Protein AF-0000000075652532 (afdb_homodimer)

pLDDT: mean 94.0, std 7.75, range [41.16, 98.88]

Structure (mmCIF, N/CA/C/O backbone):
data_AF-0000000075652532-model_v1
#
loop_
_entity.id
_entity.type
_entity.pdbx_description
1 polymer 'Glycerophosphodiester phosphodiesterase 1-like'
#
loop_
_atom_site.group_PDB
_atom_site.id
_atom_site.type_symbol
_atom_site.label_atom_id
_atom_site.label_alt_id
_atom_site.label_comp_id
_atom_site.label_asym_id
_atom_site.label_entity_id
_atom_site.label_seq_id
_atom_site.pdbx_PDB_ins_code
_atom_site.Cartn_x
_atom_site.Cartn_y
_atom_site.Cartn_z
_atom_site.occupancy
_atom_site.B_iso_or_equiv
_atom_site.auth_seq_id
_atom_site.auth_comp_id
_atom_site.auth_asym_id
_atom_site.auth_atom_id
_atom_site.pdbx_PDB_model_num
ATOM 1 N N . MET A 1 1 ? -4.824 -18.672 16.797 1 41.16 1 MET A N 1
ATOM 2 C CA . MET A 1 1 ? -5.309 -18.609 15.422 1 41.16 1 MET A CA 1
ATOM 3 C C . MET A 1 1 ? -6.691 -17.969 15.359 1 41.16 1 MET A C 1
ATOM 5 O O . MET A 1 1 ? -6.957 -17.156 14.484 1 41.16 1 MET A O 1
ATOM 9 N N . PRO A 1 2 ? -7.566 -18.312 16.359 1 48.41 2 PRO A N 1
ATOM 10 C CA . PRO A 1 2 ? -8.953 -17.844 16.297 1 48.41 2 PRO A CA 1
ATOM 11 C C . PRO A 1 2 ? -9.078 -16.359 16.594 1 48.41 2 PRO A C 1
ATOM 13 O O . PRO A 1 2 ? -9.852 -15.648 15.945 1 48.41 2 PRO A O 1
ATOM 16 N N . VAL A 1 3 ? -8.32 -15.922 17.5 1 44.53 3 VAL A N 1
ATOM 17 C CA . VAL A 1 3 ? -8.5 -14.539 17.938 1 44.53 3 VAL A CA 1
ATOM 18 C C . VAL A 1 3 ? -8.016 -13.586 16.844 1 44.53 3 VAL A C 1
ATOM 20 O O . VAL A 1 3 ? -8.672 -12.57 16.562 1 44.53 3 VAL A O 1
ATOM 23 N N . ARG A 1 4 ? -7.031 -14.008 16.172 1 59.81 4 ARG A N 1
ATOM 24 C CA . ARG A 1 4 ? -6.492 -13.164 15.109 1 59.81 4 ARG A CA 1
ATOM 25 C C . ARG A 1 4 ? -7.465 -13.07 13.938 1 59.81 4 ARG A C 1
ATOM 27 O O . ARG A 1 4 ? -7.641 -12 13.352 1 59.81 4 ARG A O 1
ATOM 34 N N . LEU A 1 5 ? -8.195 -14.109 13.805 1 67 5 LEU A N 1
ATOM 35 C CA . LEU A 1 5 ? -9.148 -14.125 12.695 1 67 5 LEU A CA 1
ATOM 36 C C . LEU A 1 5 ? -10.359 -13.242 13.016 1 67 5 LEU A C 1
ATOM 38 O O . LEU A 1 5 ? -10.883 -12.57 12.125 1 67 5 LEU A O 1
ATOM 42 N N . LEU A 1 6 ? -10.75 -13.32 14.25 1 66.12 6 LEU A N 1
ATOM 43 C CA . LEU A 1 6 ? -11.875 -12.492 14.664 1 66.12 6 LEU A CA 1
ATOM 44 C C . LEU A 1 6 ? -11.547 -11.008 14.516 1 66.12 6 LEU A C 1
ATOM 46 O O . LEU A 1 6 ? -12.391 -10.219 14.094 1 66.12 6 LEU A O 1
ATOM 50 N N . VAL A 1 7 ? -10.352 -10.766 14.852 1 63.5 7 VAL A N 1
ATOM 51 C CA . VAL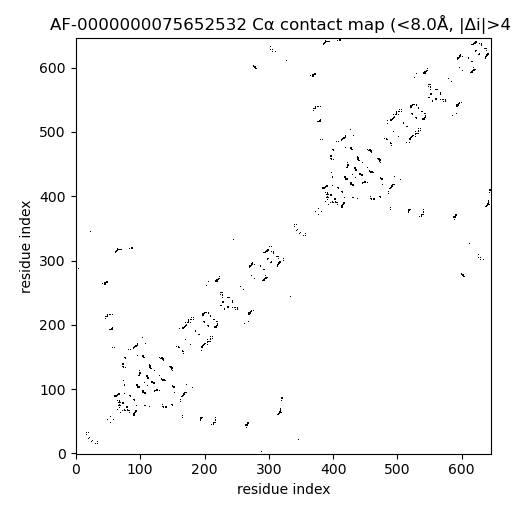 A 1 7 ? -9.938 -9.367 14.781 1 63.5 7 VAL A CA 1
ATOM 52 C C . VAL A 1 7 ? -9.82 -8.93 13.32 1 63.5 7 VAL A C 1
ATOM 54 O O . VAL A 1 7 ? -10.203 -7.812 12.969 1 63.5 7 VAL A O 1
ATOM 57 N N . VAL A 1 8 ? -9.523 -9.828 12.539 1 70.56 8 VAL A N 1
ATOM 58 C CA . VAL A 1 8 ? -9.258 -9.492 11.141 1 70.56 8 VAL A CA 1
ATOM 59 C C . VAL A 1 8 ? -10.562 -9.484 10.352 1 70.56 8 VAL A C 1
ATOM 61 O O . VAL A 1 8 ? -10.781 -8.609 9.516 1 70.56 8 VAL A O 1
ATOM 64 N N . LEU A 1 9 ? -11.492 -10.344 10.742 1 77 9 LEU A N 1
ATOM 65 C CA . LEU A 1 9 ? -12.68 -10.5 9.906 1 77 9 LEU A CA 1
ATOM 66 C C . LEU A 1 9 ? -13.898 -9.883 10.578 1 77 9 LEU A C 1
ATOM 68 O O . LEU A 1 9 ? -14.922 -9.656 9.922 1 77 9 LEU A O 1
ATOM 72 N N . GLY A 1 10 ? -13.75 -9.516 11.797 1 76.12 10 GLY A N 1
ATOM 73 C CA . GLY A 1 10 ? -14.875 -9.008 12.57 1 76.12 10 GLY A CA 1
ATOM 74 C C . GLY A 1 10 ? -15.57 -7.832 11.906 1 76.12 10 GLY A C 1
ATOM 75 O O . GLY A 1 10 ? -16.766 -7.898 11.609 1 76.12 10 GLY A O 1
ATOM 76 N N . PRO A 1 11 ? -14.812 -6.816 11.703 1 76.31 11 PRO A N 1
ATOM 77 C CA . PRO A 1 11 ? -15.422 -5.641 11.07 1 76.31 11 PRO A CA 1
ATOM 78 C C . PRO A 1 11 ? -16.062 -5.965 9.719 1 76.31 11 PRO A C 1
ATOM 80 O O . PRO A 1 11 ? -17.094 -5.379 9.367 1 76.31 11 PRO A O 1
ATOM 83 N N . GLN A 1 12 ? -15.516 -6.816 9 1 79.81 12 GLN A N 1
ATOM 84 C CA . GLN A 1 12 ? -16.062 -7.188 7.699 1 79.81 12 GLN A CA 1
ATOM 85 C C . GLN A 1 12 ? -17.375 -7.938 7.848 1 79.81 12 GLN A C 1
ATOM 87 O O . GLN A 1 12 ? -18.328 -7.699 7.094 1 79.81 12 GLN A O 1
ATOM 92 N N . VAL A 1 13 ? -17.438 -8.805 8.828 1 83.25 13 VAL A N 1
ATOM 93 C CA . VAL A 1 13 ? -18.672 -9.539 9.102 1 83.25 13 VAL A CA 1
ATOM 94 C C . VAL A 1 13 ? -19.766 -8.57 9.516 1 83.25 13 VAL A C 1
ATOM 96 O O . VAL A 1 13 ? -20.922 -8.711 9.094 1 83.25 13 VAL A O 1
ATOM 99 N N . PHE A 1 14 ? -19.422 -7.621 10.297 1 83.88 14 PHE A N 1
ATOM 100 C CA . PHE A 1 14 ? -20.375 -6.602 10.711 1 83.88 14 PHE A CA 1
ATOM 101 C C . PHE A 1 14 ? -20.875 -5.809 9.508 1 83.88 14 PHE A C 1
ATOM 103 O O . PHE A 1 14 ? -22.062 -5.496 9.414 1 83.88 14 PHE A O 1
ATOM 110 N N . GLY A 1 15 ? -19.906 -5.461 8.641 1 81.56 15 GLY A N 1
ATOM 111 C CA . GLY A 1 15 ? -20.297 -4.785 7.418 1 81.56 15 GLY A CA 1
ATOM 112 C C . GLY A 1 15 ? -21.281 -5.594 6.582 1 81.56 15 GLY A C 1
ATOM 113 O O . GLY A 1 15 ? -22.266 -5.062 6.086 1 81.56 15 GLY A O 1
ATOM 114 N N . VAL A 1 16 ? -21.047 -6.836 6.453 1 85.38 16 VAL A N 1
ATOM 115 C CA . VAL A 1 16 ? -21.922 -7.73 5.711 1 85.38 16 VAL A CA 1
ATOM 116 C C . VAL A 1 16 ? -23.281 -7.809 6.398 1 85.38 16 VAL A C 1
ATOM 118 O O . VAL A 1 16 ? -24.328 -7.773 5.738 1 85.38 16 VAL A O 1
ATOM 121 N N . PHE A 1 17 ? -23.297 -7.91 7.711 1 90.5 17 PHE A N 1
ATOM 122 C CA . PHE A 1 17 ? -24.531 -7.91 8.5 1 90.5 17 PHE A CA 1
ATOM 123 C C . PHE A 1 17 ? -25.359 -6.672 8.195 1 90.5 17 PHE A C 1
ATOM 125 O O . PHE A 1 17 ? -26.562 -6.777 7.934 1 90.5 17 PHE A O 1
ATOM 132 N N . LEU A 1 18 ? -24.703 -5.473 8.211 1 85.31 18 LEU A N 1
ATOM 133 C CA . LEU A 1 18 ? -25.406 -4.223 7.965 1 85.31 18 LEU A CA 1
ATOM 134 C C . LEU A 1 18 ? -26 -4.195 6.555 1 85.31 18 LEU A C 1
ATOM 136 O O . LEU A 1 18 ? -27.109 -3.709 6.352 1 85.31 18 LEU A O 1
ATOM 140 N N . ILE A 1 19 ? -25.266 -4.695 5.676 1 84.06 19 ILE A N 1
ATOM 141 C CA . ILE A 1 19 ? -25.734 -4.715 4.289 1 84.06 19 ILE A CA 1
ATOM 142 C C . ILE A 1 19 ? -26.938 -5.637 4.16 1 84.06 19 ILE A C 1
ATOM 144 O O . ILE A 1 19 ? -27.953 -5.27 3.557 1 84.06 19 ILE A O 1
ATOM 148 N N . ILE A 1 20 ? -26.844 -6.832 4.73 1 89.12 20 ILE A N 1
ATOM 149 C CA . ILE A 1 20 ? -27.953 -7.781 4.676 1 89.12 20 ILE A CA 1
ATOM 150 C C . ILE A 1 20 ? -29.172 -7.195 5.379 1 89.12 20 ILE A C 1
ATOM 152 O O . ILE A 1 20 ? -30.297 -7.316 4.895 1 89.12 20 ILE A O 1
ATOM 156 N N . LEU A 1 21 ? -28.922 -6.566 6.484 1 90.38 21 LEU A N 1
ATOM 157 C CA . LEU A 1 21 ? -30.016 -5.945 7.223 1 90.38 21 LEU A CA 1
ATOM 158 C C . LEU A 1 21 ? -30.688 -4.863 6.387 1 90.38 21 LEU A C 1
ATOM 160 O O . LEU A 1 21 ? -31.922 -4.742 6.395 1 90.38 21 LEU A O 1
ATOM 164 N N . ALA A 1 22 ? -29.906 -4.105 5.727 1 83.69 22 ALA A N 1
ATOM 165 C CA . ALA A 1 22 ? -30.453 -3.053 4.871 1 83.69 22 ALA A CA 1
ATOM 166 C C . ALA A 1 22 ? -31.312 -3.643 3.75 1 83.69 22 ALA A C 1
ATOM 168 O O . ALA A 1 22 ? -32.312 -3.049 3.338 1 83.69 22 ALA A O 1
ATOM 169 N N . ILE A 1 23 ? -30.906 -4.797 3.305 1 84.44 23 ILE A N 1
ATOM 170 C CA . ILE A 1 23 ? -31.578 -5.434 2.184 1 84.44 23 ILE A CA 1
ATOM 171 C C . ILE A 1 23 ? -32.844 -6.141 2.68 1 84.44 23 ILE A C 1
ATOM 173 O O . ILE A 1 23 ? -33.906 -5.984 2.096 1 84.44 23 ILE A O 1
ATOM 177 N N . THR A 1 24 ? -32.719 -6.836 3.75 1 88.25 24 THR A N 1
ATOM 178 C CA . THR A 1 24 ? -33.812 -7.66 4.223 1 88.25 24 THR A CA 1
ATOM 179 C C . THR A 1 24 ? -34.781 -6.84 5.078 1 88.25 24 THR A C 1
ATOM 181 O O . THR A 1 24 ? -35.969 -7.172 5.188 1 88.25 24 THR A O 1
ATOM 184 N N . ARG A 1 25 ? -34.312 -5.824 5.785 1 89.88 25 ARG A N 1
ATOM 185 C CA . ARG A 1 25 ? -35.062 -4.98 6.723 1 89.88 25 ARG A CA 1
ATOM 186 C C . ARG A 1 25 ? -35.688 -5.824 7.82 1 89.88 25 ARG A C 1
ATOM 188 O O . ARG A 1 25 ? -36.781 -5.488 8.305 1 89.88 25 ARG A O 1
ATOM 195 N N . ASN A 1 26 ? -35.156 -6.922 8.016 1 94 26 ASN A N 1
ATOM 196 C CA . ASN A 1 26 ? -35.594 -7.859 9.031 1 94 26 ASN A CA 1
ATOM 197 C C . ASN A 1 26 ? -34.438 -8.516 9.758 1 94 26 ASN A C 1
ATOM 199 O O . ASN A 1 26 ? -33.656 -9.258 9.156 1 94 26 ASN A O 1
ATOM 203 N N . LEU A 1 27 ? -34.375 -8.258 11.031 1 94.5 27 LEU A N 1
ATOM 204 C CA . LEU A 1 27 ? -33.25 -8.695 11.844 1 94.5 27 LEU A CA 1
ATOM 205 C C . LEU A 1 27 ? -33.156 -10.219 11.852 1 94.5 27 LEU A C 1
ATOM 207 O O . LEU A 1 27 ? -32.062 -10.766 11.766 1 94.5 27 LEU A O 1
ATOM 211 N N . GLN A 1 28 ? -34.25 -10.914 12.023 1 95.75 28 GLN A N 1
ATO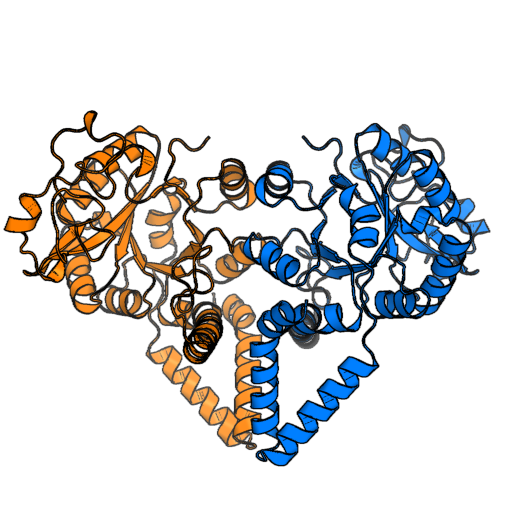M 212 C CA . GLN A 1 28 ? -34.25 -12.367 12.07 1 95.75 28 GLN A CA 1
ATOM 213 C C . GLN A 1 28 ? -33.719 -12.961 10.766 1 95.75 28 GLN A C 1
ATOM 215 O O . GLN A 1 28 ? -32.875 -13.859 10.773 1 95.75 28 GLN A O 1
ATOM 220 N N . THR A 1 29 ? -34.25 -12.438 9.68 1 96.25 29 TH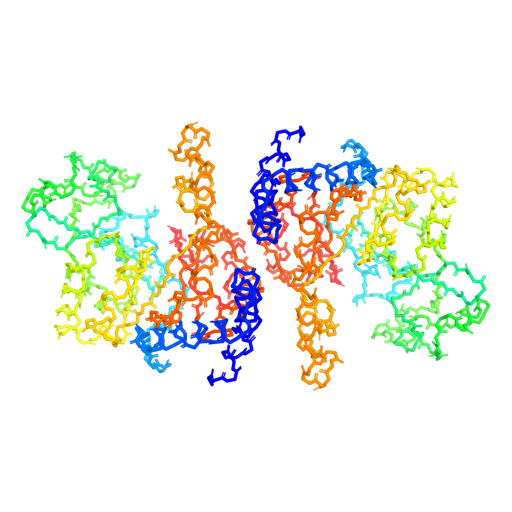R A N 1
ATOM 221 C CA . THR A 1 29 ? -33.812 -12.906 8.367 1 96.25 29 THR A CA 1
ATOM 222 C C . THR A 1 29 ? -32.312 -12.602 8.164 1 96.25 29 THR A C 1
ATOM 224 O O . THR A 1 29 ? -31.594 -13.391 7.566 1 96.25 29 THR A O 1
ATOM 227 N N . THR A 1 30 ? -31.938 -11.492 8.617 1 95.12 30 THR A N 1
ATOM 228 C CA . THR A 1 30 ? -30.547 -11.078 8.492 1 95.12 30 THR A CA 1
ATOM 229 C C . THR A 1 30 ? -29.625 -12.039 9.25 1 95.12 30 THR A C 1
ATOM 231 O O . THR A 1 30 ? -28.625 -12.508 8.711 1 95.12 30 THR A O 1
ATOM 234 N N . VAL A 1 31 ? -30.016 -12.398 10.43 1 95.75 31 VAL A N 1
ATOM 235 C CA . VAL A 1 31 ? -29.203 -13.273 11.266 1 95.75 31 VAL A CA 1
ATOM 236 C C . VAL A 1 31 ? -29.156 -14.68 10.664 1 95.75 31 VAL A C 1
ATOM 238 O O . VAL A 1 31 ? -28.109 -15.312 10.609 1 95.75 31 VAL A O 1
ATOM 241 N N . LEU A 1 32 ? -30.266 -15.148 10.211 1 96.62 32 LEU A N 1
ATOM 242 C CA . LEU A 1 32 ? -30.328 -16.469 9.609 1 96.62 32 LEU A CA 1
ATOM 243 C C . LEU A 1 32 ? -29.469 -16.531 8.352 1 96.62 32 LEU A C 1
ATOM 245 O O . LEU A 1 32 ? -28.781 -17.531 8.109 1 96.62 32 LEU A O 1
ATOM 249 N N . THR A 1 33 ? -29.578 -15.5 7.57 1 95.62 33 THR A N 1
ATOM 250 C CA . THR A 1 33 ? -28.781 -15.438 6.352 1 95.62 33 THR A CA 1
ATOM 251 C C . THR A 1 33 ? -27.297 -15.438 6.684 1 95.62 33 THR A C 1
ATOM 253 O O . THR A 1 33 ? -26.5 -16.125 6.027 1 95.62 33 THR A O 1
ATOM 256 N N . LEU A 1 34 ? -26.953 -14.703 7.629 1 93.88 34 LEU A N 1
ATOM 257 C CA . LEU A 1 34 ? -25.547 -14.617 8.023 1 93.88 34 LEU A CA 1
ATOM 258 C C . LEU A 1 34 ? -25.047 -15.961 8.547 1 93.88 34 LEU A C 1
ATOM 260 O O . LEU A 1 34 ? -23.922 -16.375 8.25 1 93.88 34 LEU A O 1
ATOM 264 N N . VAL A 1 35 ? -25.859 -16.625 9.328 1 94.38 35 VAL A N 1
ATOM 265 C CA . VAL A 1 35 ? -25.5 -17.922 9.867 1 94.38 35 VAL A CA 1
ATOM 266 C C . VAL A 1 35 ? -25.344 -18.938 8.734 1 94.38 35 VAL A C 1
ATOM 268 O O . VAL A 1 35 ? -24.406 -19.734 8.734 1 94.38 35 VAL A O 1
ATOM 271 N N . LEU A 1 36 ? -26.219 -18.859 7.812 1 95.44 36 LEU A N 1
ATOM 272 C CA . LEU A 1 36 ? -26.141 -19.75 6.66 1 95.44 36 LEU A CA 1
ATOM 273 C C . LEU A 1 36 ? -24.859 -19.5 5.855 1 95.44 36 LEU A C 1
ATOM 275 O O . LEU A 1 36 ? -24.203 -20.438 5.422 1 95.44 36 LEU A O 1
ATOM 279 N N . LEU A 1 37 ? -24.562 -18.281 5.645 1 92.31 37 LEU A N 1
ATOM 280 C CA . LEU A 1 37 ? -23.344 -17.922 4.926 1 92.31 37 LEU A CA 1
ATOM 281 C C . LEU A 1 37 ? -22.109 -18.406 5.676 1 92.31 37 LEU A C 1
ATOM 283 O O . LEU A 1 37 ? -21.172 -18.938 5.062 1 92.31 37 LEU A O 1
ATOM 287 N N . GLY A 1 38 ? -22.156 -18.203 6.949 1 91.06 38 GLY A N 1
ATOM 288 C CA . GLY A 1 38 ? -21.062 -18.688 7.77 1 91.06 38 GLY A CA 1
ATOM 289 C C . GLY A 1 38 ? -20.906 -20.203 7.715 1 91.06 38 GLY A C 1
ATOM 290 O O . GLY A 1 38 ? -19.781 -20.719 7.625 1 91.06 38 GLY A O 1
ATOM 291 N N . ALA A 1 39 ? -22.016 -20.875 7.746 1 93.5 39 ALA A N 1
ATOM 292 C CA . ALA A 1 39 ? -22 -22.328 7.656 1 93.5 39 ALA A CA 1
ATOM 293 C C . ALA A 1 39 ? -21.453 -22.797 6.309 1 93.5 39 ALA A C 1
ATOM 295 O O . ALA A 1 39 ? -20.688 -23.766 6.234 1 93.5 39 ALA A O 1
ATOM 296 N N . CYS A 1 40 ? -21.828 -22.141 5.316 1 92.31 40 CYS A N 1
ATOM 297 C CA . CYS A 1 40 ? -21.328 -22.453 3.98 1 92.31 40 CYS A CA 1
ATOM 298 C C . CYS A 1 40 ? -19.828 -22.219 3.887 1 92.31 40 CYS A C 1
ATOM 300 O O . CYS A 1 40 ? -19.109 -23.062 3.354 1 92.31 40 CYS A O 1
ATOM 302 N N . LEU A 1 41 ? -19.406 -21.156 4.391 1 89.81 41 LEU A N 1
ATOM 303 C CA . LEU A 1 41 ? -17.984 -20.844 4.383 1 89.81 41 LEU A CA 1
ATOM 304 C C . LEU A 1 41 ? -17.188 -21.922 5.129 1 89.81 41 LEU A C 1
ATOM 306 O O . LEU A 1 41 ? -16.156 -22.375 4.648 1 89.81 41 LEU A O 1
ATOM 310 N N . TYR A 1 42 ? -17.734 -22.297 6.203 1 88.38 42 TYR A N 1
ATOM 311 C CA . TYR A 1 42 ? -17.062 -23.297 7.008 1 88.38 42 TYR A CA 1
ATOM 312 C C . TYR A 1 42 ? -17.031 -24.641 6.289 1 88.38 42 TYR A C 1
ATOM 314 O O . TYR A 1 42 ? -16.031 -25.375 6.352 1 88.38 42 TYR A O 1
ATOM 322 N N . HIS A 1 43 ? -18.094 -24.906 5.625 1 91.56 43 HIS A N 1
ATOM 323 C CA . HIS A 1 43 ? -18.203 -26.188 4.945 1 91.56 43 HIS A CA 1
ATOM 324 C C . HIS A 1 43 ? -17.234 -26.281 3.77 1 91.56 43 HIS A C 1
ATOM 326 O O . HIS A 1 43 ? -16.625 -27.328 3.541 1 91.56 43 HIS A O 1
ATOM 332 N N . PHE A 1 44 ? -17 -25.203 3.092 1 93.75 44 PHE A N 1
ATOM 333 C CA . PHE A 1 44 ? -16.234 -25.25 1.851 1 93.75 44 PHE A CA 1
ATOM 334 C C . PHE A 1 44 ? -14.781 -24.859 2.1 1 93.75 44 PHE A C 1
ATOM 336 O O . PHE A 1 44 ? -13.938 -24.984 1.208 1 93.75 44 PHE A O 1
ATOM 343 N N . ARG A 1 45 ? -14.508 -24.484 3.266 1 94.94 45 ARG A N 1
ATOM 344 C CA . ARG A 1 45 ? -13.141 -24.062 3.566 1 94.94 45 ARG A CA 1
ATOM 345 C C . ARG A 1 45 ? -12.203 -25.266 3.633 1 94.94 45 ARG A C 1
ATOM 347 O O . ARG A 1 45 ? -12.602 -26.344 4.062 1 94.94 45 ARG A O 1
ATOM 354 N N . ILE A 1 46 ? -10.961 -25.047 3.125 1 96.5 46 ILE A N 1
ATOM 355 C CA . ILE A 1 46 ? -9.898 -26.047 3.262 1 96.5 46 ILE A CA 1
ATOM 356 C C . ILE A 1 46 ? -8.906 -25.578 4.324 1 96.5 46 ILE A C 1
ATOM 358 O O . ILE A 1 46 ? -8.438 -24.438 4.297 1 96.5 46 ILE A O 1
ATOM 362 N N . ALA A 1 47 ? -8.602 -26.438 5.27 1 93.94 47 ALA A N 1
ATOM 363 C CA . ALA A 1 47 ? -7.672 -26.094 6.34 1 93.94 47 ALA A CA 1
ATOM 364 C C . ALA A 1 47 ? -6.297 -25.75 5.781 1 93.94 47 ALA A C 1
ATOM 366 O O . ALA A 1 47 ? -5.82 -26.391 4.844 1 93.94 47 ALA A O 1
ATOM 367 N N . PRO A 1 48 ? -5.727 -24.781 6.363 1 93.62 48 PRO A N 1
ATOM 368 C CA . PRO A 1 48 ? -4.383 -24.438 5.895 1 93.62 48 PRO A CA 1
ATOM 369 C C . PRO A 1 48 ? -3.357 -25.531 6.188 1 93.62 48 PRO A C 1
ATOM 371 O O . PRO A 1 48 ? -3.561 -26.344 7.086 1 93.62 48 PRO A O 1
ATOM 374 N N . VAL A 1 49 ? -2.299 -25.484 5.379 1 96.56 49 VAL A N 1
ATOM 375 C CA . VAL A 1 49 ? -1.145 -26.344 5.633 1 96.56 49 VAL A CA 1
ATOM 376 C C . VAL A 1 49 ? -0.483 -25.938 6.949 1 96.56 49 VAL A C 1
ATOM 378 O O . VAL A 1 49 ? -0.536 -24.766 7.344 1 96.56 49 VAL A O 1
ATOM 381 N N . SER A 1 50 ? 0.074 -26.938 7.668 1 95 50 SER A N 1
ATOM 382 C CA . SER A 1 50 ? 0.715 -26.641 8.945 1 95 50 SER A CA 1
ATOM 383 C C . SER A 1 50 ? 1.828 -25.609 8.781 1 95 50 SER A C 1
ATOM 385 O O . SER A 1 50 ? 2.51 -25.578 7.754 1 95 50 SER A O 1
ATOM 387 N N . GLU A 1 51 ? 2.012 -24.828 9.812 1 94.25 51 GLU A N 1
ATOM 388 C CA . GLU A 1 51 ? 3.041 -23.797 9.789 1 94.25 51 GLU A CA 1
ATOM 389 C C . GLU A 1 51 ? 4.426 -24.391 9.57 1 94.25 51 GLU A C 1
ATOM 391 O O . GLU A 1 51 ? 5.258 -23.812 8.875 1 94.25 51 GLU A O 1
ATOM 396 N N . LYS A 1 52 ? 4.676 -25.453 10.188 1 94.94 52 LYS A N 1
ATOM 397 C CA . LYS A 1 52 ? 5.961 -26.141 10.039 1 94.94 52 LYS A CA 1
ATOM 398 C C . LYS A 1 52 ? 6.215 -26.531 8.586 1 94.94 52 LYS A C 1
ATOM 400 O O . LYS A 1 52 ? 7.324 -26.344 8.078 1 94.94 52 LYS A O 1
ATOM 405 N N . ALA A 1 53 ? 5.188 -27.047 7.953 1 95.44 53 ALA A N 1
ATOM 406 C CA . ALA A 1 53 ? 5.309 -27.438 6.551 1 95.44 53 ALA A CA 1
ATOM 407 C C . ALA A 1 53 ? 5.508 -26.219 5.656 1 95.44 53 ALA A C 1
ATOM 409 O O . ALA A 1 53 ? 6.285 -26.266 4.699 1 95.44 53 ALA A O 1
ATOM 410 N N . VAL A 1 54 ? 4.789 -25.188 5.957 1 97.25 54 VAL A N 1
ATOM 411 C CA . VAL A 1 54 ? 4.949 -23.953 5.203 1 97.25 54 VAL A CA 1
ATOM 412 C C . VAL A 1 54 ? 6.371 -23.422 5.363 1 97.25 54 VAL A C 1
ATOM 414 O O . VAL A 1 54 ? 7.004 -23.016 4.383 1 97.25 54 VAL A O 1
ATOM 417 N N . GLU A 1 55 ? 6.879 -23.422 6.562 1 96.94 55 GLU A N 1
ATOM 418 C CA . GLU A 1 55 ? 8.227 -22.953 6.848 1 96.94 55 GLU A CA 1
ATOM 419 C C . GLU A 1 55 ? 9.273 -23.797 6.133 1 96.94 55 GLU A C 1
ATOM 421 O O . GLU A 1 55 ? 10.312 -23.281 5.711 1 96.94 55 GLU A O 1
ATOM 426 N N . ALA A 1 56 ? 9.031 -24.984 6.008 1 96.62 56 ALA A N 1
ATOM 427 C CA . ALA A 1 56 ? 9.961 -25.891 5.324 1 96.62 56 ALA A CA 1
ATOM 428 C C . ALA A 1 56 ? 10.133 -25.484 3.861 1 96.62 56 ALA A C 1
ATOM 430 O O . ALA A 1 56 ? 11.203 -25.688 3.281 1 96.62 56 ALA A O 1
ATOM 431 N N . VAL A 1 57 ? 9.133 -24.938 3.252 1 97.69 57 VAL A N 1
ATOM 432 C CA . VAL A 1 57 ? 9.18 -24.531 1.853 1 97.69 57 VAL A CA 1
ATOM 433 C C . VAL A 1 57 ? 9.602 -23.062 1.757 1 97.69 57 VAL A C 1
ATOM 435 O O . VAL A 1 57 ? 10.672 -22.75 1.235 1 97.69 57 VAL A O 1
ATOM 438 N N . LEU A 1 58 ? 8.828 -22.203 2.41 1 97.56 58 LEU A N 1
ATOM 439 C CA . LEU A 1 58 ? 9 -20.766 2.242 1 97.56 58 LEU A CA 1
ATOM 440 C C . LEU A 1 58 ? 10.188 -20.266 3.057 1 97.56 58 LEU A C 1
ATOM 442 O O . LEU A 1 58 ? 10.773 -19.234 2.729 1 97.56 58 LEU A O 1
ATOM 446 N N . GLY A 1 59 ? 10.516 -20.891 4.102 1 95.94 59 GLY A N 1
ATOM 447 C CA . GLY A 1 59 ? 11.617 -20.469 4.961 1 95.94 59 GLY A CA 1
ATOM 448 C C . GLY A 1 59 ? 12.969 -20.516 4.273 1 95.94 59 GLY A C 1
ATOM 449 O O . GLY A 1 59 ? 13.906 -19.859 4.703 1 95.94 59 GLY A O 1
ATOM 450 N N . ARG A 1 60 ? 13.023 -21.219 3.211 1 94.94 60 ARG A N 1
ATOM 451 C CA . ARG A 1 60 ? 14.266 -21.391 2.463 1 94.94 60 ARG A CA 1
ATOM 452 C C . ARG A 1 60 ? 14.328 -20.422 1.286 1 94.94 60 ARG A C 1
ATOM 454 O O . ARG A 1 60 ? 15.297 -20.406 0.527 1 94.94 60 ARG A O 1
ATOM 461 N N . SER A 1 61 ? 13.375 -19.609 1.146 1 95.44 61 SER A N 1
ATOM 462 C CA . SER A 1 61 ? 13.266 -18.75 -0.02 1 95.44 61 SER A CA 1
ATOM 463 C C . SER A 1 61 ? 13.531 -17.297 0.349 1 95.44 61 SER A C 1
ATOM 465 O O . SER A 1 61 ? 13 -16.797 1.345 1 95.44 61 SER A O 1
ATOM 467 N N . ARG A 1 62 ? 14.391 -16.656 -0.346 1 94.44 62 ARG A N 1
ATOM 468 C CA . ARG A 1 62 ? 14.625 -15.227 -0.21 1 94.44 62 ARG A CA 1
ATOM 469 C C . ARG A 1 62 ? 14.57 -14.531 -1.565 1 94.44 62 ARG A C 1
ATOM 471 O O . ARG A 1 62 ? 13.844 -13.555 -1.733 1 94.44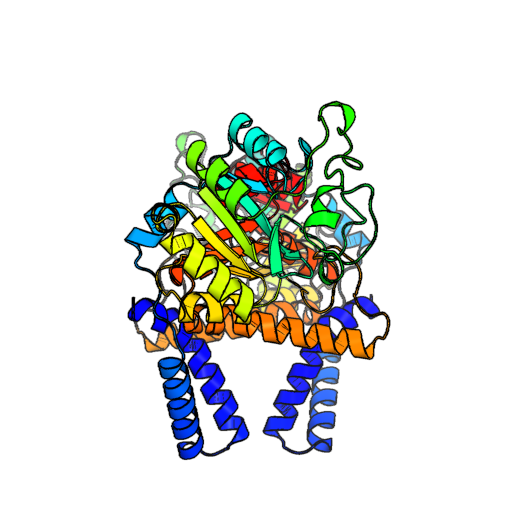 62 ARG A O 1
ATOM 478 N N . VAL A 1 63 ? 15.266 -15.102 -2.443 1 96.38 63 VAL A N 1
ATOM 479 C CA . VAL A 1 63 ? 15.336 -14.562 -3.799 1 96.38 63 VAL A CA 1
ATOM 480 C C . VAL A 1 63 ? 14.914 -15.641 -4.801 1 96.38 63 VAL A C 1
ATOM 482 O O . VAL A 1 63 ? 15.539 -16.703 -4.879 1 96.38 63 VAL A O 1
ATOM 485 N N . VAL A 1 64 ? 13.898 -15.305 -5.555 1 97.94 64 VAL A N 1
ATOM 486 C CA . VAL A 1 64 ? 13.336 -16.25 -6.504 1 97.94 64 VAL A CA 1
ATOM 487 C C . VAL A 1 64 ? 13.656 -15.812 -7.934 1 97.94 64 VAL A C 1
ATOM 489 O O . VAL A 1 64 ? 13.359 -14.68 -8.32 1 97.94 64 VAL A O 1
ATOM 492 N N . GLY A 1 65 ? 14.305 -16.703 -8.703 1 98.12 65 GLY A N 1
ATOM 493 C CA . GLY A 1 65 ? 14.469 -16.438 -10.117 1 98.12 65 GLY A CA 1
ATOM 494 C C . GLY A 1 65 ? 13.18 -16.547 -10.906 1 98.12 65 GLY A C 1
ATOM 495 O O . GLY A 1 65 ? 12.586 -17.625 -10.984 1 98.12 65 GLY A O 1
ATOM 496 N N . HIS A 1 66 ? 12.688 -15.453 -11.469 1 98.31 66 HIS A N 1
ATOM 497 C CA . HIS A 1 66 ? 11.43 -15.391 -12.211 1 98.31 66 HIS A CA 1
ATOM 498 C C . HIS A 1 66 ? 11.555 -16.094 -13.555 1 98.31 66 HIS A C 1
ATOM 500 O O . HIS A 1 66 ? 12.406 -15.719 -14.375 1 98.31 66 HIS A O 1
ATOM 506 N N . ARG A 1 67 ? 10.711 -17.078 -13.742 1 98.19 67 ARG A N 1
ATOM 507 C CA . ARG A 1 67 ? 10.781 -17.938 -14.93 1 98.19 67 ARG A CA 1
ATOM 508 C C . ARG A 1 67 ? 12.195 -18.469 -15.141 1 98.19 67 ARG A C 1
ATOM 510 O O . ARG A 1 67 ? 12.664 -18.547 -16.266 1 98.19 67 ARG A O 1
ATOM 517 N N . GLY A 1 68 ? 12.805 -18.75 -14.016 1 96.12 68 GLY A N 1
ATOM 518 C CA . GLY A 1 68 ? 14.227 -19.031 -13.969 1 96.12 68 GLY A CA 1
ATOM 519 C C . GLY A 1 68 ? 15.086 -17.797 -13.773 1 96.12 68 GLY A C 1
ATOM 520 O O . GLY A 1 68 ? 15.008 -17.141 -12.734 1 96.12 68 GLY A O 1
ATOM 521 N N . ALA A 1 69 ? 15.828 -17.406 -14.539 1 93.69 69 ALA A N 1
ATOM 522 C CA . ALA A 1 69 ? 16.609 -16.172 -14.719 1 93.69 69 ALA A CA 1
ATOM 523 C C . ALA A 1 69 ? 16.375 -15.578 -16.109 1 93.69 69 ALA A C 1
ATOM 525 O O . ALA A 1 69 ? 17.297 -15.523 -16.922 1 93.69 69 ALA A O 1
ATOM 526 N N . SER A 1 70 ? 15.242 -14.977 -16.203 1 94.06 70 SER A N 1
ATOM 527 C CA . SER A 1 70 ? 14.68 -14.758 -17.531 1 94.06 70 SER A CA 1
ATOM 528 C C . SER A 1 70 ? 15.445 -13.68 -18.281 1 94.06 70 SER A C 1
ATOM 530 O O . SER A 1 70 ? 15.422 -13.633 -19.516 1 94.06 70 SER A O 1
ATOM 532 N N . ARG A 1 71 ? 16.141 -12.805 -17.594 1 93.62 71 ARG A N 1
ATOM 533 C CA . ARG A 1 71 ? 16.922 -11.781 -18.281 1 93.62 71 ARG A CA 1
ATOM 534 C C . ARG A 1 71 ? 18.266 -12.352 -18.766 1 93.62 71 ARG A C 1
ATOM 536 O O . ARG A 1 71 ? 18.828 -11.852 -19.734 1 93.62 71 ARG A O 1
ATOM 543 N N . GLN A 1 72 ? 18.672 -13.422 -18.172 1 94.69 72 GLN A N 1
ATOM 544 C CA . GLN A 1 72 ? 20.016 -13.914 -18.438 1 94.69 72 GLN A CA 1
ATOM 545 C C . GLN A 1 72 ? 19.969 -15.227 -19.219 1 94.69 72 GLN A C 1
ATOM 547 O O . GLN A 1 72 ? 20.984 -15.648 -19.781 1 94.69 72 GLN A O 1
ATOM 552 N N . ALA A 1 73 ? 18.875 -15.914 -19.266 1 96.31 73 ALA A N 1
ATOM 553 C CA . ALA A 1 73 ? 18.672 -17.172 -19.969 1 96.31 73 ALA A CA 1
ATOM 554 C C . ALA A 1 73 ? 17.25 -17.297 -20.5 1 96.31 73 ALA A C 1
ATOM 556 O O . ALA A 1 73 ? 16.359 -16.594 -20.031 1 96.31 73 ALA A O 1
ATOM 557 N N . PRO A 1 74 ? 17.047 -18.109 -21.578 1 97.19 74 PRO A N 1
ATOM 558 C CA . PRO A 1 74 ? 15.688 -18.281 -22.078 1 97.19 74 PRO A CA 1
ATOM 559 C C . PRO A 1 74 ? 14.711 -18.75 -21 1 97.19 74 PRO A C 1
ATOM 561 O O . PRO A 1 74 ? 14.93 -19.797 -20.375 1 97.19 74 PRO A O 1
ATOM 564 N N . GLU A 1 75 ? 13.711 -17.938 -20.797 1 97.88 75 GLU A N 1
ATOM 565 C CA . GLU A 1 75 ? 12.773 -18.188 -19.703 1 97.88 75 GLU A CA 1
ATOM 566 C C . GLU A 1 75 ? 12.156 -19.578 -19.812 1 97.88 75 GLU A C 1
ATOM 568 O O . GLU A 1 75 ? 11.969 -20.109 -20.906 1 97.88 75 GLU A O 1
ATOM 573 N N . ASN A 1 76 ? 11.836 -20.188 -18.656 1 98.25 76 ASN A N 1
ATOM 574 C CA . ASN A 1 76 ? 11.094 -21.453 -18.578 1 98.25 76 ASN A CA 1
ATOM 575 C C . ASN A 1 76 ? 11.828 -22.578 -19.312 1 98.25 76 ASN A C 1
ATOM 577 O O . ASN A 1 76 ? 11.219 -23.328 -20.062 1 98.25 76 ASN A O 1
ATOM 581 N N . THR A 1 77 ? 13.125 -22.594 -19.156 1 98.06 77 THR A N 1
ATOM 582 C CA . THR A 1 77 ? 13.984 -23.672 -19.656 1 98.06 77 THR A CA 1
ATOM 583 C C . THR A 1 77 ? 14.867 -24.219 -18.547 1 98.06 77 THR A C 1
ATOM 585 O O . THR A 1 77 ? 14.977 -23.625 -17.469 1 98.06 77 THR A O 1
ATOM 588 N N . ILE A 1 78 ? 15.43 -25.438 -18.828 1 98.12 78 ILE A N 1
ATOM 589 C CA . ILE A 1 78 ? 16.391 -26.016 -17.891 1 98.12 78 ILE A CA 1
ATOM 590 C C . ILE A 1 78 ? 17.594 -25.094 -17.75 1 98.12 78 ILE A C 1
ATOM 592 O O . ILE A 1 78 ? 18.125 -24.906 -16.656 1 98.12 78 ILE A O 1
ATOM 596 N N . ALA A 1 79 ? 17.984 -24.469 -18.812 1 97.44 79 ALA A N 1
ATOM 597 C CA . ALA A 1 79 ? 19.094 -23.531 -18.781 1 97.44 79 ALA A CA 1
ATOM 598 C C . ALA A 1 79 ? 18.812 -22.359 -17.844 1 97.44 79 ALA A C 1
ATOM 600 O O . ALA A 1 79 ? 19.688 -21.906 -17.109 1 97.44 79 ALA A O 1
ATOM 601 N N . ALA A 1 80 ? 17.625 -21.891 -17.922 1 97.75 80 ALA A N 1
ATOM 602 C CA . ALA A 1 80 ? 17.25 -20.766 -17.078 1 97.75 80 ALA A CA 1
ATOM 603 C C . ALA A 1 80 ? 17.281 -21.172 -15.602 1 97.75 80 ALA A C 1
ATOM 605 O O . ALA A 1 80 ? 17.703 -20.375 -14.75 1 97.75 80 ALA A O 1
ATOM 606 N N . ILE A 1 81 ? 16.875 -22.359 -15.297 1 98.44 81 ILE A N 1
ATOM 607 C CA . ILE A 1 81 ? 16.875 -22.875 -13.93 1 98.44 81 ILE A CA 1
ATOM 608 C C . ILE A 1 81 ? 18.312 -22.984 -13.43 1 98.44 81 ILE A C 1
ATOM 610 O O . ILE A 1 81 ? 18.641 -22.531 -12.328 1 98.44 81 ILE A O 1
ATOM 614 N N . ARG A 1 82 ? 19.141 -23.5 -14.219 1 97.75 82 ARG A N 1
ATOM 615 C CA . ARG A 1 82 ? 20.547 -23.625 -13.859 1 97.75 82 ARG A CA 1
ATOM 616 C C . ARG A 1 82 ? 21.188 -22.25 -13.68 1 97.75 82 ARG A C 1
ATOM 618 O O . ARG A 1 82 ? 21.984 -22.047 -12.758 1 97.75 82 ARG A O 1
ATOM 625 N N . THR A 1 83 ? 20.828 -21.359 -14.562 1 96.81 83 THR A N 1
ATOM 626 C CA . THR A 1 83 ? 21.375 -20 -14.492 1 96.81 83 THR A CA 1
ATOM 627 C C . THR A 1 83 ? 20.922 -19.312 -13.211 1 96.81 83 THR A C 1
ATOM 629 O O . THR A 1 83 ? 21.703 -18.578 -12.586 1 96.81 83 THR A O 1
ATOM 632 N N . ALA A 1 84 ? 19.688 -19.5 -12.852 1 97.75 84 ALA A N 1
ATOM 633 C CA . ALA A 1 84 ? 19.188 -18.922 -11.609 1 97.75 84 ALA A CA 1
ATOM 634 C C . ALA A 1 84 ? 20.016 -19.375 -10.414 1 97.75 84 ALA A C 1
ATOM 636 O O . ALA A 1 84 ? 20.438 -18.562 -9.594 1 97.75 84 ALA A O 1
ATOM 637 N N . LYS A 1 85 ? 20.266 -20.688 -10.344 1 97.75 85 LYS A N 1
ATOM 638 C CA . LYS A 1 85 ? 21.078 -21.234 -9.266 1 97.75 85 LYS A CA 1
ATOM 639 C C . LYS A 1 85 ? 22.484 -20.656 -9.297 1 97.75 85 LYS A C 1
ATOM 641 O O . LYS A 1 85 ? 23.016 -20.234 -8.266 1 97.75 85 LYS A O 1
ATOM 646 N N . LYS A 1 86 ? 23 -20.641 -10.406 1 96.94 86 LYS A N 1
ATOM 647 C CA . LYS A 1 86 ? 24.359 -20.125 -10.586 1 96.94 86 LYS A CA 1
ATOM 648 C C . LYS A 1 86 ? 24.469 -18.672 -10.109 1 96.94 86 LYS A C 1
ATOM 650 O O . LYS A 1 86 ? 25.484 -18.281 -9.547 1 96.94 86 LYS A O 1
ATOM 655 N N . ASN A 1 87 ? 23.406 -17.969 -10.359 1 96.25 87 ASN A N 1
ATOM 656 C CA . ASN A 1 87 ? 23.422 -16.547 -10.055 1 96.25 87 ASN A CA 1
ATOM 657 C C . ASN A 1 87 ? 22.922 -16.266 -8.641 1 96.25 87 ASN A C 1
ATOM 659 O O . ASN A 1 87 ? 22.547 -15.141 -8.32 1 96.25 87 ASN A O 1
ATOM 663 N N . GLY A 1 88 ? 22.75 -17.266 -7.871 1 94.94 88 GLY A N 1
ATOM 664 C CA . GLY A 1 88 ? 22.594 -17.062 -6.438 1 94.94 88 GLY A CA 1
ATOM 665 C C . GLY A 1 88 ? 21.156 -17.156 -5.965 1 94.94 88 GLY A C 1
ATOM 666 O O . GLY A 1 88 ? 20.859 -16.859 -4.805 1 94.94 88 GLY A O 1
ATOM 667 N N . ALA A 1 89 ? 20.297 -17.547 -6.789 1 96.62 89 ALA A N 1
ATOM 668 C CA . ALA A 1 89 ? 18.922 -17.734 -6.348 1 96.62 89 ALA A CA 1
ATOM 669 C C . ALA A 1 89 ? 18.781 -18.984 -5.473 1 96.62 89 ALA A C 1
ATOM 671 O O . ALA A 1 89 ? 19.438 -19.984 -5.723 1 96.62 89 ALA A O 1
ATOM 672 N N . ASP A 1 90 ? 17.984 -18.844 -4.426 1 97.31 90 ASP A N 1
ATOM 673 C CA . ASP A 1 90 ? 17.672 -20 -3.596 1 97.31 90 ASP A CA 1
ATOM 674 C C . ASP A 1 90 ? 16.391 -20.672 -4.059 1 97.31 90 ASP A C 1
ATOM 676 O O . ASP A 1 90 ? 16.062 -21.781 -3.604 1 97.31 90 ASP A O 1
ATOM 680 N N . SER A 1 91 ? 15.68 -20 -4.977 1 98.31 91 SER A N 1
ATOM 681 C CA . SER A 1 91 ? 14.398 -20.484 -5.473 1 98.31 91 SER A CA 1
ATOM 682 C C . SER A 1 91 ? 14.188 -20.094 -6.934 1 98.31 91 SER A C 1
ATOM 684 O O . SER A 1 91 ? 14.844 -19.188 -7.438 1 98.31 91 SER A O 1
ATOM 686 N N . VAL A 1 92 ? 13.266 -20.828 -7.574 1 98.69 92 VAL A N 1
ATOM 687 C CA . VAL A 1 92 ? 12.914 -20.516 -8.953 1 98.69 92 VAL A CA 1
ATOM 688 C C . VAL A 1 92 ? 11.398 -20.578 -9.133 1 98.69 92 VAL A C 1
ATOM 690 O O . VAL A 1 92 ? 10.719 -21.328 -8.422 1 98.69 92 VAL A O 1
ATOM 693 N N . GLU A 1 93 ? 10.969 -19.734 -9.953 1 98.81 93 GLU A N 1
ATOM 694 C CA . GLU A 1 93 ? 9.578 -19.781 -10.406 1 98.81 93 GLU A CA 1
ATOM 695 C C . GLU A 1 93 ? 9.492 -20.141 -11.883 1 98.81 93 GLU A C 1
ATOM 697 O O . GLU A 1 93 ? 10.281 -19.672 -12.695 1 98.81 93 GLU A O 1
ATOM 702 N N . PHE A 1 94 ? 8.609 -20.984 -12.188 1 98.56 94 PHE A N 1
ATOM 703 C CA . PHE A 1 94 ? 8.359 -21.266 -13.594 1 98.56 94 PHE A CA 1
ATOM 704 C C . PHE A 1 94 ? 6.871 -21.5 -13.844 1 98.56 94 PHE A C 1
ATOM 706 O O . PHE A 1 94 ? 6.105 -21.719 -12.898 1 98.56 94 PHE A O 1
ATOM 713 N N . ASP A 1 95 ? 6.469 -21.422 -15.141 1 98.62 95 ASP A N 1
ATOM 714 C CA . ASP A 1 95 ? 5.07 -21.453 -15.555 1 98.62 95 ASP A CA 1
ATOM 715 C C . ASP A 1 95 ? 4.676 -22.844 -16.078 1 98.62 95 ASP A C 1
ATOM 717 O O . ASP A 1 95 ? 5.465 -23.5 -16.75 1 98.62 95 ASP A O 1
ATOM 721 N N . LEU A 1 96 ? 3.492 -23.188 -15.703 1 98.44 96 LEU A N 1
ATOM 722 C CA . LEU A 1 96 ? 2.99 -24.5 -16.109 1 98.44 96 LEU A CA 1
ATOM 723 C C . LEU A 1 96 ? 1.871 -24.359 -17.141 1 98.44 96 LEU A C 1
ATOM 725 O O . LEU A 1 96 ? 0.897 -23.641 -16.906 1 98.44 96 LEU A O 1
ATOM 729 N N . GLU A 1 97 ? 2.059 -25.016 -18.25 1 97.62 97 GLU A N 1
ATOM 730 C CA . GLU A 1 97 ? 1.066 -25.156 -19.297 1 97.62 97 GLU A CA 1
ATOM 731 C C . GLU A 1 97 ? 0.939 -26.609 -19.766 1 97.62 97 GLU A C 1
ATOM 733 O O . GLU A 1 97 ? 1.661 -27.469 -19.281 1 97.62 97 GLU A O 1
ATOM 738 N N . TYR A 1 98 ? -0.073 -26.828 -20.703 1 97.94 98 TYR A N 1
ATOM 739 C CA . TYR A 1 98 ? -0.323 -28.172 -21.188 1 97.94 98 TYR A CA 1
ATOM 740 C C . TYR A 1 98 ? -0.38 -28.203 -22.703 1 97.94 98 TYR A C 1
ATOM 742 O O . TYR A 1 98 ? -0.954 -27.297 -23.328 1 97.94 98 TYR A O 1
ATOM 750 N N . THR A 1 99 ? 0.25 -29.234 -23.203 1 98.12 99 THR A N 1
ATOM 751 C CA . THR A 1 99 ? 0.145 -29.484 -24.641 1 98.12 99 THR A CA 1
ATOM 752 C C . THR A 1 99 ? -1.219 -30.078 -24.984 1 98.12 99 THR A C 1
ATOM 754 O O . THR A 1 99 ? -2.014 -30.375 -24.094 1 98.12 99 THR A O 1
ATOM 757 N N . LYS A 1 100 ? -1.443 -30.172 -26.328 1 98 100 LYS A N 1
ATOM 758 C CA . LYS A 1 100 ? -2.689 -30.719 -26.844 1 98 100 LYS A CA 1
ATOM 759 C C . LYS A 1 100 ? -2.961 -32.094 -26.281 1 98 100 LYS A C 1
ATOM 761 O O . LYS A 1 100 ? -4.105 -32.438 -25.953 1 98 100 LYS A O 1
ATOM 766 N N . ASP A 1 101 ? -1.961 -32.875 -26.141 1 97.81 101 ASP A N 1
ATOM 767 C CA . ASP A 1 101 ? -2.094 -34.25 -25.672 1 97.81 101 ASP A CA 1
ATOM 768 C C . ASP A 1 101 ? -1.932 -34.344 -24.156 1 97.81 101 ASP A C 1
ATOM 770 O O . ASP A 1 101 ? -1.712 -35.406 -23.594 1 97.81 101 ASP A O 1
ATOM 774 N N . GLY A 1 102 ? -1.897 -33.219 -23.453 1 96.88 102 GLY A N 1
ATOM 775 C CA . GLY A 1 102 ? -2.027 -33.156 -22.016 1 96.88 102 GLY A CA 1
ATOM 776 C C . GLY A 1 102 ? -0.697 -33.25 -21.281 1 96.88 102 GLY A C 1
ATOM 777 O O . GLY A 1 102 ? -0.656 -33.469 -20.078 1 96.88 102 GLY A O 1
ATOM 778 N N . VAL A 1 103 ? 0.373 -33.125 -21.984 1 98.06 103 VAL A N 1
ATOM 779 C CA . VAL A 1 103 ? 1.68 -33.156 -21.328 1 98.06 103 VAL A CA 1
ATOM 780 C C . VAL A 1 103 ? 1.981 -31.828 -20.672 1 98.06 103 VAL A C 1
ATOM 782 O O . VAL A 1 103 ? 1.919 -30.781 -21.312 1 98.06 103 VAL A O 1
ATOM 785 N N . PRO A 1 104 ? 2.271 -31.859 -19.328 1 98.5 104 PRO A N 1
ATOM 786 C CA . PRO A 1 104 ? 2.646 -30.609 -18.656 1 98.5 104 PRO A CA 1
ATOM 787 C C . PRO A 1 104 ? 4.023 -30.109 -19.078 1 98.5 104 PRO A C 1
ATOM 789 O O . PRO A 1 104 ? 5.008 -30.844 -19 1 98.5 104 PRO A O 1
ATOM 792 N N . VAL A 1 105 ? 4.082 -28.859 -19.531 1 98.62 105 VAL A N 1
ATOM 793 C CA . VAL A 1 105 ? 5.328 -28.25 -19.984 1 98.62 105 VAL A CA 1
ATOM 794 C C . VAL A 1 105 ? 5.465 -26.844 -19.406 1 98.62 105 VAL A C 1
ATOM 796 O O . VAL A 1 105 ? 4.512 -26.312 -18.828 1 98.62 105 VAL A O 1
ATOM 799 N N . LEU A 1 106 ? 6.664 -26.328 -19.438 1 98.69 106 LEU A N 1
ATOM 800 C CA . LEU A 1 106 ? 6.902 -24.969 -18.969 1 98.69 106 LEU A CA 1
ATOM 801 C C . LEU A 1 106 ? 6.691 -23.953 -20.078 1 98.69 106 LEU A C 1
ATOM 803 O O . LEU A 1 106 ? 7.418 -23.969 -21.078 1 98.69 106 LEU A O 1
ATOM 807 N N . LEU A 1 107 ? 5.719 -23.094 -19.938 1 98.44 107 LEU A N 1
ATOM 808 C CA . LEU A 1 107 ? 5.43 -22.016 -20.875 1 98.44 107 LEU A CA 1
ATOM 809 C C . LEU A 1 107 ? 4.555 -20.938 -20.219 1 98.44 107 LEU A C 1
ATOM 811 O O . LEU A 1 107 ? 3.59 -21.266 -19.531 1 98.44 107 LEU A O 1
ATOM 815 N N . HIS A 1 108 ? 4.938 -19.719 -20.422 1 97 108 HIS A N 1
ATOM 816 C CA . HIS A 1 108 ? 4.207 -18.609 -19.812 1 97 108 HIS A CA 1
ATOM 817 C C . HIS A 1 108 ? 2.971 -18.25 -20.625 1 97 108 HIS A C 1
ATOM 819 O O . HIS A 1 108 ? 1.888 -18.062 -20.062 1 97 108 HIS A O 1
ATOM 825 N N . ASP A 1 109 ? 3.146 -18.188 -21.922 1 95.69 109 ASP A N 1
ATOM 826 C CA . ASP A 1 109 ? 2.105 -17.672 -22.812 1 95.69 109 ASP A CA 1
ATOM 827 C C . ASP A 1 109 ? 1.177 -18.797 -23.266 1 95.69 109 ASP A C 1
ATOM 829 O O . ASP A 1 109 ? 1.497 -19.984 -23.109 1 95.69 109 ASP A O 1
ATOM 833 N N . ASP A 1 110 ? 0.109 -18.312 -23.938 1 95.88 110 ASP A N 1
ATOM 834 C CA . ASP A 1 110 ? -0.805 -19.281 -24.531 1 95.88 110 ASP A CA 1
ATOM 835 C C . ASP A 1 110 ? -0.26 -19.812 -25.859 1 95.88 110 ASP A C 1
ATOM 837 O O . ASP A 1 110 ? -0.688 -20.859 -26.328 1 95.88 110 ASP A O 1
ATOM 841 N N . THR A 1 111 ? 0.617 -19.016 -26.359 1 97.88 111 THR A N 1
ATOM 842 C CA . THR A 1 111 ? 1.214 -19.375 -27.641 1 97.88 111 THR A CA 1
ATOM 843 C C . THR A 1 111 ? 2.727 -19.531 -27.516 1 97.88 111 THR A C 1
ATOM 845 O O . THR A 1 111 ? 3.324 -19.031 -26.547 1 97.88 111 THR A O 1
ATOM 848 N N . VAL A 1 112 ? 3.264 -20.25 -28.516 1 98.25 112 VAL A N 1
ATOM 849 C CA . VAL A 1 112 ? 4.703 -20.484 -28.5 1 98.25 112 VAL A CA 1
ATOM 850 C C . VAL A 1 112 ? 5.414 -19.375 -29.266 1 98.25 112 VAL A C 1
ATOM 852 O O . VAL A 1 112 ? 6.637 -19.406 -29.422 1 98.25 112 VAL A O 1
ATOM 855 N N . ASP A 1 113 ? 4.738 -18.328 -29.656 1 98.06 113 ASP A N 1
ATOM 856 C CA . ASP A 1 113 ? 5.199 -17.359 -30.641 1 98.06 113 ASP A CA 1
ATOM 857 C C . ASP A 1 113 ? 6.277 -16.453 -30.062 1 98.06 113 ASP A C 1
ATOM 859 O O . ASP A 1 113 ? 7.242 -16.094 -30.734 1 98.06 113 ASP A O 1
ATOM 863 N N . ARG A 1 114 ? 6.129 -16.094 -28.844 1 97.06 114 ARG A N 1
ATOM 864 C CA . ARG A 1 114 ? 6.98 -15.047 -28.281 1 97.06 114 ARG A CA 1
ATOM 865 C C . ARG A 1 114 ? 8.375 -15.586 -27.969 1 97.06 114 ARG A C 1
ATOM 867 O O . ARG A 1 114 ? 9.367 -14.883 -28.156 1 97.06 114 ARG A O 1
ATOM 874 N N . THR A 1 115 ? 8.469 -16.875 -27.547 1 97.25 115 THR A N 1
ATOM 875 C CA . THR A 1 115 ? 9.727 -17.328 -26.969 1 97.25 115 THR A CA 1
ATOM 876 C C . THR A 1 115 ? 10.383 -18.375 -27.859 1 97.25 115 THR A C 1
ATOM 878 O O . THR A 1 115 ? 11.539 -18.766 -27.641 1 97.25 115 THR A O 1
ATOM 881 N N . THR A 1 116 ? 9.719 -18.875 -28.875 1 97.94 116 THR A N 1
ATOM 882 C CA . THR A 1 116 ? 10.281 -19.922 -29.703 1 97.94 116 THR A CA 1
ATOM 883 C C . THR A 1 116 ? 10.281 -19.516 -31.172 1 97.94 116 THR A C 1
ATOM 885 O O . THR A 1 116 ? 9.875 -18.406 -31.516 1 97.94 116 THR A O 1
ATOM 888 N N . ASP A 1 117 ? 10.828 -20.453 -31.984 1 97.31 117 ASP A N 1
ATOM 889 C CA . ASP A 1 117 ? 10.836 -20.234 -33.438 1 97.31 117 ASP A CA 1
ATOM 890 C C . ASP A 1 117 ? 9.586 -20.828 -34.062 1 97.31 117 ASP A C 1
ATOM 892 O O . ASP A 1 117 ? 9.523 -20.969 -35.312 1 97.31 117 ASP A O 1
ATOM 896 N N . GLY A 1 118 ? 8.664 -21.219 -33.281 1 97.38 118 GLY A N 1
ATOM 897 C CA . GLY A 1 118 ? 7.406 -21.75 -33.812 1 97.38 118 GLY A CA 1
ATOM 898 C C . GLY A 1 118 ? 6.246 -20.781 -33.656 1 97.38 118 GLY A C 1
ATOM 899 O O . GLY A 1 118 ? 6.438 -19.625 -33.281 1 97.38 118 GLY A O 1
ATOM 900 N N . THR A 1 119 ? 5.07 -21.234 -34.125 1 97.88 119 THR A N 1
ATOM 901 C CA . THR A 1 119 ? 3.838 -20.469 -34.031 1 97.88 119 THR A CA 1
ATOM 902 C C . THR A 1 119 ? 2.666 -21.375 -33.625 1 97.88 119 THR A C 1
ATOM 904 O O . THR A 1 119 ? 2.625 -22.547 -34 1 97.88 119 THR A O 1
ATOM 907 N N . GLY A 1 120 ? 1.747 -20.766 -32.844 1 98.19 120 GLY A N 1
ATOM 908 C CA . GLY A 1 120 ? 0.531 -21.5 -32.531 1 98.19 120 GLY A CA 1
ATOM 909 C C . GLY A 1 120 ? 0.22 -21.547 -31.047 1 98.19 120 GLY A C 1
ATOM 910 O O . GLY A 1 120 ? 1.069 -21.203 -30.234 1 98.19 120 GLY A O 1
ATOM 911 N N . ASP A 1 121 ? -0.986 -21.906 -30.797 1 98.38 121 ASP A N 1
ATOM 912 C CA . ASP A 1 121 ? -1.422 -22.094 -29.406 1 98.38 121 ASP A CA 1
ATOM 913 C C . ASP A 1 121 ? -0.866 -23.406 -28.844 1 98.38 121 ASP A C 1
ATOM 915 O O . ASP A 1 121 ? -0.923 -24.453 -29.484 1 98.38 121 ASP A O 1
ATOM 919 N N . ILE A 1 122 ? -0.346 -23.297 -27.656 1 98.12 122 ILE A N 1
ATOM 920 C CA . ILE A 1 122 ? 0.219 -24.469 -27 1 98.12 122 ILE A CA 1
ATOM 921 C C . ILE A 1 122 ? -0.841 -25.562 -26.906 1 98.12 122 ILE A C 1
ATOM 923 O O . ILE A 1 122 ? -0.527 -26.75 -27.016 1 98.12 122 ILE A O 1
ATOM 927 N N . LYS A 1 123 ? -2.125 -25.219 -26.75 1 97.38 123 LYS A N 1
ATOM 928 C CA . LYS A 1 123 ? -3.223 -26.172 -26.578 1 97.38 123 LYS A CA 1
ATOM 929 C C . LYS A 1 123 ? -3.486 -26.938 -27.891 1 97.38 123 LYS A C 1
ATOM 931 O O . LYS A 1 123 ? -4.215 -27.922 -27.891 1 97.38 123 LYS A O 1
ATOM 936 N N . ASP A 1 124 ? -2.943 -26.453 -28.984 1 98.38 124 ASP A N 1
ATOM 937 C CA . ASP A 1 124 ? -3.172 -27.078 -30.281 1 98.38 124 ASP A CA 1
ATOM 938 C C . ASP A 1 124 ? -1.935 -27.828 -30.766 1 98.38 124 ASP A C 1
ATOM 940 O O . ASP A 1 124 ? -1.926 -28.391 -31.859 1 98.38 124 ASP A O 1
ATOM 944 N N . LEU A 1 125 ? -0.914 -27.812 -29.984 1 98.5 125 LEU A N 1
ATOM 945 C CA . LEU A 1 125 ? 0.333 -28.469 -30.344 1 98.5 125 LEU A CA 1
ATOM 946 C C . LEU A 1 125 ? 0.562 -29.703 -29.469 1 98.5 125 LEU A C 1
ATOM 948 O O . LEU A 1 125 ? 0.371 -29.656 -28.25 1 98.5 125 LEU A O 1
ATOM 952 N N . THR A 1 126 ? 0.928 -30.812 -30.141 1 98.44 126 THR A N 1
ATOM 953 C CA . THR A 1 126 ? 1.318 -31.984 -29.391 1 98.44 126 THR A CA 1
ATOM 954 C C . THR A 1 126 ? 2.699 -31.797 -28.766 1 98.44 126 THR A C 1
ATOM 956 O O . THR A 1 126 ? 3.455 -30.922 -29.172 1 98.44 126 THR A O 1
ATOM 959 N N . PHE A 1 127 ? 2.945 -32.719 -27.797 1 98.31 127 PHE A N 1
ATOM 960 C CA . PHE A 1 127 ? 4.25 -32.625 -27.156 1 98.31 127 PHE A CA 1
ATOM 961 C C . PHE A 1 127 ? 5.367 -32.875 -28.172 1 98.31 127 PHE A C 1
ATOM 963 O O . PHE A 1 127 ? 6.406 -32.219 -28.109 1 98.31 127 PHE A O 1
ATOM 970 N N . ALA A 1 128 ? 5.191 -33.781 -29.031 1 98.31 128 ALA A N 1
ATOM 971 C CA . ALA A 1 128 ? 6.184 -34.062 -30.062 1 98.31 128 ALA A CA 1
ATOM 972 C C . ALA A 1 128 ? 6.473 -32.844 -30.906 1 98.31 128 ALA A C 1
ATOM 974 O O . ALA A 1 128 ? 7.625 -32.562 -31.25 1 98.31 128 ALA A O 1
ATOM 975 N N . GLU A 1 129 ? 5.473 -32.094 -31.25 1 98.25 129 GLU A N 1
ATOM 976 C CA . GLU A 1 129 ? 5.633 -30.859 -32 1 98.25 129 GLU A CA 1
ATOM 977 C C . GLU A 1 129 ? 6.352 -29.797 -31.188 1 98.25 129 GLU A C 1
ATOM 979 O O . GLU A 1 129 ? 7.215 -29.078 -31.703 1 98.25 129 GLU A O 1
ATOM 984 N N . VAL A 1 130 ? 6.008 -29.719 -29.938 1 98.19 130 VAL A N 1
ATOM 985 C CA . VAL A 1 130 ? 6.59 -28.734 -29.031 1 98.19 130 VAL A CA 1
ATOM 986 C C . VAL A 1 130 ? 8.078 -29 -28.859 1 98.19 130 VAL A C 1
ATOM 988 O O . VAL A 1 130 ? 8.883 -28.062 -28.781 1 98.19 130 VAL A O 1
ATOM 991 N N . GLN A 1 131 ? 8.469 -30.25 -28.891 1 97.5 131 GLN A N 1
ATOM 992 C CA . GLN A 1 131 ? 9.859 -30.641 -28.672 1 97.5 131 GLN A CA 1
ATOM 993 C C . GLN A 1 131 ? 10.734 -30.266 -29.859 1 97.5 131 GLN A C 1
ATOM 995 O O . GLN A 1 131 ? 11.969 -30.266 -29.75 1 97.5 131 GLN A O 1
ATOM 1000 N N . GLN A 1 132 ? 10.148 -29.906 -30.922 1 97.25 132 GLN A N 1
ATOM 1001 C CA . GLN A 1 132 ? 10.906 -29.5 -32.094 1 97.25 132 GLN A CA 1
ATOM 1002 C C . GLN A 1 132 ? 11.242 -28 -32.062 1 97.25 132 GLN A C 1
ATOM 1004 O O . GLN A 1 132 ? 12.062 -27.516 -32.844 1 97.25 132 GLN A O 1
ATOM 1009 N N . LEU A 1 133 ? 10.641 -27.344 -31.156 1 97.88 133 LEU A N 1
ATOM 1010 C CA . LEU A 1 133 ? 10.812 -25.906 -31.062 1 97.88 133 LEU A CA 1
ATOM 1011 C C . LEU A 1 133 ? 12.07 -25.547 -30.281 1 97.88 133 LEU A C 1
ATOM 1013 O O . LEU A 1 133 ? 12.469 -26.281 -29.375 1 97.88 133 LEU A O 1
ATOM 1017 N N . ASP A 1 134 ? 12.664 -24.438 -30.656 1 97.81 134 ASP A N 1
ATOM 1018 C CA . ASP A 1 134 ? 13.789 -23.859 -29.922 1 97.81 134 ASP A CA 1
ATOM 1019 C C . ASP A 1 134 ? 13.328 -22.734 -29 1 97.81 134 ASP A C 1
ATOM 1021 O O . ASP A 1 134 ? 13.078 -21.609 -29.469 1 97.81 134 ASP A O 1
ATOM 1025 N N . ALA A 1 135 ? 13.414 -23.016 -27.719 1 97.12 135 ALA A N 1
ATOM 1026 C CA . ALA A 1 135 ? 12.914 -22.062 -26.719 1 97.12 135 ALA A CA 1
ATOM 1027 C C . ALA A 1 135 ? 13.906 -20.938 -26.484 1 97.12 135 ALA A C 1
ATOM 1029 O O . ALA A 1 135 ? 13.617 -20 -25.734 1 97.12 135 ALA A O 1
ATOM 1030 N N . ALA A 1 136 ? 15.039 -20.953 -27.078 1 96.69 136 ALA A N 1
ATOM 1031 C CA . ALA A 1 136 ? 16.047 -19.891 -26.938 1 96.69 136 ALA A CA 1
ATOM 1032 C C . ALA A 1 136 ? 16.031 -18.969 -28.156 1 96.69 136 ALA A C 1
ATOM 1034 O O . ALA A 1 136 ? 16.688 -17.922 -28.141 1 96.69 136 ALA A O 1
ATOM 1035 N N . ALA A 1 137 ? 15.258 -19.312 -29.109 1 95.94 137 ALA A N 1
ATOM 1036 C CA . ALA A 1 137 ? 15.359 -18.719 -30.438 1 95.94 137 ALA A CA 1
ATOM 1037 C C . ALA A 1 137 ? 15.211 -17.203 -30.391 1 95.94 137 ALA A C 1
ATOM 1039 O O . ALA A 1 137 ? 15.852 -16.484 -31.156 1 95.94 137 ALA A O 1
ATOM 1040 N N . LYS A 1 138 ? 14.414 -16.734 -29.547 1 95.81 138 LYS A N 1
ATOM 1041 C CA . LYS A 1 138 ? 14.078 -15.305 -29.594 1 95.81 138 LYS A CA 1
ATOM 1042 C C . LYS A 1 138 ? 14.609 -14.578 -28.359 1 95.81 138 LYS A C 1
ATOM 1044 O O . LYS A 1 138 ? 14.281 -13.414 -28.125 1 95.81 138 LYS A O 1
ATOM 1049 N N . HIS A 1 139 ? 15.344 -15.273 -27.562 1 95.75 139 HIS A N 1
ATOM 1050 C CA . HIS A 1 139 ? 15.961 -14.617 -26.422 1 95.75 139 HIS A CA 1
ATOM 1051 C C . HIS A 1 139 ? 17.094 -13.695 -26.859 1 95.75 139 HIS A C 1
ATOM 1053 O O . HIS A 1 139 ? 17.844 -14.016 -27.781 1 95.75 139 HIS A O 1
ATOM 1059 N N . PRO A 1 140 ? 17.266 -12.539 -26.219 1 93.69 140 PRO A N 1
ATOM 1060 C CA . PRO A 1 140 ? 18.328 -11.609 -26.594 1 93.69 140 PRO A CA 1
ATOM 1061 C C . PRO A 1 140 ? 19.719 -12.234 -26.516 1 93.69 140 PRO A C 1
ATOM 1063 O O . PRO A 1 140 ? 20.609 -11.844 -27.281 1 93.69 140 PRO A O 1
ATOM 1066 N N . GLU A 1 141 ? 19.922 -13.195 -25.625 1 91.25 141 GLU A N 1
ATOM 1067 C CA . GLU A 1 141 ? 21.203 -13.867 -25.484 1 91.25 141 GLU A CA 1
ATOM 1068 C C . GLU A 1 141 ? 21.172 -15.266 -26.109 1 91.25 141 GLU A C 1
ATOM 1070 O O . GLU A 1 141 ? 21.828 -16.188 -25.609 1 91.25 141 GLU A O 1
ATOM 1075 N N . ALA A 1 142 ? 20.422 -15.398 -27.094 1 90.75 142 ALA A N 1
ATOM 1076 C CA . ALA A 1 142 ? 20.203 -16.703 -27.703 1 90.75 142 ALA A CA 1
ATOM 1077 C C . ALA A 1 142 ? 21.531 -17.328 -28.141 1 90.75 142 ALA A C 1
ATOM 1079 O O . ALA A 1 142 ? 21.688 -18.547 -28.094 1 90.75 142 ALA A O 1
ATOM 1080 N N . SER A 1 143 ? 22.484 -16.531 -28.547 1 90.75 143 SER A N 1
ATOM 1081 C CA . SER A 1 143 ? 23.75 -17.031 -29.078 1 90.75 143 SER A CA 1
ATOM 1082 C C . SER A 1 143 ? 24.547 -17.781 -28.016 1 90.75 143 SER A C 1
ATOM 1084 O O . SER A 1 143 ? 25.406 -18.594 -28.328 1 90.75 143 SER A O 1
ATOM 1086 N N . LYS A 1 144 ? 24.25 -17.547 -26.781 1 91.75 144 LYS A N 1
ATOM 1087 C CA . LYS A 1 144 ? 24.969 -18.172 -25.672 1 91.75 144 LYS A CA 1
ATOM 1088 C C . LYS A 1 144 ? 24.391 -19.547 -25.344 1 91.75 144 LYS A C 1
ATOM 1090 O O . LYS A 1 144 ? 24.953 -20.281 -24.531 1 91.75 144 LYS A O 1
ATOM 1095 N N . PHE A 1 145 ? 23.328 -19.797 -25.953 1 91.38 145 PHE A N 1
ATOM 1096 C CA . PHE A 1 145 ? 22.641 -21.031 -25.594 1 91.38 145 PHE A CA 1
ATOM 1097 C C . PHE A 1 145 ? 22.438 -21.922 -26.812 1 91.38 145 PHE A C 1
ATOM 1099 O O . PHE A 1 145 ? 22.203 -21.438 -27.922 1 91.38 145 PHE A O 1
ATOM 1106 N N . LYS A 1 146 ? 22.766 -23.156 -26.578 1 84.88 146 LYS A N 1
ATOM 1107 C CA . LYS A 1 146 ? 22.391 -24.125 -27.609 1 84.88 146 LYS A CA 1
ATOM 1108 C C . LYS A 1 146 ? 20.875 -24.25 -27.703 1 84.88 146 LYS A C 1
ATOM 1110 O O . LYS A 1 146 ? 20.141 -23.578 -26.984 1 84.88 146 LYS A O 1
ATOM 1115 N N . VAL A 1 147 ? 20.469 -25.109 -28.562 1 88.31 147 VAL A N 1
ATOM 1116 C CA . VAL A 1 147 ? 19.047 -25.391 -28.703 1 88.31 147 VAL A CA 1
ATOM 1117 C C . VAL A 1 147 ? 18.469 -25.844 -27.359 1 88.31 147 VAL A C 1
ATOM 1119 O O . VAL A 1 147 ? 18.984 -26.766 -26.734 1 88.31 147 VAL A O 1
ATOM 1122 N N . GLU A 1 148 ? 17.578 -24.938 -26.922 1 93.62 148 GLU A N 1
ATOM 1123 C CA . GLU A 1 148 ? 16.844 -25.266 -25.703 1 93.62 148 GLU A CA 1
ATOM 1124 C C . GLU A 1 148 ? 15.43 -25.734 -26.016 1 93.62 148 GLU A C 1
ATOM 1126 O O . GLU A 1 148 ? 14.734 -25.125 -26.828 1 93.62 148 GLU A O 1
ATOM 1131 N N . ARG A 1 149 ? 15.047 -26.766 -25.453 1 95.69 149 ARG A N 1
ATOM 1132 C CA . ARG A 1 149 ? 13.68 -27.266 -25.609 1 95.69 149 ARG A CA 1
ATOM 1133 C C . ARG A 1 149 ? 12.773 -26.734 -24.5 1 95.69 149 ARG A C 1
ATOM 1135 O O . ARG A 1 149 ? 13.258 -26.312 -23.453 1 95.69 149 ARG A O 1
ATOM 1142 N N . ILE A 1 150 ? 11.492 -26.766 -24.859 1 98.12 150 ILE A N 1
ATOM 1143 C CA . ILE A 1 150 ? 10.516 -26.531 -23.797 1 98.12 150 ILE A CA 1
ATOM 1144 C C . ILE A 1 150 ? 10.445 -27.766 -22.891 1 98.12 150 ILE A C 1
ATOM 1146 O O . ILE A 1 150 ? 10.023 -28.844 -23.312 1 98.12 150 ILE A O 1
ATOM 1150 N N . PRO A 1 151 ? 10.922 -27.609 -21.719 1 98.5 151 PRO A N 1
ATOM 1151 C CA . PRO A 1 151 ? 10.984 -28.797 -20.875 1 98.5 151 PRO A CA 1
ATOM 1152 C C . PRO A 1 151 ? 9.617 -29.219 -20.344 1 98.5 151 PRO A C 1
ATOM 1154 O O . PRO A 1 151 ? 8.688 -28.406 -20.312 1 98.5 151 PRO A O 1
ATOM 1157 N N . THR A 1 152 ? 9.539 -30.484 -19.969 1 98.69 152 THR A N 1
ATOM 1158 C CA . THR A 1 152 ? 8.391 -30.953 -19.219 1 98.69 152 THR A CA 1
ATOM 1159 C C . THR A 1 152 ? 8.461 -30.469 -17.766 1 98.69 152 THR A C 1
ATOM 1161 O O . THR A 1 152 ? 9.539 -30.094 -17.281 1 98.69 152 THR A O 1
ATOM 1164 N N . LEU A 1 153 ? 7.312 -30.5 -17.141 1 98.75 153 LEU A N 1
ATOM 1165 C CA . LEU A 1 153 ? 7.281 -30.172 -15.727 1 98.75 153 LEU A CA 1
ATOM 1166 C C . LEU A 1 153 ? 8.195 -31.094 -14.93 1 98.75 153 LEU A C 1
ATOM 1168 O O . LEU A 1 153 ? 8.93 -30.656 -14.047 1 98.75 153 LEU A O 1
ATOM 1172 N N . GLU A 1 154 ? 8.172 -32.344 -15.242 1 98.69 154 GLU A N 1
ATOM 1173 C CA . GLU A 1 154 ? 8.961 -33.312 -14.5 1 98.69 154 GLU A CA 1
ATOM 1174 C C . GLU A 1 154 ? 10.453 -33.062 -14.656 1 98.69 154 GLU A C 1
ATOM 1176 O O . GLU A 1 154 ? 11.219 -33.188 -13.695 1 98.69 154 GLU A O 1
ATOM 1181 N N . GLU A 1 155 ? 10.891 -32.75 -15.844 1 98.62 155 GLU A N 1
ATOM 1182 C CA . GLU A 1 155 ? 12.297 -32.406 -16.062 1 98.62 155 GLU A CA 1
ATOM 1183 C C . GLU A 1 155 ? 12.719 -31.219 -15.211 1 98.62 155 GLU A C 1
ATOM 1185 O O . GLU A 1 155 ? 13.805 -31.219 -14.625 1 98.62 155 GLU A O 1
ATOM 1190 N N . ALA A 1 156 ? 11.891 -30.219 -15.195 1 98.75 156 ALA A N 1
ATOM 1191 C CA . ALA A 1 156 ? 12.172 -29.031 -14.398 1 98.75 156 ALA A CA 1
ATOM 1192 C C . ALA A 1 156 ? 12.258 -29.359 -12.914 1 98.75 156 ALA A C 1
ATOM 1194 O O . ALA A 1 156 ? 13.125 -28.859 -12.203 1 98.75 156 ALA A O 1
ATOM 1195 N N . VAL A 1 157 ? 11.375 -30.172 -12.453 1 98.75 157 VAL A N 1
ATOM 1196 C CA . VAL A 1 157 ? 11.32 -30.578 -11.055 1 98.75 157 VAL A CA 1
ATOM 1197 C C . VAL A 1 157 ? 12.586 -31.344 -10.688 1 98.75 157 VAL A C 1
ATOM 1199 O O . VAL A 1 157 ? 13.234 -31.047 -9.68 1 98.75 157 VAL A O 1
ATOM 1202 N N . LYS A 1 158 ? 12.922 -32.281 -11.516 1 98.69 158 LYS A N 1
ATOM 1203 C CA . LYS A 1 158 ? 14.125 -33.062 -11.258 1 98.69 158 LYS A CA 1
ATOM 1204 C C . LYS A 1 158 ? 15.359 -32.188 -11.188 1 98.69 158 LYS A C 1
ATOM 1206 O O . LYS A 1 158 ? 16.188 -32.344 -10.281 1 98.69 158 LYS A O 1
ATOM 1211 N N . GLU A 1 159 ? 15.453 -31.297 -12.133 1 98.69 159 GLU A N 1
ATOM 1212 C CA . GLU A 1 159 ? 16.594 -30.375 -12.156 1 98.69 159 GLU A CA 1
ATOM 1213 C C . GLU A 1 159 ? 16.625 -29.5 -10.906 1 98.69 159 GLU A C 1
ATOM 1215 O O . GLU A 1 159 ? 17.688 -29.328 -10.297 1 98.69 159 GLU A O 1
ATOM 1220 N N . SER A 1 160 ? 15.508 -28.969 -10.539 1 98.81 160 SER A N 1
ATOM 1221 C CA . SER A 1 160 ? 15.422 -28.078 -9.391 1 98.81 160 SER A CA 1
ATOM 1222 C C . SER A 1 160 ? 15.758 -28.797 -8.094 1 98.81 160 SER A C 1
ATOM 1224 O O . SER A 1 160 ? 16.453 -28.266 -7.23 1 98.81 160 SER A O 1
ATOM 1226 N N . LEU A 1 161 ? 15.258 -30.016 -7.949 1 98.44 161 LEU A N 1
ATOM 1227 C CA . LEU A 1 161 ? 15.562 -30.828 -6.773 1 98.44 161 LEU A CA 1
ATOM 1228 C C . LEU A 1 161 ? 17.062 -31.109 -6.688 1 98.44 161 LEU A C 1
ATOM 1230 O O . LEU A 1 161 ? 17.656 -31 -5.613 1 98.44 161 LEU A O 1
ATOM 1234 N N . GLN A 1 162 ? 17.578 -31.469 -7.809 1 98.38 162 GLN A N 1
ATOM 1235 C CA . GLN A 1 162 ? 19.016 -31.766 -7.852 1 98.38 162 GLN A CA 1
ATOM 1236 C C . GLN A 1 162 ? 19.828 -30.547 -7.438 1 98.38 162 GLN A C 1
ATOM 1238 O O . GLN A 1 162 ? 20.859 -30.688 -6.777 1 98.38 162 GLN A O 1
ATOM 1243 N N . LEU A 1 163 ? 19.406 -29.391 -7.77 1 98.44 163 LEU A N 1
ATOM 1244 C CA . LEU A 1 163 ? 20.141 -28.156 -7.504 1 98.44 163 LEU A CA 1
ATOM 1245 C C . LEU A 1 163 ? 19.797 -27.625 -6.113 1 98.44 163 LEU A C 1
ATOM 1247 O O . LEU A 1 163 ? 20.359 -26.609 -5.688 1 98.44 163 LEU A O 1
ATOM 1251 N N . GLY A 1 164 ? 18.875 -28.188 -5.43 1 98.06 164 GLY A N 1
ATOM 1252 C CA . GLY A 1 164 ? 18.5 -27.75 -4.094 1 98.06 164 GLY A CA 1
ATOM 1253 C C . GLY A 1 164 ? 17.672 -26.484 -4.098 1 98.06 164 GLY A C 1
ATOM 1254 O O . GLY A 1 164 ? 17.703 -25.719 -3.137 1 98.06 164 GLY A O 1
ATOM 1255 N N . LEU A 1 165 ? 16.953 -26.25 -5.152 1 98.62 165 LEU A N 1
ATOM 1256 C CA . LEU A 1 165 ? 16.141 -25.062 -5.281 1 98.62 165 LEU A CA 1
ATOM 1257 C C . LEU A 1 165 ? 14.727 -25.297 -4.758 1 98.62 165 LEU A C 1
ATOM 1259 O O . LEU A 1 165 ? 14.164 -26.375 -4.957 1 98.62 165 LEU A O 1
ATOM 1263 N N . VAL A 1 166 ? 14.188 -24.25 -4.121 1 98.75 166 VAL A N 1
ATOM 1264 C CA . VAL A 1 166 ? 12.75 -24.234 -3.891 1 98.75 166 VAL A CA 1
ATOM 1265 C C . VAL A 1 166 ? 12.031 -23.797 -5.164 1 98.75 166 VAL A C 1
ATOM 1267 O O . VAL A 1 166 ? 12.523 -22.938 -5.902 1 98.75 166 VAL A O 1
ATOM 1270 N N . MET A 1 167 ? 10.891 -24.438 -5.41 1 98.81 167 MET A N 1
ATOM 1271 C CA . MET A 1 167 ? 10.188 -24.172 -6.66 1 98.81 167 MET A CA 1
ATOM 1272 C C . MET A 1 167 ? 8.844 -23.5 -6.398 1 98.81 167 MET A C 1
ATOM 1274 O O . MET A 1 167 ? 8.133 -23.859 -5.461 1 98.81 167 MET A O 1
ATOM 1278 N N . TYR A 1 168 ? 8.57 -22.5 -7.18 1 98.81 168 TYR A N 1
ATOM 1279 C CA . TYR A 1 168 ? 7.238 -21.922 -7.289 1 98.81 168 TYR A CA 1
ATOM 1280 C C . TYR A 1 168 ? 6.617 -22.234 -8.648 1 98.81 168 TYR A C 1
ATOM 1282 O O . TYR A 1 168 ? 7.039 -21.688 -9.672 1 98.81 168 TYR A O 1
ATOM 1290 N N . ILE A 1 169 ? 5.652 -23.094 -8.617 1 98.88 169 ILE A N 1
ATOM 1291 C CA . ILE A 1 169 ? 5.016 -23.547 -9.852 1 98.88 169 ILE A CA 1
ATOM 1292 C C . ILE A 1 169 ? 3.781 -22.688 -10.133 1 98.88 169 ILE A C 1
ATOM 1294 O O . ILE A 1 169 ? 2.77 -22.797 -9.438 1 98.88 169 ILE A O 1
ATOM 1298 N N . ASP A 1 170 ? 3.887 -21.906 -11.148 1 98.69 170 ASP A N 1
ATOM 1299 C CA . ASP A 1 170 ? 2.803 -21 -11.5 1 98.69 170 ASP A CA 1
ATOM 1300 C C . ASP A 1 170 ? 1.831 -21.656 -12.477 1 98.69 170 ASP A C 1
ATOM 1302 O O . ASP A 1 170 ? 2.119 -21.766 -13.672 1 98.69 170 ASP A O 1
ATOM 1306 N N . VAL A 1 171 ? 0.67 -21.984 -11.992 1 98 171 VAL A N 1
ATOM 1307 C CA . VAL A 1 171 ? -0.344 -22.641 -12.812 1 98 171 VAL A CA 1
ATOM 1308 C C . VAL A 1 171 ? -1.239 -21.594 -13.469 1 98 171 VAL A C 1
ATOM 1310 O O . VAL A 1 171 ? -1.856 -20.766 -12.781 1 98 171 VAL A O 1
ATOM 1313 N N . LYS A 1 172 ? -1.349 -21.719 -14.68 1 90.5 172 LYS A N 1
ATOM 1314 C CA . LYS A 1 172 ? -2.018 -20.672 -15.453 1 90.5 172 LYS A CA 1
ATOM 1315 C C . LYS A 1 172 ? -3.471 -21.047 -15.734 1 90.5 172 LYS A C 1
ATOM 1317 O O . LYS A 1 172 ? -4.332 -20.172 -15.82 1 90.5 172 LYS A O 1
ATOM 1322 N N . ARG A 1 173 ? -3.732 -22.328 -16 1 90.75 173 ARG A N 1
ATOM 1323 C CA . ARG A 1 173 ? -5.07 -22.75 -16.391 1 90.75 173 ARG A CA 1
ATOM 1324 C C . ARG A 1 173 ? -5.293 -24.219 -16.062 1 90.75 173 ARG A C 1
ATOM 1326 O O . ARG A 1 173 ? -4.473 -24.844 -15.375 1 90.75 173 ARG A O 1
ATOM 1333 N N . LEU A 1 174 ? -6.527 -24.703 -16.406 1 93.75 174 LEU A N 1
ATOM 1334 C CA . LEU A 1 174 ? -6.957 -26.094 -16.312 1 93.75 174 LEU A CA 1
ATOM 1335 C C . LEU A 1 174 ? -6.852 -26.594 -14.867 1 93.75 174 LEU A C 1
ATOM 1337 O O . LEU A 1 174 ? -6.012 -27.453 -14.57 1 93.75 174 LEU A O 1
ATOM 1341 N N . PRO A 1 175 ? -7.723 -26.141 -14.094 1 96.5 175 PRO A N 1
ATOM 1342 C CA . PRO A 1 175 ? -7.676 -26.469 -12.672 1 96.5 175 PRO A CA 1
ATOM 1343 C C . PRO A 1 175 ? -7.703 -27.969 -12.414 1 96.5 175 PRO A C 1
ATOM 1345 O O . PRO A 1 175 ? -6.91 -28.484 -11.617 1 96.5 175 PRO A O 1
ATOM 1348 N N . GLU A 1 176 ? -8.562 -28.703 -13.117 1 96.25 176 GLU A N 1
ATOM 1349 C CA . GLU A 1 176 ? -8.695 -30.141 -12.883 1 96.25 176 GLU A CA 1
ATOM 1350 C C . GLU A 1 176 ? -7.438 -30.891 -13.32 1 96.25 176 GLU A C 1
ATOM 1352 O O . GLU A 1 176 ? -6.906 -31.719 -12.57 1 96.25 176 GLU A O 1
ATOM 1357 N N . ASN A 1 177 ? -6.969 -30.578 -14.477 1 95.94 177 ASN A N 1
ATOM 1358 C CA . ASN A 1 177 ? -5.754 -31.188 -14.984 1 95.94 177 ASN A CA 1
ATOM 1359 C C . ASN A 1 177 ? -4.559 -30.906 -14.078 1 95.94 177 ASN A C 1
ATOM 1361 O O . ASN A 1 177 ? -3.75 -31.797 -13.812 1 95.94 177 ASN A O 1
ATOM 1365 N N . SER A 1 178 ? -4.48 -29.703 -13.664 1 98 178 SER A N 1
ATOM 1366 C CA . SER A 1 178 ? -3.35 -29.281 -12.844 1 98 178 SER A CA 1
ATOM 1367 C C . SER A 1 178 ? -3.375 -29.969 -11.477 1 98 178 SER A C 1
ATOM 1369 O O . SER A 1 178 ? -2.33 -30.359 -10.953 1 98 178 SER A O 1
ATOM 1371 N N . ALA A 1 179 ? -4.574 -30.078 -10.906 1 98.12 179 ALA A N 1
ATOM 1372 C CA . ALA A 1 179 ? -4.703 -30.75 -9.617 1 98.12 179 ALA A CA 1
ATOM 1373 C C . ALA A 1 179 ? -4.234 -32.188 -9.711 1 98.12 179 ALA A C 1
ATOM 1375 O O . ALA A 1 179 ? -3.475 -32.656 -8.859 1 98.12 179 ALA A O 1
ATOM 1376 N N . GLU A 1 180 ? -4.664 -32.875 -10.734 1 97.88 180 GLU A N 1
ATOM 1377 C CA . GLU A 1 180 ? -4.266 -34.25 -10.922 1 97.88 180 GLU A CA 1
ATOM 1378 C C . GLU A 1 180 ? -2.77 -34.375 -11.195 1 97.88 180 GLU A C 1
ATOM 1380 O O . GLU A 1 180 ? -2.09 -35.219 -10.602 1 97.88 180 GLU A O 1
ATOM 1385 N N . THR A 1 181 ? -2.293 -33.531 -12.062 1 98.19 181 THR A N 1
ATOM 1386 C CA . THR A 1 181 ? -0.886 -33.531 -12.445 1 98.19 181 THR A CA 1
ATOM 1387 C C . THR A 1 181 ? 0.004 -33.312 -11.227 1 98.19 181 THR A C 1
ATOM 1389 O O . THR A 1 181 ? 0.958 -34.031 -10.992 1 98.19 181 THR A O 1
ATOM 1392 N N . LEU A 1 182 ? -0.274 -32.344 -10.445 1 98.69 182 LEU A N 1
ATOM 1393 C CA . LEU A 1 182 ? 0.565 -31.969 -9.312 1 98.69 182 LEU A CA 1
ATOM 1394 C C . LEU A 1 182 ? 0.434 -32.969 -8.188 1 98.69 182 LEU A C 1
ATOM 1396 O O . LEU A 1 182 ? 1.421 -33.312 -7.527 1 98.69 182 LEU A O 1
ATOM 1400 N N . HIS A 1 183 ? -0.786 -33.469 -7.965 1 98.38 183 HIS A N 1
ATOM 1401 C CA . HIS A 1 183 ? -0.95 -34.531 -6.977 1 98.38 183 HIS A CA 1
ATOM 1402 C C . HIS A 1 183 ? -0.062 -35.719 -7.297 1 98.38 183 HIS A C 1
ATOM 1404 O O . HIS A 1 183 ? 0.664 -36.219 -6.43 1 98.38 183 HIS A O 1
ATOM 1410 N N . THR A 1 184 ? -0.11 -36.156 -8.539 1 98.44 184 THR A N 1
ATOM 1411 C CA . THR A 1 184 ? 0.682 -37.312 -8.977 1 98.44 184 THR A CA 1
ATOM 1412 C C . THR A 1 184 ? 2.174 -37 -8.867 1 98.44 184 THR A C 1
ATOM 1414 O O . THR A 1 184 ? 2.949 -37.844 -8.414 1 98.44 184 THR A O 1
ATOM 1417 N N . LEU A 1 185 ? 2.525 -35.844 -9.266 1 98.62 185 LEU A N 1
ATOM 1418 C CA . LEU A 1 185 ? 3.926 -35.406 -9.219 1 98.62 185 LEU A CA 1
ATOM 1419 C C . LEU A 1 185 ? 4.441 -35.406 -7.785 1 98.62 185 LEU A C 1
ATOM 1421 O O . LEU A 1 185 ? 5.547 -35.875 -7.512 1 98.62 185 LEU A O 1
ATOM 1425 N N . PHE A 1 186 ? 3.703 -34.844 -6.844 1 98.62 186 PHE A N 1
ATOM 1426 C CA . PHE A 1 186 ? 4.102 -34.781 -5.441 1 98.62 186 PHE A CA 1
ATOM 1427 C C . PHE A 1 186 ? 4.188 -36.156 -4.824 1 98.62 186 PHE A C 1
ATOM 1429 O O . PHE A 1 186 ? 5.02 -36.406 -3.953 1 98.62 186 PHE A O 1
ATOM 1436 N N . GLN A 1 187 ? 3.307 -37.094 -5.297 1 98.31 187 GLN A N 1
ATOM 1437 C CA . GLN A 1 187 ? 3.389 -38.5 -4.836 1 98.31 187 GLN A CA 1
ATOM 1438 C C . GLN A 1 187 ? 4.66 -39.156 -5.344 1 98.31 187 GLN A C 1
ATOM 1440 O O . GLN A 1 187 ? 5.297 -39.938 -4.617 1 98.31 187 GLN A O 1
ATOM 1445 N N . LYS A 1 188 ? 4.949 -38.844 -6.496 1 98.38 188 LYS A N 1
ATOM 1446 C CA . LYS A 1 188 ? 6.129 -39.438 -7.121 1 98.38 188 LYS A CA 1
ATOM 1447 C C . LYS A 1 188 ? 7.414 -38.875 -6.516 1 98.38 188 LYS A C 1
ATOM 1449 O O . LYS A 1 188 ? 8.406 -39.594 -6.379 1 98.38 188 LYS A O 1
ATOM 1454 N N . TYR A 1 189 ? 7.438 -37.625 -6.164 1 98.5 189 TYR A N 1
ATOM 1455 C CA . TYR A 1 189 ? 8.57 -36.938 -5.559 1 98.5 189 TYR A CA 1
ATOM 1456 C C . TYR A 1 189 ? 8.18 -36.281 -4.234 1 98.5 189 TYR A C 1
ATOM 1458 O O . TYR A 1 189 ? 8.008 -35.062 -4.156 1 98.5 189 TYR A O 1
ATOM 1466 N N . PRO A 1 190 ? 8.227 -37 -3.186 1 98.12 190 PRO A N 1
ATOM 1467 C CA . PRO A 1 190 ? 7.719 -36.5 -1.905 1 98.12 190 PRO A CA 1
ATOM 1468 C C . PRO A 1 190 ? 8.516 -35.312 -1.366 1 98.12 190 PRO A C 1
ATOM 1470 O O . PRO A 1 190 ? 8.008 -34.562 -0.545 1 98.12 190 PRO A O 1
ATOM 1473 N N . ASP A 1 191 ? 9.719 -35.094 -1.829 1 98 191 ASP A N 1
ATOM 1474 C CA . ASP A 1 191 ? 10.531 -33.969 -1.404 1 98 191 ASP A CA 1
ATOM 1475 C C . ASP A 1 191 ? 9.891 -32.656 -1.812 1 98 191 ASP A C 1
ATOM 1477 O O . ASP A 1 191 ? 10.234 -31.594 -1.271 1 98 191 ASP A O 1
ATOM 1481 N N . LEU A 1 192 ? 8.984 -32.75 -2.693 1 98.69 192 LEU A N 1
ATOM 1482 C CA . LEU A 1 192 ? 8.32 -31.531 -3.178 1 98.69 192 LEU A CA 1
ATOM 1483 C C . LEU A 1 192 ? 7.5 -30.875 -2.068 1 98.69 192 LEU A C 1
ATOM 1485 O O . LEU A 1 192 ? 7.344 -29.656 -2.043 1 98.69 192 LEU A O 1
ATOM 1489 N N . TYR A 1 193 ? 7.031 -31.672 -1.131 1 98.19 193 TYR A N 1
ATOM 1490 C CA . TYR A 1 193 ? 6.254 -31.125 -0.023 1 98.19 193 TYR A CA 1
ATOM 1491 C C . TYR A 1 193 ? 7.109 -30.203 0.838 1 98.19 193 TYR A C 1
ATOM 1493 O O . TYR A 1 193 ? 6.586 -29.391 1.604 1 98.19 193 TYR A O 1
ATOM 1501 N N . LYS A 1 194 ? 8.414 -30.234 0.631 1 98 194 LYS A N 1
ATOM 1502 C CA . LYS A 1 194 ? 9.336 -29.391 1.394 1 98 194 LYS A CA 1
ATOM 1503 C C . LYS A 1 194 ? 10.109 -28.453 0.474 1 98 194 LYS A C 1
ATOM 1505 O O . LYS A 1 194 ? 10.992 -27.719 0.926 1 98 194 LYS A O 1
ATOM 1510 N N . SER A 1 195 ? 9.734 -28.484 -0.806 1 98.19 195 SER A N 1
ATOM 1511 C CA . SER A 1 195 ? 10.578 -27.703 -1.702 1 98.19 195 SER A CA 1
ATOM 1512 C C . SER A 1 195 ? 9.758 -27.047 -2.799 1 98.19 195 SER A C 1
ATOM 1514 O O . SER A 1 195 ? 10.312 -26.453 -3.73 1 98.19 195 SER A O 1
ATOM 1516 N N . ALA A 1 196 ? 8.43 -27.109 -2.688 1 98.75 196 ALA A N 1
ATOM 1517 C CA . ALA A 1 196 ? 7.668 -26.5 -3.775 1 98.75 196 ALA A CA 1
ATOM 1518 C C . ALA A 1 196 ? 6.375 -25.891 -3.258 1 98.75 196 ALA A C 1
ATOM 1520 O O . ALA A 1 196 ? 5.738 -26.422 -2.348 1 98.75 196 ALA A O 1
ATOM 1521 N N . ALA A 1 197 ? 6.062 -24.797 -3.801 1 98.69 197 ALA A N 1
ATOM 1522 C CA . ALA A 1 197 ? 4.762 -24.156 -3.639 1 98.69 197 ALA A CA 1
ATOM 1523 C C . ALA A 1 197 ? 4.082 -23.938 -4.988 1 98.69 197 ALA A C 1
ATOM 1525 O O . ALA A 1 197 ? 4.754 -23.734 -6.004 1 98.69 197 ALA A O 1
ATOM 1526 N N . VAL A 1 198 ? 2.781 -24.047 -4.977 1 98.75 198 VAL A N 1
ATOM 1527 C CA . VAL A 1 198 ? 2.01 -23.781 -6.184 1 98.75 198 VAL A CA 1
ATOM 1528 C C . VAL A 1 198 ? 1.389 -22.375 -6.09 1 98.75 198 VAL A C 1
ATOM 1530 O O . VAL A 1 198 ? 0.791 -22.031 -5.07 1 98.75 198 VAL A O 1
ATOM 1533 N N . VAL A 1 199 ? 1.578 -21.609 -7.145 1 98.56 199 VAL A N 1
ATOM 1534 C CA . VAL A 1 199 ? 1.041 -20.25 -7.176 1 98.56 199 VAL A CA 1
ATOM 1535 C C . VAL A 1 199 ? 0.124 -20.078 -8.383 1 98.56 199 VAL A C 1
ATOM 1537 O O . VAL A 1 199 ? 0.328 -20.719 -9.422 1 98.56 199 VAL A O 1
ATOM 1540 N N . SER A 1 200 ? -0.953 -19.281 -8.219 1 98.38 200 SER A N 1
ATOM 1541 C CA . SER A 1 200 ? -1.856 -19.047 -9.344 1 98.38 200 SER A CA 1
ATOM 1542 C C . SER A 1 200 ? -2.695 -17.797 -9.133 1 98.38 200 SER A C 1
ATOM 1544 O O . SER A 1 200 ? -3.012 -17.438 -8 1 98.38 200 SER A O 1
ATOM 1546 N N . PHE A 1 201 ? -3.107 -17.188 -10.25 1 96.94 201 PHE A N 1
ATOM 1547 C CA . PHE A 1 201 ? -4.039 -16.062 -10.25 1 96.94 201 PHE A CA 1
ATOM 1548 C C . PHE A 1 201 ? -5.473 -16.547 -10.07 1 96.94 201 PHE A C 1
ATOM 1550 O O . PHE A 1 201 ? -6.367 -15.758 -9.766 1 96.94 201 PHE A O 1
ATOM 1557 N N . LEU A 1 202 ? -5.641 -17.781 -10.281 1 96.12 202 LEU A N 1
ATOM 1558 C CA . LEU A 1 202 ? -6.996 -18.312 -10.336 1 96.12 202 LEU A CA 1
ATOM 1559 C C . LEU A 1 202 ? -7.348 -19.047 -9.047 1 96.12 202 LEU A C 1
ATOM 1561 O O . LEU A 1 202 ? -6.844 -20.141 -8.797 1 96.12 202 LEU A O 1
ATOM 1565 N N . PRO A 1 203 ? -8.266 -18.484 -8.32 1 96.62 203 PRO A N 1
ATOM 1566 C CA . PRO A 1 203 ? -8.656 -19.156 -7.082 1 96.62 203 PRO A CA 1
ATOM 1567 C C . PRO A 1 203 ? -9.18 -20.562 -7.312 1 96.62 203 PRO A C 1
ATOM 1569 O O . PRO A 1 203 ? -9.008 -21.438 -6.461 1 96.62 203 PRO A O 1
ATOM 1572 N N . THR A 1 204 ? -9.766 -20.781 -8.453 1 96.94 204 THR A N 1
ATOM 1573 C CA . THR A 1 204 ? -10.297 -22.094 -8.75 1 96.94 204 THR A CA 1
ATOM 1574 C C . THR A 1 204 ? -9.164 -23.125 -8.875 1 96.94 204 THR A C 1
ATOM 1576 O O . THR A 1 204 ? -9.328 -24.281 -8.484 1 96.94 204 THR A O 1
ATOM 1579 N N . VAL A 1 205 ? -8.078 -22.703 -9.391 1 97.5 205 VAL A N 1
ATOM 1580 C CA . VAL A 1 205 ? -6.91 -23.562 -9.5 1 97.5 205 VAL A CA 1
ATOM 1581 C C . VAL A 1 205 ? -6.398 -23.922 -8.102 1 97.5 205 VAL A C 1
ATOM 1583 O O . VAL A 1 205 ? -6.199 -25.094 -7.789 1 97.5 205 VAL A O 1
ATOM 1586 N N . ILE A 1 206 ? -6.25 -22.953 -7.293 1 98.12 206 ILE A N 1
ATOM 1587 C CA . ILE A 1 206 ? -5.758 -23.156 -5.934 1 98.12 206 ILE A CA 1
ATOM 1588 C C . ILE A 1 206 ? -6.703 -24.094 -5.176 1 98.12 206 ILE A C 1
ATOM 1590 O O . ILE A 1 206 ? -6.262 -25.047 -4.543 1 98.12 206 ILE A O 1
ATOM 1594 N N . TYR A 1 207 ? -7.957 -23.812 -5.293 1 97.94 207 TYR A N 1
ATOM 1595 C CA . TYR A 1 207 ? -8.945 -24.594 -4.562 1 97.94 207 TYR A CA 1
ATOM 1596 C C . TYR A 1 207 ? -8.922 -26.062 -4.996 1 97.94 207 TYR A C 1
ATOM 1598 O O . TYR A 1 207 ? -8.969 -26.969 -4.16 1 97.94 207 TYR A O 1
ATOM 1606 N N . LYS A 1 208 ? -8.883 -26.297 -6.289 1 98.12 208 LYS A N 1
ATOM 1607 C CA . LYS A 1 208 ? -8.883 -27.672 -6.801 1 98.12 208 LYS A CA 1
ATOM 1608 C C . LYS A 1 208 ? -7.625 -28.422 -6.367 1 98.12 208 LYS A C 1
ATOM 1610 O O . LYS A 1 208 ? -7.695 -29.594 -5.984 1 98.12 208 LYS A O 1
ATOM 1615 N N . ILE A 1 209 ? -6.523 -27.766 -6.438 1 98.25 209 ILE A N 1
ATOM 1616 C CA . ILE A 1 209 ? -5.262 -28.391 -6.047 1 98.25 209 ILE A CA 1
ATOM 1617 C C . ILE A 1 209 ? -5.297 -28.75 -4.566 1 98.25 209 ILE A C 1
ATOM 1619 O O . ILE A 1 209 ? -4.957 -29.875 -4.184 1 98.25 209 ILE A O 1
ATOM 1623 N N . ARG A 1 210 ? -5.77 -27.891 -3.762 1 97.94 210 ARG A N 1
ATOM 1624 C CA . ARG A 1 210 ? -5.793 -28.109 -2.322 1 97.94 210 ARG A CA 1
ATOM 1625 C C . ARG A 1 210 ? -6.867 -29.141 -1.945 1 97.94 210 ARG A C 1
ATOM 1627 O O . ARG A 1 210 ? -6.703 -29.891 -0.986 1 97.94 210 ARG A O 1
ATOM 1634 N N . SER A 1 211 ? -7.941 -29.094 -2.674 1 97.31 211 SER A N 1
ATOM 1635 C CA . SER A 1 211 ? -8.977 -30.094 -2.438 1 97.31 211 SER A CA 1
ATOM 1636 C C . SER A 1 211 ? -8.445 -31.5 -2.703 1 97.31 211 SER A C 1
ATOM 1638 O O . SER A 1 211 ? -8.789 -32.438 -1.99 1 97.31 211 SER A O 1
ATOM 1640 N N . GLN A 1 212 ? -7.648 -31.594 -3.699 1 97.69 212 GLN A N 1
ATOM 1641 C CA . GLN A 1 212 ? -7.086 -32.875 -4.086 1 97.69 212 GLN A CA 1
ATOM 1642 C C . GLN A 1 212 ? -5.941 -33.281 -3.156 1 97.69 212 GLN A C 1
ATOM 1644 O O . GLN A 1 212 ? -5.777 -34.469 -2.842 1 97.69 212 GLN A O 1
ATOM 1649 N N . ASP A 1 213 ? -5.129 -32.375 -2.762 1 98.06 213 ASP A N 1
ATOM 1650 C CA . ASP A 1 213 ? -3.979 -32.594 -1.893 1 98.06 213 ASP A CA 1
ATOM 1651 C C . ASP A 1 213 ? -3.779 -31.438 -0.927 1 98.06 213 ASP A C 1
ATOM 1653 O O . ASP A 1 213 ? -3.025 -30.5 -1.217 1 98.06 213 ASP A O 1
ATOM 1657 N N . PRO A 1 214 ? -4.375 -31.5 0.241 1 97.25 214 PRO A N 1
ATOM 1658 C CA . PRO A 1 214 ? -4.371 -30.375 1.18 1 97.25 214 PRO A CA 1
ATOM 1659 C C . PRO A 1 214 ? -2.996 -30.125 1.797 1 97.25 214 PRO A C 1
ATOM 1661 O O . PRO A 1 214 ? -2.803 -29.141 2.508 1 97.25 214 PRO A O 1
ATOM 1664 N N . ASN A 1 215 ? -2.018 -30.938 1.479 1 97.62 215 ASN A N 1
ATOM 1665 C CA . ASN A 1 215 ? -0.689 -30.766 2.061 1 97.62 215 ASN A CA 1
ATOM 1666 C C . ASN A 1 215 ? 0.215 -29.922 1.166 1 97.62 215 ASN A C 1
ATOM 1668 O O . ASN A 1 215 ? 1.332 -29.578 1.554 1 97.62 215 ASN A O 1
ATOM 1672 N N . ILE A 1 216 ? -0.243 -29.594 0.006 1 98.38 216 ILE A N 1
ATOM 1673 C CA . ILE A 1 216 ? 0.551 -28.781 -0.91 1 98.38 216 ILE A CA 1
ATOM 1674 C C . ILE A 1 216 ? 0.493 -27.328 -0.482 1 98.38 216 ILE A C 1
ATOM 1676 O O . ILE A 1 216 ? -0.591 -26.781 -0.275 1 98.38 216 ILE A O 1
ATOM 1680 N N . VAL A 1 217 ? 1.69 -26.734 -0.282 1 98.44 217 VAL A N 1
ATOM 1681 C CA . VAL A 1 217 ? 1.787 -25.297 -0.002 1 98.44 217 VAL A CA 1
ATOM 1682 C C . VAL A 1 217 ? 1.367 -24.5 -1.234 1 98.44 217 VAL A C 1
ATOM 1684 O O . VAL A 1 217 ? 1.85 -24.766 -2.34 1 98.44 217 VAL A O 1
ATOM 1687 N N . THR A 1 218 ? 0.381 -23.609 -1.07 1 98.62 218 THR A N 1
ATOM 1688 C CA . THR A 1 218 ? -0.107 -22.812 -2.188 1 98.62 218 THR A CA 1
ATOM 1689 C C . THR A 1 218 ? -0.077 -21.328 -1.839 1 98.62 218 THR A C 1
ATOM 1691 O O . THR A 1 218 ? -0.073 -20.953 -0.662 1 98.62 218 THR A O 1
ATOM 1694 N N . ALA A 1 219 ? 0.049 -20.531 -2.832 1 98.44 219 ALA A N 1
ATOM 1695 C CA . ALA A 1 219 ? -0.033 -19.078 -2.695 1 98.44 219 ALA A CA 1
ATOM 1696 C C . ALA A 1 219 ? -0.972 -18.484 -3.738 1 98.44 219 ALA A C 1
ATOM 1698 O O . ALA A 1 219 ? -0.872 -18.797 -4.926 1 98.44 219 ALA A O 1
ATOM 1699 N N . LEU A 1 220 ? -1.856 -17.688 -3.289 1 97.94 220 LEU A N 1
ATOM 1700 C CA . LEU A 1 220 ? -2.775 -16.969 -4.172 1 97.94 220 LEU A CA 1
ATOM 1701 C C . LEU A 1 220 ? -2.123 -15.719 -4.742 1 97.94 220 LEU A C 1
ATOM 1703 O O . LEU A 1 220 ? -1.568 -14.906 -3.996 1 97.94 220 LEU A O 1
ATOM 1707 N N . THR A 1 221 ? -2.186 -15.57 -6.07 1 98.12 221 THR A N 1
ATOM 1708 C CA . THR A 1 221 ? -1.546 -14.461 -6.766 1 98.12 221 THR A CA 1
ATOM 1709 C C . THR A 1 221 ? -2.555 -13.352 -7.051 1 98.12 221 THR A C 1
ATOM 1711 O O . THR A 1 221 ? -3.709 -13.625 -7.387 1 98.12 221 THR A O 1
ATOM 1714 N N . TRP A 1 222 ? -2.082 -12.109 -6.934 1 97.81 222 TRP A N 1
ATOM 1715 C CA . TRP A 1 222 ? -2.982 -10.992 -7.203 1 97.81 222 TRP A CA 1
ATOM 1716 C C . TRP A 1 222 ? -2.203 -9.773 -7.684 1 97.81 222 TRP A C 1
ATOM 1718 O O . TRP A 1 222 ? -1.053 -9.57 -7.289 1 97.81 222 TRP A O 1
ATOM 1728 N N . ARG A 1 223 ? -2.822 -9.039 -8.531 1 97.44 223 ARG A N 1
ATOM 1729 C CA . ARG A 1 223 ? -2.375 -7.707 -8.93 1 97.44 223 ARG A CA 1
ATOM 1730 C C . ARG A 1 223 ? -3.553 -6.742 -9.031 1 97.44 223 ARG A C 1
ATOM 1732 O O . ARG A 1 223 ? -4.691 -7.164 -9.25 1 97.44 223 ARG A O 1
ATOM 1739 N N . PRO A 1 224 ? -3.281 -5.422 -8.852 1 95.25 224 PRO A N 1
ATOM 1740 C CA . PRO A 1 224 ? -4.355 -4.457 -9.102 1 95.25 224 PRO A CA 1
ATOM 1741 C C . PRO A 1 224 ? -4.801 -4.441 -10.562 1 95.25 224 PRO A C 1
ATOM 1743 O O . PRO A 1 224 ? -3.992 -4.672 -11.461 1 95.25 224 PRO A O 1
ATOM 1746 N N . ARG A 1 225 ? -6.152 -4.191 -10.883 1 94.12 225 ARG A N 1
ATOM 1747 C CA . ARG A 1 225 ? -6.746 -4.012 -12.203 1 94.12 225 ARG A CA 1
ATOM 1748 C C . ARG A 1 225 ? -6.48 -5.223 -13.094 1 94.12 225 ARG A C 1
ATOM 1750 O O . ARG A 1 225 ? -6.066 -5.074 -14.242 1 94.12 225 ARG A O 1
ATOM 1757 N N . PHE A 1 226 ? -6.609 -6.387 -12.391 1 94.19 226 PHE A N 1
ATOM 1758 C CA . PHE A 1 226 ? -6.359 -7.652 -13.078 1 94.19 226 PHE A CA 1
ATOM 1759 C C . PHE A 1 226 ? -7.328 -7.84 -14.242 1 94.19 226 PHE A C 1
ATOM 1761 O O . PHE A 1 226 ? -6.93 -8.273 -15.32 1 94.19 226 PHE A O 1
ATOM 1768 N N . PHE A 1 227 ? -8.602 -7.445 -14.148 1 94.12 227 PHE A N 1
ATOM 1769 C CA . PHE A 1 227 ? -9.625 -7.719 -15.148 1 94.12 227 PHE A CA 1
ATOM 1770 C C . PHE A 1 227 ? -9.695 -6.598 -16.172 1 94.12 227 PHE A C 1
ATOM 1772 O O . PHE A 1 227 ? -10.039 -6.832 -17.328 1 94.12 227 PHE A O 1
ATOM 1779 N N . SER A 1 228 ? -9.344 -5.422 -15.812 1 93.88 228 SER A N 1
ATOM 1780 C CA . SER A 1 228 ? -9.617 -4.273 -16.672 1 93.88 228 SER A CA 1
ATOM 1781 C C . SER A 1 228 ? -8.383 -3.885 -17.484 1 93.88 228 SER A C 1
ATOM 1783 O O . SER A 1 228 ? -8.492 -3.23 -18.516 1 93.88 228 SER A O 1
ATOM 1785 N N . TYR A 1 229 ? -7.246 -4.332 -17 1 94.19 229 TYR A N 1
ATOM 1786 C CA . TYR A 1 229 ? -6.02 -3.939 -17.688 1 94.19 229 TYR A CA 1
ATOM 1787 C C . TYR A 1 229 ? -5.18 -5.16 -18.031 1 94.19 229 TYR A C 1
ATOM 1789 O O . TYR A 1 229 ? -5.262 -6.195 -17.375 1 94.19 229 TYR A O 1
ATOM 1797 N N . SER A 1 230 ? -4.348 -4.992 -19.109 1 91.31 230 SER A N 1
ATOM 1798 C CA . SER A 1 230 ? -3.512 -6.09 -19.578 1 91.31 230 SER A CA 1
ATOM 1799 C C . SER A 1 230 ? -2.357 -6.359 -18.625 1 91.31 230 SER A C 1
ATOM 1801 O O . SER A 1 230 ? -1.885 -7.492 -18.516 1 91.31 230 SER A O 1
ATOM 1803 N N . SER A 1 231 ? -1.821 -5.426 -18.047 1 89.75 231 SER A N 1
ATOM 1804 C CA . SER A 1 231 ? -0.805 -5.469 -17 1 89.75 231 SER A CA 1
ATOM 1805 C C . SER A 1 231 ? -0.985 -4.324 -16 1 89.75 231 SER A C 1
ATOM 1807 O O . SER A 1 231 ? -1.853 -3.469 -16.188 1 89.75 231 SER A O 1
ATOM 1809 N N . VAL A 1 232 ? -0.303 -4.328 -14.953 1 86.75 232 VAL A N 1
ATOM 1810 C CA . VAL A 1 232 ? -0.465 -3.324 -13.906 1 86.75 232 VAL A CA 1
ATOM 1811 C C . VAL A 1 232 ? -0.194 -1.934 -14.477 1 86.75 232 VAL A C 1
ATOM 1813 O O . VAL A 1 232 ? -0.874 -0.968 -14.117 1 86.75 232 VAL A O 1
ATOM 1816 N N . ASP A 1 233 ? 0.797 -1.769 -15.352 1 84.94 233 ASP A N 1
ATOM 1817 C CA . ASP A 1 233 ? 1.122 -0.502 -16 1 84.94 233 ASP A CA 1
ATOM 1818 C C . ASP A 1 233 ? 0.717 -0.523 -17.469 1 84.94 233 ASP A C 1
ATOM 1820 O O . ASP A 1 233 ? 1.268 0.224 -18.281 1 84.94 233 ASP A O 1
ATOM 1824 N N . GLY A 1 234 ? -0.246 -1.394 -17.766 1 87.5 234 GLY A N 1
ATOM 1825 C CA . GLY A 1 234 ? -0.579 -1.566 -19.172 1 87.5 234 GLY A CA 1
ATOM 1826 C C . GLY A 1 234 ? -1.806 -0.782 -19.594 1 87.5 234 GLY A C 1
ATOM 1827 O O . GLY A 1 234 ? -2.186 0.189 -18.938 1 87.5 234 GLY A O 1
ATOM 1828 N N . GLU A 1 235 ? -2.291 -1.185 -20.766 1 91.75 235 GLU A N 1
ATOM 1829 C CA . GLU A 1 235 ? -3.469 -0.554 -21.359 1 91.75 235 GLU A CA 1
ATOM 1830 C C . GLU A 1 235 ? -4.746 -1.281 -20.953 1 91.75 235 GLU A C 1
ATOM 1832 O O . GLU A 1 235 ? -4.707 -2.461 -20.594 1 91.75 235 GLU A O 1
ATOM 1837 N N . PRO A 1 236 ? -5.836 -0.457 -20.969 1 92.25 236 PRO A N 1
ATOM 1838 C CA . PRO A 1 236 ? -7.113 -1.141 -20.766 1 92.25 236 PRO A CA 1
ATOM 1839 C C . PRO A 1 236 ? -7.312 -2.322 -21.703 1 92.25 236 PRO A C 1
ATOM 1841 O O . PRO A 1 236 ? -6.938 -2.252 -22.875 1 92.25 236 PRO A O 1
ATOM 1844 N N . LYS A 1 237 ? -7.859 -3.422 -21.188 1 94.06 237 LYS A N 1
ATOM 1845 C CA . LYS A 1 237 ? -8.102 -4.617 -22 1 94.06 237 LYS A CA 1
ATOM 1846 C C . LYS A 1 237 ? -9.219 -4.379 -23.016 1 94.06 237 LYS A C 1
ATOM 1848 O O . LYS A 1 237 ? -9.25 -5.02 -24.062 1 94.06 237 LYS A O 1
ATOM 1853 N N . TYR A 1 238 ? -10.094 -3.404 -22.625 1 93.62 238 TYR A N 1
ATOM 1854 C CA . TYR A 1 238 ? -11.266 -3.162 -23.453 1 93.62 238 TYR A CA 1
ATOM 1855 C C . TYR A 1 238 ? -11.352 -1.697 -23.875 1 93.62 238 TYR A C 1
ATOM 1857 O O . TYR A 1 238 ? -11.164 -0.802 -23.047 1 93.62 238 TYR A O 1
ATOM 1865 N N . SER A 1 239 ? -11.656 -1.486 -25.141 1 91.94 239 SER A N 1
ATOM 1866 C CA . SER A 1 239 ? -11.773 -0.131 -25.672 1 91.94 239 SER A CA 1
ATOM 1867 C C . SER A 1 239 ? -13.148 0.454 -25.391 1 91.94 239 SER A C 1
ATOM 1869 O O . SER A 1 239 ? -13.305 1.673 -25.281 1 91.94 239 SER A O 1
ATOM 1871 N N . GLN A 1 240 ? -14.102 -0.447 -25.344 1 93.38 240 GLN A N 1
ATOM 1872 C CA . GLN A 1 240 ? -15.453 0.008 -25.047 1 93.38 240 GLN A CA 1
ATOM 1873 C C . GLN A 1 240 ? -15.562 0.501 -23.594 1 93.38 240 GLN A C 1
ATOM 1875 O O . GLN A 1 240 ? -15.266 -0.239 -22.656 1 93.38 240 GLN A O 1
ATOM 1880 N N . THR A 1 241 ? -16.109 1.609 -23.484 1 88.12 241 THR A N 1
ATOM 1881 C CA . THR A 1 241 ? -16.156 2.271 -22.188 1 88.12 241 THR A CA 1
ATOM 1882 C C . THR A 1 241 ? -16.984 1.455 -21.203 1 88.12 241 THR A C 1
ATOM 1884 O O . THR A 1 241 ? -16.594 1.298 -20.047 1 88.12 241 THR A O 1
ATOM 1887 N N . TRP A 1 242 ? -18.094 0.977 -21.719 1 89.25 242 TRP A N 1
ATOM 1888 C CA . TRP A 1 242 ? -18.969 0.257 -20.797 1 89.25 242 TRP A CA 1
ATOM 1889 C C . TRP A 1 242 ? -18.312 -1.037 -20.328 1 89.25 242 TRP A C 1
ATOM 1891 O O . TRP A 1 242 ? -18.469 -1.438 -19.172 1 89.25 242 TRP A O 1
ATOM 1901 N N . LYS A 1 243 ? -17.578 -1.744 -21.109 1 92.69 243 LYS A N 1
ATOM 1902 C CA . LYS A 1 243 ? -16.875 -2.959 -20.734 1 92.69 243 LYS A CA 1
ATOM 1903 C C . LYS A 1 243 ? -15.75 -2.652 -19.75 1 92.69 243 LYS A C 1
ATOM 1905 O O . LYS A 1 243 ? -15.57 -3.369 -18.75 1 92.69 243 LYS A O 1
ATOM 1910 N N . HIS A 1 244 ? -15.07 -1.567 -20.078 1 90.19 244 HIS A N 1
ATOM 1911 C CA . HIS A 1 244 ? -14.008 -1.154 -19.172 1 90.19 244 HIS A CA 1
ATOM 1912 C C . HIS A 1 244 ? -14.555 -0.845 -17.781 1 90.19 244 HIS A C 1
ATOM 1914 O O . HIS A 1 244 ? -13.953 -1.221 -16.781 1 90.19 244 HIS A O 1
ATOM 1920 N N . PHE A 1 245 ? -15.688 -0.233 -17.781 1 85.31 245 PHE A N 1
ATOM 1921 C CA . PHE A 1 245 ? -16.312 0.105 -16.5 1 85.31 245 PHE A CA 1
ATOM 1922 C C . PHE A 1 245 ? -16.734 -1.154 -15.75 1 85.31 245 PHE A C 1
ATOM 1924 O O . PHE A 1 245 ? -16.484 -1.27 -14.547 1 85.31 245 PHE A O 1
ATOM 1931 N N . LEU A 1 246 ? -17.328 -2.016 -16.453 1 89.38 246 LEU A N 1
ATOM 1932 C CA . LEU A 1 246 ? -17.781 -3.266 -15.852 1 89.38 246 LEU A CA 1
ATOM 1933 C C . LEU A 1 246 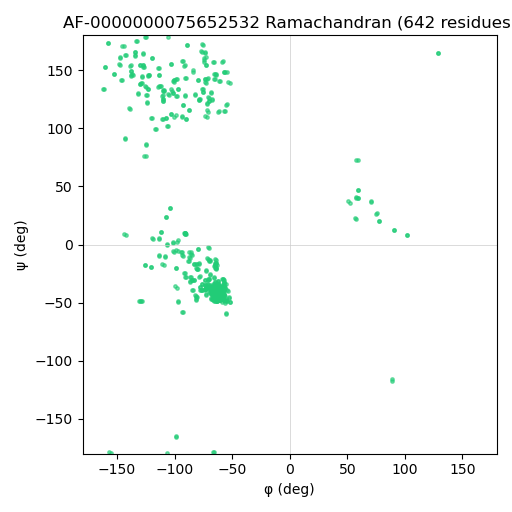? -16.609 -4.039 -15.266 1 89.38 246 LEU A C 1
ATOM 1935 O O . LEU A 1 246 ? -16.672 -4.508 -14.125 1 89.38 246 LEU A O 1
ATOM 1939 N N . TYR A 1 247 ? -15.539 -4.16 -15.961 1 92.62 247 TYR A N 1
ATOM 1940 C CA . TYR A 1 247 ? -14.391 -4.938 -15.516 1 92.62 247 TYR A CA 1
ATOM 1941 C C . TYR A 1 247 ? -13.633 -4.207 -14.414 1 92.62 247 TYR A C 1
ATOM 1943 O O . TYR A 1 247 ? -13.023 -4.836 -13.547 1 92.62 247 TYR A O 1
ATOM 1951 N N . SER A 1 248 ? -13.695 -2.889 -14.5 1 89 248 SER A N 1
ATOM 1952 C CA . SER A 1 248 ? -13.141 -2.121 -13.391 1 89 248 SER A CA 1
ATOM 1953 C C . SER A 1 248 ? -13.914 -2.375 -12.102 1 89 248 SER A C 1
ATOM 1955 O O . SER A 1 248 ? -13.32 -2.453 -11.023 1 89 248 SER A O 1
ATOM 1957 N N . PHE A 1 249 ? -15.188 -2.482 -12.273 1 86.56 249 PHE A N 1
ATOM 1958 C CA . PHE A 1 249 ? -16.031 -2.82 -11.133 1 86.56 249 PHE A CA 1
ATOM 1959 C C . PHE A 1 249 ? -15.688 -4.203 -10.594 1 86.56 249 PHE A C 1
ATOM 1961 O O . PHE A 1 249 ? -15.586 -4.398 -9.383 1 86.56 249 PHE A O 1
ATOM 1968 N N . TRP A 1 250 ? -15.453 -5.117 -11.445 1 91.38 250 TRP A N 1
ATOM 1969 C CA . TRP A 1 250 ? -15.102 -6.48 -11.055 1 91.38 250 TRP A CA 1
ATOM 1970 C C . TRP A 1 250 ? -13.742 -6.512 -10.352 1 91.38 250 TRP A C 1
ATOM 1972 O O . TRP A 1 250 ? -13.523 -7.32 -9.453 1 91.38 250 TRP A O 1
ATOM 1982 N N . ASP A 1 251 ? -12.875 -5.648 -10.789 1 93.44 251 ASP A N 1
ATOM 1983 C CA . ASP A 1 251 ? -11.586 -5.531 -10.117 1 93.44 251 ASP A CA 1
ATOM 1984 C C . ASP A 1 251 ? -11.766 -5.168 -8.641 1 93.44 251 ASP A C 1
ATOM 1986 O O . ASP A 1 251 ? -11.109 -5.742 -7.773 1 93.44 251 ASP A O 1
ATOM 1990 N N . VAL A 1 252 ? -12.641 -4.297 -8.375 1 89.25 252 VAL A N 1
ATOM 1991 C CA . VAL A 1 252 ? -12.891 -3.844 -7.008 1 89.25 252 VAL A CA 1
ATOM 1992 C C . VAL A 1 252 ? -13.492 -4.98 -6.188 1 89.25 252 VAL A C 1
ATOM 1994 O O . VAL A 1 252 ? -13.047 -5.254 -5.07 1 89.25 252 VAL A O 1
ATOM 1997 N N . VAL A 1 253 ? -14.453 -5.625 -6.73 1 89.38 253 VAL A N 1
ATOM 1998 C CA . VAL A 1 253 ? -15.141 -6.723 -6.059 1 89.38 253 VAL A CA 1
ATOM 1999 C C . VAL A 1 253 ? -14.156 -7.852 -5.773 1 89.38 253 VAL A C 1
ATOM 2001 O O . VAL A 1 253 ? -14.094 -8.367 -4.656 1 89.38 253 VAL A O 1
ATOM 2004 N N . TYR A 1 254 ? -13.414 -8.172 -6.773 1 94.56 254 TYR A N 1
ATOM 2005 C CA . TYR A 1 254 ? -12.469 -9.273 -6.645 1 94.56 254 TYR A CA 1
ATOM 2006 C C . TYR A 1 254 ? -11.398 -8.953 -5.609 1 94.56 254 TYR A C 1
ATOM 2008 O O . TYR A 1 254 ? -11 -9.82 -4.832 1 94.56 254 TYR A O 1
ATOM 2016 N N . GLU A 1 255 ? -10.906 -7.762 -5.691 1 94.31 255 GLU A N 1
ATOM 2017 C CA . GLU A 1 255 ? -9.938 -7.332 -4.691 1 94.31 255 GLU A CA 1
ATOM 2018 C C . GLU A 1 255 ? -10.477 -7.535 -3.277 1 94.31 255 GLU A C 1
ATOM 2020 O O . GLU A 1 255 ? -9.773 -8.055 -2.408 1 94.31 255 GLU A O 1
ATOM 2025 N N . TYR A 1 256 ? -11.68 -7.156 -3.072 1 90.56 256 TYR A N 1
ATOM 2026 C CA . TYR A 1 256 ? -12.305 -7.328 -1.768 1 90.56 256 TYR A CA 1
ATOM 2027 C C . TYR A 1 256 ? -12.43 -8.805 -1.411 1 90.56 256 TYR A C 1
ATOM 2029 O O . TYR A 1 256 ? -12.055 -9.219 -0.311 1 90.56 256 TYR A O 1
ATOM 2037 N N . LEU A 1 257 ? -12.914 -9.609 -2.256 1 92.88 257 LEU A N 1
ATOM 2038 C CA . LEU A 1 257 ? -13.133 -11.023 -2.006 1 92.88 257 LEU A CA 1
ATOM 2039 C C . LEU A 1 257 ? -11.82 -11.742 -1.72 1 92.88 257 LEU A C 1
ATOM 2041 O O . LEU A 1 257 ? -11.742 -12.562 -0.806 1 92.88 257 LEU A O 1
ATOM 2045 N N . LEU A 1 258 ? -10.875 -11.453 -2.504 1 96 258 LEU A N 1
ATOM 2046 C CA . LEU A 1 258 ? -9.57 -12.102 -2.357 1 96 258 LEU A CA 1
ATOM 2047 C C . LEU A 1 258 ? -8.969 -11.797 -0.992 1 96 258 LEU A C 1
ATOM 2049 O O . LEU A 1 258 ? -8.523 -12.703 -0.286 1 96 258 LEU A O 1
ATOM 2053 N N . HIS A 1 259 ? -9.016 -10.555 -0.526 1 94.62 259 HIS A N 1
ATOM 2054 C CA . HIS A 1 259 ? -8.305 -10.078 0.657 1 94.62 259 HIS A CA 1
ATOM 2055 C C . HIS A 1 259 ? -9.055 -10.461 1.934 1 94.62 259 HIS A C 1
ATOM 2057 O O . HIS A 1 259 ? -8.453 -10.523 3.01 1 94.62 259 HIS A O 1
ATOM 2063 N N . TYR A 1 260 ? -10.32 -10.812 1.763 1 91.25 260 TYR A N 1
ATOM 2064 C CA . TYR A 1 260 ? -11.031 -10.992 3.023 1 91.25 260 TYR A CA 1
ATOM 2065 C C . TYR A 1 260 ? -11.68 -12.367 3.098 1 91.25 260 TYR A C 1
ATOM 2067 O O . TYR A 1 260 ? -11.953 -12.875 4.188 1 91.25 260 TYR A O 1
ATOM 2075 N N . TRP A 1 261 ? -11.82 -12.984 1.951 1 90.88 261 TRP A N 1
ATOM 2076 C CA . TRP A 1 261 ? -12.609 -14.211 2.041 1 90.88 261 TRP A CA 1
ATOM 2077 C C . TRP A 1 261 ? -11.891 -15.367 1.353 1 90.88 261 TRP A C 1
ATOM 2079 O O . TRP A 1 261 ? -11.734 -16.453 1.937 1 90.88 261 TRP A O 1
ATOM 2089 N N . LEU A 1 262 ? -11.414 -15.195 0.155 1 94.56 262 LEU A N 1
ATOM 2090 C CA . LEU A 1 262 ? -10.922 -16.297 -0.671 1 94.56 262 LEU A CA 1
ATOM 2091 C C . LEU A 1 262 ? -9.703 -16.953 -0.03 1 94.56 262 LEU A C 1
ATOM 2093 O O . LEU A 1 262 ? -9.578 -18.172 -0.054 1 94.56 262 LEU A O 1
ATOM 2097 N N . TRP A 1 263 ? -8.805 -16.156 0.477 1 94.81 263 TRP A N 1
ATOM 2098 C CA . TRP A 1 263 ? -7.629 -16.734 1.117 1 94.81 263 TRP A CA 1
ATOM 2099 C C . TRP A 1 263 ? -8.023 -17.688 2.23 1 94.81 263 TRP A C 1
ATOM 2101 O O . TRP A 1 263 ? -7.41 -18.75 2.398 1 94.81 263 TRP A O 1
ATOM 2111 N N . TYR A 1 264 ? -9.078 -17.359 2.971 1 92.31 264 TYR A N 1
ATOM 2112 C CA . TYR A 1 264 ? -9.555 -18.156 4.094 1 92.31 264 TYR A CA 1
ATOM 2113 C C . TYR A 1 264 ? -10.234 -19.438 3.607 1 92.31 264 TYR A C 1
ATOM 2115 O O . TYR A 1 264 ? -10.016 -20.516 4.16 1 92.31 264 TYR A O 1
ATOM 2123 N N . ILE A 1 265 ? -11.031 -19.281 2.578 1 93.88 265 ILE A N 1
ATOM 2124 C CA . ILE A 1 265 ? -11.773 -20.422 2.037 1 93.88 265 ILE A CA 1
ATOM 2125 C C . ILE A 1 265 ? -10.797 -21.453 1.467 1 93.88 265 ILE A C 1
ATOM 2127 O O . ILE A 1 265 ? -10.953 -22.656 1.684 1 93.88 265 ILE A O 1
ATOM 2131 N N . GLU A 1 266 ? -9.789 -20.984 0.817 1 96.44 266 GLU A N 1
ATOM 2132 C CA . GLU A 1 266 ? -8.828 -21.859 0.148 1 96.44 266 GLU A CA 1
ATOM 2133 C C . GLU A 1 266 ? -7.773 -22.375 1.123 1 96.44 266 GLU A C 1
ATOM 2135 O O . GLU A 1 266 ? -7.074 -23.344 0.834 1 96.44 266 GLU A O 1
ATOM 2140 N N . GLY A 1 267 ? -7.629 -21.766 2.252 1 95.56 267 GLY A N 1
ATOM 2141 C CA . GLY A 1 267 ? -6.578 -22.125 3.189 1 95.56 267 GLY A CA 1
ATOM 2142 C C . GLY A 1 267 ? -5.184 -21.984 2.607 1 95.56 267 GLY A C 1
ATOM 2143 O O . GLY A 1 267 ? -4.363 -22.906 2.73 1 95.56 267 GLY A O 1
ATOM 2144 N N . VAL A 1 268 ? -4.945 -20.859 1.96 1 96.5 268 VAL A N 1
ATOM 2145 C CA . VAL A 1 268 ? -3.648 -20.688 1.315 1 96.5 268 VAL A CA 1
ATOM 2146 C C . VAL A 1 268 ? -2.572 -20.453 2.373 1 96.5 268 VAL A C 1
ATOM 2148 O O . VAL A 1 268 ? -2.863 -19.969 3.471 1 96.5 268 VAL A O 1
ATOM 2151 N N . SER A 1 269 ? -1.343 -20.812 1.975 1 97.5 269 SER A N 1
ATOM 2152 C CA . SER A 1 269 ? -0.197 -20.719 2.875 1 97.5 269 SER A CA 1
ATOM 2153 C C . SER A 1 269 ? 0.506 -19.375 2.752 1 97.5 269 SER A C 1
ATOM 2155 O O . SER A 1 269 ? 1.238 -18.969 3.656 1 97.5 269 SER A O 1
ATOM 2157 N N . ALA A 1 270 ? 0.357 -18.75 1.641 1 97.94 270 ALA A N 1
ATOM 2158 C CA . ALA A 1 270 ? 1.028 -17.5 1.32 1 97.94 270 ALA A CA 1
ATOM 2159 C C . ALA A 1 270 ? 0.28 -16.734 0.228 1 97.94 270 ALA A C 1
ATOM 2161 O O . ALA A 1 270 ? -0.743 -17.203 -0.274 1 97.94 270 ALA A O 1
ATOM 2162 N N . VAL A 1 271 ? 0.747 -15.547 -0.018 1 98.25 271 VAL A N 1
ATOM 2163 C CA . VAL A 1 271 ? 0.201 -14.758 -1.116 1 98.25 271 VAL A CA 1
ATOM 2164 C C . VAL A 1 271 ? 1.337 -14.25 -2.004 1 98.25 271 VAL A C 1
ATOM 2166 O O . VAL A 1 271 ? 2.432 -13.961 -1.517 1 98.25 271 VAL A O 1
ATOM 2169 N N . ASN A 1 272 ? 1.097 -14.297 -3.248 1 98.5 272 ASN A N 1
ATOM 2170 C CA . ASN A 1 272 ? 1.997 -13.781 -4.273 1 98.5 272 ASN A CA 1
ATOM 2171 C C . ASN A 1 272 ? 1.469 -12.492 -4.887 1 98.5 272 ASN A C 1
ATOM 2173 O O . ASN A 1 272 ? 0.63 -12.523 -5.785 1 98.5 272 ASN A O 1
ATOM 2177 N N . MET A 1 273 ? 2.057 -11.328 -4.449 1 98.44 273 MET A N 1
ATOM 2178 C CA . MET A 1 273 ? 1.449 -10.031 -4.75 1 98.44 273 MET A CA 1
ATOM 2179 C C . MET A 1 273 ? 2.34 -9.219 -5.68 1 98.44 273 MET A C 1
ATOM 2181 O O . MET A 1 273 ? 3.566 -9.273 -5.578 1 98.44 273 MET A O 1
ATOM 2185 N N . ASN A 1 274 ? 1.653 -8.5 -6.48 1 98.12 274 ASN A N 1
ATOM 2186 C CA . ASN A 1 274 ? 2.371 -7.621 -7.395 1 98.12 274 ASN A CA 1
ATOM 2187 C C . ASN A 1 274 ? 3.125 -6.527 -6.641 1 98.12 274 ASN A C 1
ATOM 2189 O O . ASN A 1 274 ? 2.602 -5.953 -5.684 1 98.12 274 ASN A O 1
ATOM 2193 N N . ASN A 1 275 ? 4.316 -6.184 -7.129 1 97.56 275 ASN A N 1
ATOM 2194 C CA . ASN A 1 275 ? 5.207 -5.262 -6.426 1 97.56 275 ASN A CA 1
ATOM 2195 C C . ASN A 1 275 ? 4.594 -3.865 -6.32 1 97.56 275 ASN A C 1
ATOM 2197 O O . ASN A 1 275 ? 4.961 -3.09 -5.434 1 97.56 275 ASN A O 1
ATOM 2201 N N . HIS A 1 276 ? 3.641 -3.525 -7.145 1 96.75 276 HIS A N 1
ATOM 2202 C CA . HIS A 1 276 ? 3.039 -2.197 -7.145 1 96.75 276 HIS A CA 1
ATOM 2203 C C . HIS A 1 276 ? 2.195 -1.973 -5.895 1 96.75 276 HIS A C 1
ATOM 2205 O O . HIS A 1 276 ? 1.856 -0.834 -5.566 1 96.75 276 HIS A O 1
ATOM 2211 N N . SER A 1 277 ? 1.905 -3.006 -5.18 1 96.88 277 SER A N 1
ATOM 2212 C CA . SER A 1 277 ? 0.947 -2.879 -4.086 1 96.88 277 SER A CA 1
ATOM 2213 C C . SER A 1 277 ? 1.629 -3.053 -2.732 1 96.88 277 SER A C 1
ATOM 2215 O O . SER A 1 277 ? 0.959 -3.127 -1.7 1 96.88 277 SER A O 1
ATOM 2217 N N . ILE A 1 278 ? 2.904 -3.064 -2.674 1 98 278 ILE A N 1
ATOM 2218 C CA . ILE A 1 278 ? 3.586 -3.508 -1.462 1 98 278 ILE A CA 1
ATOM 2219 C C . ILE A 1 278 ? 3.869 -2.309 -0.561 1 98 278 ILE A C 1
ATOM 2221 O O . ILE A 1 278 ? 4.477 -1.326 -0.997 1 98 278 ILE A O 1
ATOM 2225 N N . SER A 1 279 ? 3.389 -2.311 0.549 1 97.19 279 SER A N 1
ATOM 2226 C CA . SER A 1 279 ? 3.67 -1.382 1.641 1 97.19 279 SER A CA 1
ATOM 2227 C C . SER A 1 279 ? 3.871 -2.123 2.959 1 97.19 279 SER A C 1
ATOM 2229 O O . SER A 1 279 ? 3.576 -3.314 3.057 1 97.19 279 SER A O 1
ATOM 2231 N N . ARG A 1 280 ? 4.426 -1.458 4.004 1 96.69 280 ARG A N 1
ATOM 2232 C CA . ARG A 1 280 ? 4.57 -2.061 5.328 1 96.69 280 ARG A CA 1
ATOM 2233 C C . ARG A 1 280 ? 3.225 -2.523 5.871 1 96.69 280 ARG A C 1
ATOM 2235 O O . ARG A 1 280 ? 3.125 -3.604 6.457 1 96.69 280 ARG A O 1
ATOM 2242 N N . GLU A 1 281 ? 2.215 -1.685 5.707 1 95.75 281 GLU A N 1
ATOM 2243 C CA . GLU A 1 281 ? 0.876 -2.027 6.176 1 95.75 281 GLU A CA 1
ATOM 2244 C C . GLU A 1 281 ? 0.338 -3.262 5.461 1 95.75 281 GLU A C 1
ATOM 2246 O O . GLU A 1 281 ? -0.355 -4.082 6.062 1 95.75 281 GLU A O 1
ATOM 2251 N N . TYR A 1 282 ? 0.646 -3.363 4.203 1 97 282 TYR A N 1
ATOM 2252 C CA . TYR A 1 282 ? 0.164 -4.492 3.41 1 97 282 TYR A CA 1
ATOM 2253 C C . TYR A 1 282 ? 0.836 -5.789 3.844 1 97 282 TYR A C 1
ATOM 2255 O O . TYR A 1 282 ? 0.19 -6.836 3.914 1 97 282 TYR A O 1
ATOM 2263 N N . VAL A 1 283 ? 2.109 -5.711 4.117 1 97.44 283 VAL A N 1
ATOM 2264 C CA . VAL A 1 283 ? 2.844 -6.867 4.617 1 97.44 283 VAL A CA 1
ATOM 2265 C C . VAL A 1 283 ? 2.273 -7.293 5.969 1 97.44 283 VAL A C 1
ATOM 2267 O O . VAL A 1 283 ? 2.021 -8.477 6.195 1 97.44 283 VAL A O 1
ATOM 2270 N N . LYS A 1 284 ? 2.023 -6.367 6.848 1 93.12 284 LYS A N 1
ATOM 2271 C CA . LYS A 1 284 ? 1.439 -6.652 8.156 1 93.12 284 LYS A CA 1
ATOM 2272 C C . LYS A 1 284 ? 0.041 -7.246 8.016 1 93.12 284 LYS A C 1
ATOM 2274 O O . LYS A 1 284 ? -0.327 -8.164 8.758 1 93.12 284 LYS A O 1
ATOM 2279 N N . PHE A 1 285 ? -0.719 -6.711 7.109 1 93.44 285 PHE A N 1
ATOM 2280 C CA . PHE A 1 285 ? -2.074 -7.176 6.832 1 93.44 285 PHE A CA 1
ATOM 2281 C C . PHE A 1 285 ? -2.092 -8.68 6.59 1 93.44 285 PHE A C 1
ATOM 2283 O O . PHE A 1 285 ? -2.883 -9.398 7.203 1 93.44 285 PHE A O 1
ATOM 2290 N N . TRP A 1 286 ? -1.229 -9.109 5.754 1 95.56 286 TRP A N 1
ATOM 2291 C CA . TRP A 1 286 ? -1.197 -10.523 5.406 1 95.56 286 TRP A CA 1
ATOM 2292 C C . TRP A 1 286 ? -0.517 -11.336 6.5 1 95.56 286 TRP A C 1
ATOM 2294 O O . TRP A 1 286 ? -0.907 -12.477 6.77 1 95.56 286 TRP A O 1
ATOM 2304 N N . ALA A 1 287 ? 0.508 -10.797 7.133 1 93.06 287 ALA A N 1
ATOM 2305 C CA . ALA A 1 287 ? 1.149 -11.484 8.25 1 93.06 287 ALA A CA 1
ATOM 2306 C C . ALA A 1 287 ? 0.142 -11.789 9.359 1 93.06 287 ALA A C 1
ATOM 2308 O O . ALA A 1 287 ? 0.178 -12.867 9.961 1 93.06 287 ALA A O 1
ATOM 2309 N N . ASP A 1 288 ? -0.761 -10.844 9.594 1 89.06 288 ASP A N 1
ATOM 2310 C CA . ASP A 1 288 ? -1.797 -11.016 10.609 1 89.06 288 ASP A CA 1
ATOM 2311 C C . ASP A 1 288 ? -2.748 -12.156 10.234 1 89.06 288 ASP A C 1
ATOM 2313 O O . ASP A 1 288 ? -3.473 -12.672 11.086 1 89.06 288 ASP A O 1
ATOM 2317 N N . ARG A 1 289 ? -2.727 -12.555 9.008 1 90.5 289 ARG A N 1
ATOM 2318 C CA . ARG A 1 289 ? -3.574 -13.633 8.508 1 90.5 289 ARG A CA 1
ATOM 2319 C C . ARG A 1 289 ? -2.787 -14.938 8.391 1 90.5 289 ARG A C 1
ATOM 2321 O O . ARG A 1 289 ? -3.303 -15.938 7.887 1 90.5 289 ARG A O 1
ATOM 2328 N N . GLY A 1 290 ? -1.531 -14.859 8.781 1 90.69 290 GLY A N 1
ATOM 2329 C CA . GLY A 1 290 ? -0.689 -16.047 8.711 1 90.69 290 GLY A CA 1
ATOM 2330 C C . GLY A 1 290 ? -0.213 -16.359 7.309 1 90.69 290 GLY A C 1
ATOM 2331 O O . GLY A 1 290 ? 0.114 -17.516 7.008 1 90.69 290 GLY A O 1
ATOM 2332 N N . CYS A 1 291 ? -0.242 -15.398 6.453 1 94.25 291 CYS A N 1
ATOM 2333 C CA . CYS A 1 291 ? 0.157 -15.609 5.066 1 94.25 291 CYS A CA 1
ATOM 2334 C C . CYS A 1 291 ? 1.383 -14.781 4.715 1 94.25 291 CYS A C 1
ATOM 2336 O O . CYS A 1 291 ? 1.264 -13.586 4.414 1 94.25 291 CYS A O 1
ATOM 2338 N N . PRO A 1 292 ? 2.572 -15.422 4.738 1 94.88 292 PRO A N 1
ATOM 2339 C CA . PRO A 1 292 ? 3.742 -14.688 4.258 1 94.88 292 PRO A CA 1
ATOM 2340 C C . PRO A 1 292 ? 3.592 -14.227 2.809 1 94.88 292 PRO A C 1
ATOM 2342 O O . PRO A 1 292 ? 2.814 -14.805 2.049 1 94.88 292 PRO A O 1
ATOM 2345 N N . MET A 1 293 ? 4.383 -13.195 2.527 1 96.81 293 MET A N 1
ATOM 2346 C CA . MET A 1 293 ? 4.184 -12.562 1.227 1 96.81 293 MET A CA 1
ATOM 2347 C C . MET A 1 293 ? 5.355 -12.852 0.294 1 96.81 293 MET A C 1
ATOM 2349 O O . MET A 1 293 ? 6.516 -12.727 0.691 1 96.81 293 MET A O 1
ATOM 2353 N N . LEU A 1 294 ? 5.004 -13.25 -0.905 1 97.94 294 LEU A N 1
ATOM 2354 C CA . LEU A 1 294 ? 5.875 -13.211 -2.074 1 97.94 294 LEU A CA 1
ATOM 2355 C C . LEU A 1 294 ? 5.559 -12.008 -2.951 1 97.94 294 LEU A C 1
ATOM 2357 O O . LEU A 1 294 ? 4.391 -11.664 -3.139 1 97.94 294 LEU A O 1
ATOM 2361 N N . VAL A 1 295 ? 6.613 -11.414 -3.496 1 98.38 295 VAL A N 1
ATOM 2362 C CA . VAL A 1 295 ? 6.398 -10.219 -4.309 1 98.38 295 VAL A CA 1
ATOM 2363 C C . VAL A 1 295 ? 7.012 -10.422 -5.691 1 98.38 295 VAL A C 1
ATOM 2365 O O . VAL A 1 295 ? 8.148 -10.883 -5.812 1 98.38 295 VAL A O 1
ATOM 2368 N N . TRP A 1 296 ? 6.242 -10.172 -6.703 1 97.25 296 TRP A N 1
ATOM 2369 C CA . TRP A 1 296 ? 6.723 -10.25 -8.078 1 97.25 296 TRP A CA 1
ATOM 2370 C C . TRP A 1 296 ? 6.352 -8.992 -8.852 1 97.25 296 TRP A C 1
ATOM 2372 O O . TRP A 1 296 ? 5.406 -8.281 -8.492 1 97.25 296 TRP A O 1
ATOM 2382 N N . THR A 1 297 ? 6.992 -8.617 -9.812 1 95.31 297 THR A N 1
ATOM 2383 C CA . THR A 1 297 ? 8.391 -8.891 -10.133 1 95.31 297 THR A CA 1
ATOM 2384 C C . THR A 1 297 ? 9.273 -7.723 -9.719 1 95.31 297 THR A C 1
ATOM 2386 O O . THR A 1 297 ? 9.016 -6.574 -10.086 1 95.31 297 THR A O 1
ATOM 2389 N N . VAL A 1 298 ? 10.219 -7.953 -9.031 1 96.75 298 VAL A N 1
ATOM 2390 C CA . VAL A 1 298 ? 11.031 -6.902 -8.43 1 96.75 298 VAL A CA 1
ATOM 2391 C C . VAL A 1 298 ? 12.375 -6.812 -9.148 1 96.75 298 VAL A C 1
ATOM 2393 O O . VAL A 1 298 ? 13.258 -7.648 -8.93 1 96.75 298 VAL A O 1
ATOM 2396 N N . ASN A 1 299 ? 12.555 -5.723 -9.922 1 95.19 299 ASN A N 1
ATOM 2397 C CA . ASN A 1 299 ? 13.789 -5.57 -10.68 1 95.19 299 ASN A CA 1
ATOM 2398 C C . ASN A 1 299 ? 14.531 -4.293 -10.289 1 95.19 299 ASN A C 1
ATOM 2400 O O . ASN A 1 299 ? 15.727 -4.156 -10.555 1 95.19 299 ASN A O 1
ATOM 2404 N N . ASP A 1 300 ? 13.836 -3.355 -9.688 1 94.19 300 ASP A N 1
ATOM 2405 C CA . ASP A 1 300 ? 14.453 -2.123 -9.203 1 94.19 300 ASP A CA 1
ATOM 2406 C C . ASP A 1 300 ? 15.352 -2.391 -8 1 94.19 300 ASP A C 1
ATOM 2408 O O . ASP A 1 300 ? 14.914 -2.975 -7.008 1 94.19 300 ASP A O 1
ATOM 2412 N N . PRO A 1 301 ? 16.625 -2 -8.109 1 94.38 301 PRO A N 1
ATOM 2413 C CA . PRO A 1 301 ? 17.562 -2.314 -7.027 1 94.38 301 PRO A CA 1
ATOM 2414 C C . PRO A 1 301 ? 17.141 -1.728 -5.688 1 94.38 301 PRO A C 1
ATOM 2416 O O . PRO A 1 301 ? 17.312 -2.361 -4.645 1 94.38 301 PRO A O 1
ATOM 2419 N N . ASP A 1 302 ? 16.625 -0.502 -5.66 1 94.62 302 ASP A N 1
ATOM 2420 C CA . ASP A 1 302 ? 16.172 0.105 -4.414 1 94.62 302 ASP A CA 1
ATOM 2421 C C . ASP A 1 302 ? 14.984 -0.654 -3.832 1 94.62 302 ASP A C 1
ATOM 2423 O O . ASP A 1 302 ? 14.891 -0.825 -2.615 1 94.62 302 ASP A O 1
ATOM 2427 N N . GLU A 1 303 ? 14.172 -1.083 -4.73 1 94.44 303 GLU A N 1
ATOM 2428 C CA . GLU A 1 303 ? 13.039 -1.895 -4.301 1 94.44 303 GLU A CA 1
ATOM 2429 C C . GLU A 1 303 ? 13.508 -3.227 -3.717 1 94.44 303 GLU A C 1
ATOM 2431 O O . GLU A 1 303 ? 12.977 -3.686 -2.703 1 94.44 303 GLU A O 1
ATOM 2436 N N . LYS A 1 304 ? 14.461 -3.85 -4.352 1 95.19 304 LYS A N 1
ATOM 2437 C CA . LYS A 1 304 ? 15.016 -5.105 -3.852 1 95.19 304 LYS A CA 1
ATOM 2438 C C . LYS A 1 304 ? 15.523 -4.945 -2.422 1 95.19 304 LYS A C 1
ATOM 2440 O O . LYS A 1 304 ? 15.18 -5.738 -1.543 1 95.19 304 LYS A O 1
ATOM 2445 N N . ASN A 1 305 ? 16.266 -3.887 -2.236 1 94.62 305 ASN A N 1
ATOM 2446 C CA . ASN A 1 305 ? 16.844 -3.635 -0.92 1 94.62 305 ASN A CA 1
ATOM 2447 C C . ASN A 1 305 ? 15.766 -3.357 0.122 1 94.62 305 ASN A C 1
ATOM 2449 O O . ASN A 1 305 ? 15.789 -3.924 1.217 1 94.62 305 ASN A O 1
ATOM 2453 N N . TYR A 1 306 ? 14.836 -2.514 -0.206 1 96.31 306 TYR A N 1
ATOM 2454 C CA . TYR A 1 306 ? 13.766 -2.16 0.721 1 96.31 306 TYR A CA 1
ATOM 2455 C C . TYR A 1 306 ? 12.93 -3.385 1.084 1 96.31 306 TYR A C 1
ATOM 2457 O O . TYR A 1 306 ? 12.664 -3.635 2.262 1 96.31 306 TYR A O 1
ATOM 2465 N N . PHE A 1 307 ? 12.57 -4.207 0.072 1 96.12 307 PHE A N 1
ATOM 2466 C CA . PHE A 1 307 ? 11.719 -5.371 0.287 1 96.12 307 PHE A CA 1
ATOM 2467 C C . PHE A 1 307 ? 12.461 -6.441 1.084 1 96.12 307 PHE A C 1
ATOM 2469 O O . PHE A 1 307 ? 11.867 -7.094 1.95 1 96.12 307 PHE A O 1
ATOM 2476 N N . SER A 1 308 ? 13.758 -6.582 0.826 1 92.69 308 SER A N 1
ATOM 2477 C CA . SER A 1 308 ? 14.523 -7.629 1.486 1 92.69 308 SER A CA 1
ATOM 2478 C C . SER A 1 308 ? 14.945 -7.207 2.891 1 92.69 308 SER A C 1
ATOM 2480 O O . SER A 1 308 ? 14.703 -7.93 3.859 1 92.69 308 SER A O 1
ATOM 2482 N N . ASN A 1 309 ? 15.461 -6.027 3.014 1 93.19 309 ASN A N 1
ATOM 2483 C CA . ASN A 1 309 ? 16.094 -5.621 4.258 1 93.19 309 ASN A CA 1
ATOM 2484 C C . ASN A 1 309 ? 15.086 -5.09 5.266 1 93.19 309 ASN A C 1
ATOM 2486 O O . ASN A 1 309 ? 15.219 -5.32 6.469 1 93.19 309 ASN A O 1
ATOM 2490 N N . THR A 1 310 ? 14.125 -4.355 4.762 1 94.44 310 THR A N 1
ATOM 2491 C CA . THR A 1 310 ? 13.211 -3.658 5.66 1 94.44 310 THR A CA 1
ATOM 2492 C C . THR A 1 310 ? 11.922 -4.457 5.848 1 94.44 310 THR A C 1
ATOM 2494 O O . THR A 1 310 ? 11.477 -4.664 6.98 1 94.44 310 THR A O 1
ATOM 2497 N N . LEU A 1 311 ? 11.352 -4.879 4.785 1 96.25 311 LEU A N 1
ATOM 2498 C CA . LEU A 1 311 ? 10.055 -5.539 4.891 1 96.25 311 LEU A CA 1
ATOM 2499 C C . LEU A 1 311 ? 10.227 -7.031 5.164 1 96.25 311 LEU A C 1
ATOM 2501 O O . LEU A 1 311 ? 9.328 -7.672 5.719 1 96.25 311 LEU A O 1
ATOM 2505 N N . GLY A 1 312 ? 11.359 -7.641 4.723 1 95.44 312 GLY A N 1
ATOM 2506 C CA . GLY A 1 312 ? 11.617 -9.055 4.957 1 95.44 312 GLY A CA 1
ATOM 2507 C C . GLY A 1 312 ? 10.711 -9.969 4.152 1 95.44 312 GLY A C 1
ATOM 2508 O O . GLY A 1 312 ? 10.258 -11 4.652 1 95.44 312 GLY A O 1
ATOM 2509 N N . VAL A 1 313 ? 10.398 -9.586 2.916 1 97.25 313 VAL A N 1
ATOM 2510 C CA . VAL A 1 313 ? 9.523 -10.398 2.084 1 97.25 313 VAL A CA 1
ATOM 2511 C C . VAL A 1 313 ? 10.344 -11.156 1.042 1 97.25 313 VAL A C 1
ATOM 2513 O O . VAL A 1 313 ? 11.469 -10.758 0.729 1 97.25 313 VAL A O 1
ATOM 2516 N N . ILE A 1 314 ? 9.797 -12.273 0.577 1 97 314 ILE A N 1
ATOM 2517 C CA . ILE A 1 314 ? 10.375 -13.008 -0.545 1 97 314 ILE A CA 1
ATOM 2518 C C . ILE A 1 314 ? 10.07 -12.273 -1.851 1 97 314 ILE A C 1
ATOM 2520 O O . ILE A 1 314 ? 8.945 -11.828 -2.074 1 97 314 ILE A O 1
ATOM 2524 N N . TYR A 1 315 ? 11.117 -12.078 -2.672 1 97 315 TYR A N 1
ATOM 2525 C CA . TYR A 1 315 ? 10.797 -11.383 -3.916 1 97 315 TYR A CA 1
ATOM 2526 C C . TYR A 1 315 ? 11.312 -12.164 -5.121 1 97 315 TYR A C 1
ATOM 2528 O O . TYR A 1 315 ? 12.328 -12.852 -5.035 1 97 315 TYR A O 1
ATOM 2536 N N . MET A 1 316 ? 10.547 -12.086 -6.156 1 97.12 316 MET A N 1
ATOM 2537 C CA . MET A 1 316 ? 10.859 -12.656 -7.461 1 97.12 316 MET A CA 1
ATOM 2538 C C . MET A 1 316 ? 11.453 -11.609 -8.391 1 97.12 316 MET A C 1
ATOM 2540 O O . MET A 1 316 ? 10.961 -10.477 -8.445 1 97.12 316 MET A O 1
ATOM 2544 N N . THR A 1 317 ? 12.547 -11.953 -9.086 1 97.19 317 THR A N 1
ATOM 2545 C CA . THR A 1 317 ? 13.242 -10.977 -9.922 1 97.19 317 THR A CA 1
ATOM 2546 C C . THR A 1 317 ? 13.656 -11.602 -11.25 1 97.19 317 THR A C 1
ATOM 2548 O O . THR A 1 317 ? 13.875 -12.812 -11.328 1 97.19 317 THR A O 1
ATOM 2551 N N . ASP A 1 318 ? 13.695 -10.766 -12.281 1 94.44 318 ASP A N 1
ATOM 2552 C CA . ASP A 1 318 ? 14.188 -11.188 -13.586 1 94.44 318 ASP A CA 1
ATOM 2553 C C . ASP A 1 318 ? 15.695 -11.008 -13.688 1 94.44 318 ASP A C 1
ATOM 2555 O O . ASP A 1 318 ? 16.328 -11.5 -14.633 1 94.44 318 ASP A O 1
ATOM 2559 N N . ASP A 1 319 ? 16.219 -10.25 -12.727 1 89.69 319 ASP A N 1
ATOM 2560 C CA . ASP A 1 319 ? 17.625 -9.836 -12.797 1 89.69 319 ASP A CA 1
ATOM 2561 C C . ASP A 1 319 ? 18.406 -10.344 -11.586 1 89.69 319 ASP A C 1
ATOM 2563 O O . ASP A 1 319 ? 18.281 -9.789 -10.492 1 89.69 319 ASP A O 1
ATOM 2567 N N . LEU A 1 320 ? 19.328 -11.367 -11.781 1 88.81 320 LEU A N 1
ATOM 2568 C CA . LEU A 1 320 ? 20.156 -11.969 -10.742 1 88.81 320 LEU A CA 1
ATOM 2569 C C . LEU A 1 320 ? 21.641 -11.648 -10.977 1 88.81 320 LEU A C 1
ATOM 2571 O O . LEU A 1 320 ? 22.062 -11.453 -12.117 1 88.81 320 LEU A O 1
ATOM 2575 N N . PRO A 1 321 ? 22.625 -11.578 -9.828 1 79.06 321 PRO A N 1
ATOM 2576 C CA . PRO A 1 321 ? 22.281 -11.781 -8.414 1 79.06 321 PRO A CA 1
ATOM 2577 C C . PRO A 1 321 ? 21.594 -10.562 -7.797 1 79.06 321 PRO A C 1
ATOM 2579 O O . PRO A 1 321 ? 21.609 -9.477 -8.383 1 79.06 321 PRO A O 1
ATOM 2582 N N . PRO A 1 322 ? 21 -10.836 -6.566 1 66.06 322 PRO A N 1
ATOM 2583 C CA . PRO A 1 322 ? 20.406 -9.695 -5.863 1 66.06 322 PRO A CA 1
ATOM 2584 C C . PRO A 1 322 ? 21.453 -8.633 -5.504 1 66.06 322 PRO A C 1
ATOM 2586 O O . PRO A 1 322 ? 22.625 -8.945 -5.316 1 66.06 322 PRO A O 1
ATOM 2589 N N . GLN A 1 323 ? 21.578 -7.48 -5.918 1 58.25 323 GLN A N 1
ATOM 2590 C CA . GLN A 1 323 ? 22.641 -6.535 -5.574 1 58.25 323 GLN A CA 1
ATOM 2591 C C . GLN A 1 323 ? 22.844 -6.473 -4.062 1 58.25 323 GLN A C 1
ATOM 2593 O O . GLN A 1 323 ? 21.922 -6.754 -3.291 1 58.25 323 GLN A O 1
ATOM 2598 N N . MET B 1 1 ? -8.656 17.781 -16.359 1 41.19 1 MET B N 1
ATOM 2599 C CA . MET B 1 1 ? -8.977 17.703 -14.945 1 41.19 1 MET B CA 1
ATOM 2600 C C . MET B 1 1 ? -10.258 16.906 -14.719 1 41.19 1 MET B C 1
ATOM 2602 O O . MET B 1 1 ? -10.336 16.078 -13.812 1 41.19 1 MET B O 1
ATOM 2606 N N . PRO B 1 2 ? -11.281 17.172 -15.617 1 47.81 2 PRO B N 1
ATOM 2607 C CA . PRO B 1 2 ? -12.594 16.547 -15.398 1 47.81 2 PRO B CA 1
ATOM 2608 C C . PRO B 1 2 ? -12.594 15.047 -15.688 1 47.81 2 PRO B C 1
ATOM 2610 O O . PRO B 1 2 ? -13.203 14.273 -14.953 1 47.81 2 PRO B O 1
ATOM 2613 N N . VAL B 1 3 ? -11.898 14.695 -16.656 1 44.19 3 VAL B N 1
ATOM 2614 C CA . VAL B 1 3 ? -11.977 13.305 -17.078 1 44.19 3 VAL B CA 1
ATOM 2615 C C . VAL B 1 3 ? -11.281 12.414 -16.047 1 44.19 3 VAL B C 1
ATOM 2617 O O . VAL B 1 3 ? -11.789 11.344 -15.703 1 44.19 3 VAL B O 1
ATOM 2620 N N . ARG B 1 4 ? -10.281 12.922 -15.484 1 59.84 4 ARG B N 1
ATOM 2621 C CA . ARG B 1 4 ? -9.547 12.148 -14.492 1 59.84 4 ARG B CA 1
ATOM 2622 C C . ARG B 1 4 ? -10.359 11.969 -13.219 1 59.84 4 ARG B C 1
ATOM 2624 O O . ARG B 1 4 ? -10.359 10.891 -12.617 1 59.84 4 ARG B O 1
ATOM 2631 N N . LEU B 1 5 ? -11.18 12.93 -12.984 1 67 5 LEU B N 1
ATOM 2632 C CA . LEU B 1 5 ? -12 12.852 -11.781 1 67 5 LEU B CA 1
ATOM 2633 C C . LEU B 1 5 ? -13.141 11.852 -11.961 1 67 5 LEU B C 1
ATOM 2635 O O . LEU B 1 5 ? -13.492 11.133 -11.023 1 67 5 LEU B O 1
ATOM 2639 N N . LEU B 1 6 ? -13.688 11.875 -13.141 1 66.12 6 LEU B N 1
ATOM 2640 C CA . LEU B 1 6 ? -14.766 10.93 -13.422 1 66.12 6 LEU B CA 1
ATOM 2641 C C . LEU B 1 6 ? -14.266 9.492 -13.312 1 66.12 6 LEU B C 1
ATOM 2643 O O . LEU B 1 6 ? -14.961 8.617 -12.797 1 66.12 6 LEU B O 1
ATOM 2647 N N . VAL B 1 7 ? -13.094 9.367 -13.781 1 63.56 7 VAL B N 1
ATOM 2648 C CA . VAL B 1 7 ? -12.531 8.023 -13.766 1 63.56 7 VAL B CA 1
ATOM 2649 C C . VAL B 1 7 ? -12.211 7.609 -12.328 1 63.56 7 VAL B C 1
ATOM 2651 O O . VAL B 1 7 ? -12.422 6.457 -11.945 1 63.56 7 VAL B O 1
ATOM 2654 N N . VAL B 1 8 ? -11.914 8.539 -11.586 1 70.62 8 VAL B N 1
ATOM 2655 C CA . VAL B 1 8 ? -11.453 8.242 -10.242 1 70.62 8 VAL B CA 1
ATOM 2656 C C . VAL B 1 8 ? -12.648 8.109 -9.297 1 70.62 8 VAL B C 1
ATOM 2658 O O . VAL B 1 8 ? -12.68 7.219 -8.445 1 70.62 8 VAL B O 1
ATOM 2661 N N . LEU B 1 9 ? -13.703 8.859 -9.586 1 76.88 9 LEU B N 1
ATOM 2662 C CA . LEU B 1 9 ? -14.805 8.906 -8.625 1 76.88 9 LEU B CA 1
ATOM 2663 C C . LEU B 1 9 ? -16.016 8.141 -9.148 1 76.88 9 LEU B C 1
ATOM 2665 O O . LEU B 1 9 ? -16.922 7.816 -8.383 1 76.88 9 LEU B O 1
ATOM 2669 N N . GLY B 1 10 ? -15.977 7.781 -10.383 1 76.12 10 GLY B N 1
ATOM 2670 C CA . GLY B 1 10 ? -17.125 7.145 -11.016 1 76.12 10 GLY B CA 1
ATOM 2671 C C . GLY B 1 10 ? -17.594 5.91 -10.281 1 76.12 10 GLY B C 1
ATOM 2672 O O . GLY B 1 10 ? -18.75 5.848 -9.852 1 76.12 10 GLY B O 1
ATOM 2673 N N . PRO B 1 11 ? -16.703 4.992 -10.164 1 76.25 11 PRO B N 1
ATOM 2674 C CA . PRO B 1 11 ? -17.109 3.768 -9.461 1 76.25 11 PRO B CA 1
ATOM 2675 C C . PRO B 1 11 ? -17.625 4.035 -8.047 1 76.25 11 PRO B C 1
ATOM 2677 O O . PRO B 1 11 ? -18.531 3.348 -7.578 1 76.25 11 PRO B O 1
ATOM 2680 N N . GLN B 1 12 ? -17.078 4.945 -7.406 1 79.69 12 GLN B N 1
ATOM 2681 C CA . GLN B 1 12 ? -17.516 5.27 -6.051 1 79.69 12 GLN B CA 1
ATOM 2682 C C . GLN B 1 12 ? -18.906 5.875 -6.047 1 79.69 12 GLN B C 1
ATOM 2684 O O . GLN B 1 12 ? -19.734 5.539 -5.188 1 79.69 12 GLN B O 1
ATOM 2689 N N . VAL B 1 13 ? -19.172 6.73 -7.012 1 83.25 13 VAL B N 1
ATOM 2690 C CA . VAL B 1 13 ? -20.5 7.328 -7.137 1 83.25 13 VAL B CA 1
ATOM 2691 C C . VAL B 1 13 ? -21.531 6.242 -7.434 1 83.25 13 VAL B C 1
ATOM 2693 O O . VAL B 1 13 ? -22.641 6.258 -6.883 1 83.25 13 VAL B O 1
ATOM 2696 N N . PHE B 1 14 ? -21.188 5.328 -8.25 1 83.81 14 PHE B N 1
ATOM 2697 C CA . PHE B 1 14 ? -22.062 4.211 -8.555 1 83.81 14 PHE B CA 1
ATOM 2698 C C . PHE B 1 14 ? -22.328 3.375 -7.309 1 83.81 14 PHE B C 1
ATOM 2700 O O . PHE B 1 14 ? -23.469 2.938 -7.082 1 83.81 14 PHE B O 1
ATOM 2707 N N . GLY B 1 15 ? -21.234 3.145 -6.562 1 81.56 15 GLY B N 1
ATOM 2708 C CA . GLY B 1 15 ? -21.422 2.438 -5.305 1 81.56 15 GLY B CA 1
ATOM 2709 C C . GLY B 1 15 ? -22.375 3.141 -4.363 1 81.56 15 GLY B C 1
ATOM 2710 O O . GLY B 1 15 ? -23.234 2.504 -3.76 1 81.56 15 GLY B O 1
ATOM 2711 N N . VAL B 1 16 ? -22.266 4.395 -4.246 1 85.38 16 VAL B N 1
ATOM 2712 C CA . VAL B 1 16 ? -23.141 5.191 -3.402 1 85.38 16 VAL B CA 1
ATOM 2713 C C . VAL B 1 16 ? -24.578 5.117 -3.934 1 85.38 16 VAL B C 1
ATOM 2715 O O . VAL B 1 16 ? -25.516 4.977 -3.158 1 85.38 16 VAL B O 1
ATOM 2718 N N . PHE B 1 17 ? -24.75 5.211 -5.234 1 90.62 17 PHE B N 1
ATOM 2719 C CA . PHE B 1 17 ? -26.047 5.066 -5.875 1 90.62 17 PHE B CA 1
ATOM 2720 C C . PHE B 1 17 ? -26.703 3.748 -5.488 1 90.62 17 PHE B C 1
ATOM 2722 O O . PHE B 1 17 ? -27.875 3.721 -5.094 1 90.62 17 PHE B O 1
ATOM 2729 N N . LEU B 1 18 ? -25.922 2.621 -5.594 1 85.25 18 LEU B N 1
ATOM 2730 C CA . LEU B 1 18 ? -26.469 1.304 -5.277 1 85.25 18 LEU B CA 1
ATOM 2731 C C . LEU B 1 18 ? -26.875 1.223 -3.811 1 85.25 18 LEU B C 1
ATOM 2733 O O . LEU B 1 18 ? -27.906 0.622 -3.484 1 85.25 18 LEU B O 1
ATOM 2737 N N . ILE B 1 19 ? -26.109 1.807 -3.018 1 84.06 19 ILE B N 1
ATOM 2738 C CA . ILE B 1 19 ? -26.406 1.783 -1.59 1 84.06 19 ILE B CA 1
ATOM 2739 C C . ILE B 1 19 ? -27.688 2.572 -1.318 1 84.06 19 ILE B C 1
ATOM 2741 O O . ILE B 1 19 ? -28.578 2.098 -0.607 1 84.06 19 ILE B O 1
ATOM 2745 N N . ILE B 1 20 ? -27.797 3.773 -1.89 1 89.19 20 ILE B N 1
ATOM 2746 C CA . ILE B 1 20 ? -28.984 4.594 -1.7 1 89.19 20 ILE B CA 1
ATOM 2747 C C . ILE B 1 20 ? -30.203 3.877 -2.271 1 89.19 20 ILE B C 1
ATOM 2749 O O . ILE B 1 20 ? -31.266 3.879 -1.661 1 89.19 20 ILE B O 1
ATOM 2753 N N . LEU B 1 21 ? -30.016 3.277 -3.4 1 90.44 21 LEU B N 1
ATOM 2754 C CA . LEU B 1 21 ? -31.109 2.537 -4.02 1 90.44 21 LEU B CA 1
ATOM 2755 C C . LEU B 1 21 ? -31.562 1.391 -3.123 1 90.44 21 LEU B C 1
ATOM 2757 O O . LEU B 1 21 ? -32.75 1.138 -2.994 1 90.44 21 LEU B O 1
ATOM 2761 N N . ALA B 1 22 ? -30.641 0.718 -2.564 1 83.75 22 ALA B N 1
ATOM 2762 C CA . ALA B 1 22 ? -30.969 -0.384 -1.666 1 83.75 22 ALA B CA 1
ATOM 2763 C C . ALA B 1 22 ? -31.75 0.115 -0.452 1 83.75 22 ALA B C 1
ATOM 2765 O O . ALA B 1 22 ? -32.625 -0.584 0.062 1 83.75 22 ALA B O 1
ATOM 2766 N N . ILE B 1 23 ? -31.422 1.312 -0.049 1 84.31 23 ILE B N 1
ATOM 2767 C CA . ILE B 1 23 ? -32.031 1.876 1.146 1 84.31 23 ILE B CA 1
ATOM 2768 C C . ILE B 1 23 ? -33.406 2.439 0.796 1 84.31 23 ILE B C 1
ATOM 2770 O O . ILE B 1 23 ? -34.406 2.17 1.492 1 84.31 23 ILE B O 1
ATOM 2774 N N . THR B 1 24 ? -33.5 3.145 -0.272 1 88.19 24 THR B N 1
ATOM 2775 C CA . THR B 1 24 ? -34.719 3.842 -0.615 1 88.19 24 THR B CA 1
ATOM 2776 C C . THR B 1 24 ? -35.688 2.916 -1.363 1 88.19 24 THR B C 1
ATOM 2778 O O . THR B 1 24 ? -36.906 3.117 -1.339 1 88.19 24 THR B O 1
ATOM 2781 N N . ARG B 1 25 ? -35.188 1.949 -2.129 1 89.69 25 ARG B N 1
ATOM 2782 C CA . ARG B 1 25 ? -35.938 1.029 -2.986 1 89.69 25 ARG B CA 1
ATOM 2783 C C . ARG B 1 25 ? -36.781 1.789 -3.994 1 89.69 25 ARG B C 1
ATOM 2785 O O . ARG B 1 25 ? -37.875 1.336 -4.363 1 89.69 25 ARG B O 1
ATOM 2792 N N . ASN B 1 26 ? -36.375 2.934 -4.23 1 94 26 ASN B N 1
ATOM 2793 C CA . ASN B 1 26 ? -37.062 3.812 -5.184 1 94 26 ASN B CA 1
ATOM 2794 C C . ASN B 1 26 ? -36.062 4.586 -6.035 1 94 26 ASN B C 1
ATOM 2796 O O . ASN B 1 26 ? -35.281 5.41 -5.516 1 94 26 ASN B O 1
ATOM 2800 N N . LEU B 1 27 ? -36.125 4.332 -7.305 1 94.44 27 LEU B N 1
ATOM 2801 C CA . LEU B 1 27 ? -35.156 4.887 -8.234 1 94.44 27 LEU B CA 1
ATOM 2802 C C . LEU B 1 27 ? -35.219 6.41 -8.25 1 94.44 27 LEU B C 1
ATOM 2804 O O . LEU B 1 27 ? -34.188 7.078 -8.289 1 94.44 27 LEU B O 1
ATOM 2808 N N . GLN B 1 28 ? -36.375 6.977 -8.289 1 95.75 28 GLN B N 1
ATOM 2809 C CA . GLN B 1 28 ? -36.531 8.43 -8.32 1 95.75 28 GLN B CA 1
ATOM 2810 C C . GLN B 1 28 ? -35.938 9.078 -7.074 1 95.75 28 GLN B C 1
ATOM 2812 O O . GLN B 1 28 ? -35.219 10.062 -7.172 1 95.75 28 GLN B O 1
ATOM 2817 N N . THR B 1 29 ? -36.281 8.516 -5.934 1 96.19 29 THR B N 1
ATOM 2818 C CA . THR B 1 29 ? -35.75 9.031 -4.684 1 96.19 29 THR B CA 1
ATOM 2819 C C . THR B 1 29 ? -34.219 8.883 -4.648 1 96.19 29 THR B C 1
ATOM 2821 O O . THR B 1 29 ? -33.531 9.758 -4.129 1 96.19 29 THR B O 1
ATOM 2824 N N . THR B 1 30 ? -33.781 7.824 -5.152 1 95.12 30 THR B N 1
ATOM 2825 C CA . THR B 1 30 ? -32.344 7.566 -5.188 1 95.12 30 THR B CA 1
ATOM 2826 C C . THR B 1 30 ? -31.625 8.617 -6.035 1 95.12 30 THR B C 1
ATOM 2828 O O . THR B 1 30 ? -30.625 9.188 -5.605 1 95.12 30 THR B O 1
ATOM 2831 N N . VAL B 1 31 ? -32.156 8.922 -7.16 1 95.69 31 VAL B N 1
ATOM 2832 C CA . VAL B 1 31 ? -31.547 9.875 -8.078 1 95.69 31 VAL B CA 1
ATOM 2833 C C . VAL B 1 31 ? -31.594 11.281 -7.477 1 95.69 31 VAL B C 1
ATOM 2835 O O . VAL B 1 31 ? -30.625 12.023 -7.535 1 95.69 31 VAL B O 1
ATOM 2838 N N . LEU B 1 32 ? -32.688 11.625 -6.895 1 96.56 32 LEU B N 1
ATOM 2839 C CA . LEU B 1 32 ? -32.844 12.938 -6.277 1 96.56 32 LEU B CA 1
ATOM 2840 C C . LEU B 1 32 ? -31.844 13.109 -5.125 1 96.56 32 LEU B C 1
ATOM 2842 O O . LEU B 1 32 ? -31.25 14.172 -4.957 1 96.56 32 LEU B O 1
ATOM 2846 N N . THR B 1 33 ? -31.766 12.07 -4.348 1 95.56 33 THR B N 1
ATOM 2847 C CA . THR B 1 33 ? -30.828 12.102 -3.229 1 95.56 33 THR B CA 1
ATOM 2848 C C . THR B 1 33 ? -29.391 12.258 -3.725 1 95.56 33 THR B C 1
ATOM 2850 O O . THR B 1 33 ? -28.609 13.031 -3.158 1 95.56 33 THR B O 1
ATOM 2853 N N . LEU B 1 34 ? -29.078 11.555 -4.699 1 93.81 34 LEU B N 1
ATOM 2854 C CA . LEU B 1 34 ? -27.734 11.625 -5.254 1 93.81 34 LEU B CA 1
ATOM 2855 C C . LEU B 1 34 ? -27.438 13.008 -5.824 1 93.81 34 LEU B C 1
ATOM 2857 O O . LEU B 1 34 ? -26.344 13.531 -5.656 1 93.81 34 LEU B O 1
ATOM 2861 N N . VAL B 1 35 ? -28.391 13.57 -6.504 1 94.31 35 VAL B N 1
ATOM 2862 C CA . VAL B 1 35 ? -28.25 14.906 -7.074 1 94.31 35 VAL B CA 1
ATOM 2863 C C . VAL B 1 35 ? -28.078 15.93 -5.957 1 94.31 35 VAL B C 1
ATOM 2865 O O . VAL B 1 35 ? -27.234 16.828 -6.059 1 94.31 35 VAL B O 1
ATOM 2868 N N . LEU B 1 36 ? -28.812 15.766 -4.945 1 95.38 36 LEU B N 1
ATOM 2869 C CA . LEU B 1 36 ? -28.703 16.672 -3.811 1 95.38 36 LEU B CA 1
ATOM 2870 C C . LEU B 1 36 ? -27.344 16.562 -3.154 1 95.38 36 LEU B C 1
ATOM 2872 O O . LEU B 1 36 ? -26.734 17.578 -2.791 1 95.38 36 LEU B O 1
ATOM 2876 N N . LEU B 1 37 ? -26.875 15.391 -2.982 1 92.19 37 LEU B N 1
ATOM 2877 C CA . LEU B 1 37 ? -25.547 15.18 -2.41 1 92.19 37 LEU B CA 1
ATOM 2878 C C . LEU B 1 37 ? -24.469 15.789 -3.291 1 92.19 37 LEU B C 1
ATOM 2880 O O . LEU B 1 37 ? -23.531 16.422 -2.789 1 92.19 37 LEU B O 1
ATOM 2884 N N . GLY B 1 38 ? -24.625 15.562 -4.555 1 90.94 38 GLY B N 1
ATOM 2885 C CA . GLY B 1 38 ? -23.703 16.156 -5.492 1 90.94 38 GLY B CA 1
ATOM 2886 C C . GLY B 1 38 ? -23.703 17.672 -5.449 1 90.94 38 GLY B C 1
ATOM 2887 O O . GLY B 1 38 ? -22.641 18.312 -5.488 1 90.94 38 GLY B O 1
ATOM 2888 N N . ALA B 1 39 ? -24.875 18.219 -5.352 1 93.44 39 ALA B N 1
ATOM 2889 C CA . ALA B 1 39 ? -25 19.672 -5.266 1 93.44 39 ALA B CA 1
ATOM 2890 C C . ALA B 1 39 ? -24.375 20.203 -3.982 1 93.44 39 ALA B C 1
ATOM 2892 O O . ALA B 1 39 ? -23.719 21.25 -3.994 1 93.44 39 ALA B O 1
ATOM 2893 N N . CYS B 1 40 ? -24.562 19.531 -2.949 1 92.19 40 CYS B N 1
ATOM 2894 C CA . CYS B 1 40 ? -23.953 19.906 -1.677 1 92.19 40 CYS B CA 1
ATOM 2895 C C . CYS B 1 40 ? -22.438 19.844 -1.753 1 92.19 40 CYS B C 1
ATOM 2897 O O . CYS B 1 40 ? -21.75 20.766 -1.299 1 92.19 40 CYS B O 1
ATOM 2899 N N . LEU B 1 41 ? -21.969 18.828 -2.307 1 89.75 41 LEU B N 1
ATOM 2900 C CA . LEU B 1 41 ? -20.516 18.672 -2.457 1 89.75 41 LEU B CA 1
ATOM 2901 C C . LEU B 1 41 ? -19.938 19.812 -3.285 1 89.75 41 LEU B C 1
ATOM 2903 O O . LEU B 1 41 ? -18.906 20.375 -2.928 1 89.75 41 LEU B O 1
ATOM 2907 N N . TYR B 1 42 ? -20.625 20.109 -4.293 1 88.31 42 TYR B N 1
ATOM 2908 C CA . TYR B 1 42 ? -20.156 21.188 -5.168 1 88.31 42 TYR B CA 1
ATOM 2909 C C . TYR B 1 42 ? -20.203 22.531 -4.453 1 88.31 42 TYR B C 1
ATOM 2911 O O . TYR B 1 42 ? -19.312 23.359 -4.629 1 88.31 42 TYR B O 1
ATOM 2919 N N . HIS B 1 43 ? -21.188 22.688 -3.672 1 91.56 43 HIS B N 1
ATOM 2920 C CA . HIS B 1 43 ? -21.359 23.953 -2.979 1 91.56 43 HIS B CA 1
ATOM 2921 C C . HIS B 1 43 ? -20.281 24.156 -1.92 1 91.56 43 HIS B C 1
ATOM 2923 O O . HIS B 1 43 ? -19.766 25.266 -1.757 1 91.56 43 HIS B O 1
ATOM 2929 N N . PHE B 1 44 ? -19.859 23.125 -1.27 1 93.75 44 PHE B N 1
ATOM 2930 C CA . PHE B 1 44 ? -18.969 23.25 -0.124 1 93.75 44 PHE B CA 1
ATOM 2931 C C . PHE B 1 44 ? -17.516 23.031 -0.539 1 93.75 44 PHE B C 1
ATOM 2933 O O . PHE B 1 44 ? -16.594 23.25 0.253 1 93.75 44 PHE B O 1
ATOM 2940 N N . ARG B 1 45 ? -17.344 22.688 -1.731 1 95 45 ARG B N 1
ATOM 2941 C CA . ARG B 1 45 ? -15.992 22.406 -2.189 1 95 45 ARG B CA 1
ATOM 2942 C C . ARG B 1 45 ? -15.195 23.703 -2.355 1 95 45 ARG B C 1
ATOM 2944 O O . ARG B 1 45 ? -15.758 24.734 -2.734 1 95 45 ARG B O 1
ATOM 2951 N N . ILE B 1 46 ? -13.898 23.625 -1.991 1 96.5 46 ILE B N 1
ATOM 2952 C CA . ILE B 1 46 ? -12.969 24.719 -2.242 1 96.5 46 ILE B CA 1
ATOM 2953 C C . ILE B 1 46 ? -12.055 24.359 -3.412 1 96.5 46 ILE B C 1
ATOM 2955 O O . ILE B 1 46 ? -11.469 23.281 -3.439 1 96.5 46 ILE B O 1
ATOM 2959 N N . ALA B 1 47 ? -11.961 25.25 -4.387 1 94 47 ALA B N 1
ATOM 2960 C CA . ALA B 1 47 ? -11.125 24.984 -5.555 1 94 47 ALA B CA 1
ATOM 2961 C C . ALA B 1 47 ? -9.664 24.812 -5.156 1 94 47 ALA B C 1
ATOM 2963 O O . ALA B 1 47 ? -9.164 25.5 -4.273 1 94 47 ALA B O 1
ATOM 2964 N N . PRO B 1 48 ? -9.055 23.891 -5.801 1 93.62 48 PRO B N 1
ATOM 2965 C CA . PRO B 1 48 ? -7.641 23.703 -5.484 1 93.62 48 PRO B CA 1
ATOM 2966 C C . PRO B 1 48 ? -6.781 24.906 -5.887 1 93.62 48 PRO B C 1
ATOM 2968 O O . PRO B 1 48 ? -7.172 25.688 -6.754 1 93.62 48 PRO B O 1
ATOM 2971 N N . VAL B 1 49 ? -5.648 24.984 -5.199 1 96.56 49 VAL B N 1
ATOM 2972 C CA . VAL B 1 49 ? -4.629 25.969 -5.582 1 96.56 49 VAL B CA 1
ATOM 2973 C C . VAL B 1 49 ? -4.086 25.625 -6.965 1 96.56 49 VAL B C 1
ATOM 2975 O O . VAL B 1 49 ? -4.062 24.469 -7.363 1 96.56 49 VAL B O 1
ATOM 2978 N N . SER B 1 50 ? -3.715 26.672 -7.746 1 95.06 50 SER B N 1
ATOM 2979 C CA . SER B 1 50 ? -3.195 26.453 -9.094 1 95.06 50 SER B CA 1
ATOM 2980 C C . SER B 1 50 ? -1.97 25.531 -9.062 1 95.06 50 SER B C 1
ATOM 2982 O O . SER B 1 50 ? -1.18 25.578 -8.117 1 95.06 50 SER B O 1
ATOM 2984 N N . GLU B 1 51 ? -1.83 24.781 -10.117 1 94.19 51 GLU B N 1
ATOM 2985 C CA . GLU B 1 51 ? -0.7 23.859 -10.227 1 94.19 51 GLU B CA 1
ATOM 2986 C C . GLU B 1 51 ? 0.628 24.609 -10.156 1 94.19 51 GLU B C 1
ATOM 2988 O O . GLU B 1 51 ? 1.595 24.109 -9.57 1 94.19 51 GLU B O 1
ATOM 2993 N N . LYS B 1 52 ? 0.686 25.672 -10.766 1 95.31 52 LYS B N 1
ATOM 2994 C CA . LYS B 1 52 ? 1.896 26.5 -10.758 1 95.31 52 LYS B CA 1
ATOM 2995 C C . LYS B 1 52 ? 2.273 26.906 -9.336 1 95.31 52 LYS B C 1
ATOM 2997 O O . LYS B 1 52 ? 3.445 26.844 -8.953 1 95.31 52 LYS B O 1
ATOM 3002 N N . ALA B 1 53 ? 1.283 27.328 -8.609 1 95.56 53 ALA B N 1
ATOM 3003 C CA . ALA B 1 53 ? 1.526 27.734 -7.23 1 95.56 53 ALA B CA 1
ATOM 3004 C C . ALA B 1 53 ? 1.957 26.547 -6.375 1 95.56 53 ALA B C 1
ATOM 3006 O O . ALA B 1 53 ? 2.826 26.672 -5.512 1 95.56 53 ALA B O 1
ATOM 3007 N N . VAL B 1 54 ? 1.333 25.453 -6.602 1 97.25 54 VAL B N 1
ATOM 3008 C CA . VAL B 1 54 ? 1.708 24.234 -5.883 1 97.25 54 VAL B CA 1
ATOM 3009 C C . VAL B 1 54 ? 3.152 23.875 -6.207 1 97.25 54 VAL B C 1
ATOM 3011 O O . VAL B 1 54 ? 3.934 23.531 -5.312 1 97.25 54 VAL B O 1
ATOM 3014 N N . GLU B 1 55 ? 3.5 23.922 -7.457 1 96.94 55 GLU B N 1
ATOM 3015 C CA . GLU B 1 55 ? 4.852 23.594 -7.902 1 96.94 55 GLU B CA 1
ATOM 3016 C C . GLU B 1 55 ? 5.875 24.562 -7.305 1 96.94 55 GLU B C 1
ATOM 3018 O O . GLU B 1 55 ? 7.004 24.172 -7.012 1 96.94 55 GLU B O 1
ATOM 3023 N N . ALA B 1 56 ? 5.527 25.719 -7.137 1 96.75 56 ALA B N 1
ATOM 3024 C CA . ALA B 1 56 ? 6.422 26.719 -6.555 1 96.75 56 ALA B CA 1
ATOM 3025 C C . ALA B 1 56 ? 6.809 26.344 -5.129 1 96.75 56 ALA B C 1
ATOM 3027 O O . ALA B 1 56 ? 7.914 26.641 -4.676 1 96.75 56 ALA B O 1
ATOM 3028 N N . VAL B 1 57 ? 5.949 25.688 -4.418 1 97.75 57 VAL B N 1
ATOM 3029 C CA . VAL B 1 57 ? 6.203 25.297 -3.035 1 97.75 57 VAL B CA 1
ATOM 3030 C C . VAL B 1 57 ? 6.785 23.875 -3 1 97.75 57 VAL B C 1
ATOM 3032 O O . VAL B 1 57 ? 7.938 23.688 -2.607 1 97.75 57 VAL B O 1
ATOM 3035 N N . LEU B 1 58 ? 6.035 22.938 -3.559 1 97.62 58 LEU B N 1
ATOM 3036 C CA . LEU B 1 58 ? 6.379 21.531 -3.422 1 97.62 58 LEU B CA 1
ATOM 3037 C C . LEU B 1 58 ? 7.512 21.141 -4.371 1 97.62 58 LEU B C 1
ATOM 3039 O O . LEU B 1 58 ? 8.242 20.188 -4.117 1 97.62 58 LEU B O 1
ATOM 3043 N N . GLY B 1 59 ? 7.648 21.812 -5.438 1 96.06 59 GLY B N 1
ATOM 3044 C CA . GLY B 1 59 ? 8.68 21.5 -6.418 1 96.06 59 GLY B CA 1
ATOM 3045 C C . GLY B 1 59 ? 10.086 21.703 -5.891 1 96.06 59 GLY B C 1
ATOM 3046 O O . GLY B 1 59 ? 11.039 21.141 -6.426 1 96.06 59 GLY B O 1
ATOM 3047 N N . ARG B 1 60 ? 10.188 22.422 -4.844 1 95.06 60 ARG B N 1
ATOM 3048 C CA . ARG B 1 60 ? 11.484 22.719 -4.238 1 95.06 60 ARG B CA 1
ATOM 3049 C C . ARG B 1 60 ? 11.781 21.781 -3.084 1 95.06 60 ARG B C 1
ATOM 3051 O O . ARG B 1 60 ? 12.828 21.891 -2.438 1 95.06 60 ARG B O 1
ATOM 3058 N N . SER B 1 61 ? 10.945 20.859 -2.846 1 95.44 61 SER B N 1
ATOM 3059 C CA . SER B 1 61 ? 11.062 20 -1.678 1 95.44 61 SER B CA 1
ATOM 3060 C C . SER B 1 61 ? 11.43 18.578 -2.08 1 95.44 61 SER B C 1
ATOM 3062 O O . SER B 1 61 ? 10.844 18.016 -3.006 1 95.44 61 SER B O 1
ATOM 3064 N N . ARG B 1 62 ? 12.43 18.047 -1.496 1 94.56 62 ARG B N 1
ATOM 3065 C CA . ARG B 1 62 ? 12.797 16.656 -1.666 1 94.56 62 ARG B CA 1
ATOM 3066 C C . ARG B 1 62 ? 12.969 15.961 -0.316 1 94.56 62 ARG B C 1
ATOM 3068 O O . ARG B 1 62 ? 12.375 14.914 -0.068 1 94.56 62 ARG B O 1
ATOM 3075 N N . VAL B 1 63 ? 13.695 16.609 0.476 1 96.44 63 VAL B N 1
ATOM 3076 C CA . VAL B 1 63 ? 13.977 16.094 1.812 1 96.44 63 VAL B CA 1
ATOM 3077 C C . VAL B 1 63 ? 13.562 17.125 2.861 1 96.44 63 VAL B C 1
ATOM 3079 O O . VAL B 1 63 ? 14.062 18.25 2.869 1 96.44 63 VAL B O 1
ATOM 3082 N N . VAL B 1 64 ? 12.688 16.688 3.73 1 97.94 64 VAL B N 1
ATOM 3083 C CA . VAL B 1 64 ? 12.133 17.578 4.746 1 97.94 64 VAL B CA 1
ATOM 3084 C C . VAL B 1 64 ? 12.664 17.188 6.121 1 97.94 64 VAL B C 1
ATOM 3086 O O . VAL B 1 64 ? 12.539 16.031 6.539 1 97.94 64 VAL B O 1
ATOM 3089 N N . GLY B 1 65 ? 13.297 18.141 6.816 1 98.19 65 GLY B N 1
ATOM 3090 C CA . GLY B 1 65 ? 13.648 17.891 8.203 1 98.19 65 GLY B CA 1
ATOM 3091 C C . GLY B 1 65 ? 12.445 17.891 9.133 1 98.19 65 GLY B C 1
ATOM 3092 O O . GLY B 1 65 ? 11.758 18.891 9.281 1 98.19 65 GLY B O 1
ATOM 3093 N N . HIS B 1 66 ? 12.156 16.734 9.75 1 98.31 66 HIS B N 1
ATOM 3094 C CA . HIS B 1 66 ? 11.008 16.547 10.633 1 98.31 66 HIS B CA 1
ATOM 3095 C C . HIS B 1 66 ? 11.211 17.266 11.961 1 98.31 66 HIS B C 1
ATOM 3097 O O . HIS B 1 66 ? 12.18 17 12.672 1 98.31 66 HIS B O 1
ATOM 3103 N N . ARG B 1 67 ? 10.281 18.172 12.234 1 98.19 67 ARG B N 1
ATOM 3104 C CA . ARG B 1 67 ? 10.398 19.031 13.414 1 98.19 67 ARG B CA 1
ATOM 3105 C C . ARG B 1 67 ? 11.758 19.719 13.461 1 98.19 67 ARG B C 1
ATOM 3107 O O . ARG B 1 67 ? 12.352 19.859 14.531 1 98.19 67 ARG B O 1
ATOM 3114 N N . GLY B 1 68 ? 12.195 20.047 12.273 1 96.12 68 GLY B N 1
ATOM 3115 C CA . GLY B 1 68 ? 13.57 20.484 12.062 1 96.12 68 GLY B CA 1
ATOM 3116 C C . GLY B 1 68 ? 14.516 19.344 11.773 1 96.12 68 GLY B C 1
ATOM 3117 O O . GLY B 1 68 ? 14.375 18.656 10.758 1 96.12 68 GLY B O 1
ATOM 3118 N N . ALA B 1 69 ? 15.406 19.062 12.445 1 93.94 69 ALA B N 1
ATOM 3119 C CA . ALA B 1 69 ? 16.328 17.922 12.523 1 93.94 69 ALA B CA 1
ATOM 3120 C C . ALA B 1 69 ? 16.328 17.312 13.922 1 93.94 69 ALA B C 1
ATOM 3122 O O . ALA B 1 69 ? 17.328 17.375 14.625 1 93.94 69 ALA B O 1
ATOM 3123 N N . SER B 1 70 ? 15.273 16.594 14.141 1 94.12 70 SER B N 1
ATOM 3124 C CA . SER B 1 70 ? 14.898 16.328 15.531 1 94.12 70 SER B CA 1
ATOM 3125 C C . SER B 1 70 ? 15.859 15.336 16.172 1 94.12 70 SER B C 1
ATOM 3127 O O . SER B 1 70 ? 15.977 15.289 17.406 1 94.12 70 SER B O 1
ATOM 3129 N N . ARG B 1 71 ? 16.562 14.531 15.414 1 93.75 71 ARG B N 1
ATOM 3130 C CA . ARG B 1 71 ? 17.516 13.609 16.016 1 93.75 71 ARG B CA 1
ATOM 3131 C C . ARG B 1 71 ? 18.828 14.328 16.328 1 93.75 71 ARG B C 1
ATOM 3133 O O . ARG B 1 71 ? 19.562 13.906 17.234 1 93.75 71 ARG B O 1
ATOM 3140 N N . GLN B 1 72 ? 19.062 15.414 15.695 1 94.75 72 GLN B N 1
ATOM 3141 C CA . GLN B 1 72 ? 20.359 16.062 15.797 1 94.75 72 GLN B CA 1
ATOM 3142 C C . GLN B 1 72 ? 20.281 17.359 16.594 1 94.75 72 GLN B C 1
ATOM 3144 O O . GLN B 1 72 ? 21.297 17.891 17.031 1 94.75 72 GLN B O 1
ATOM 3149 N N . ALA B 1 73 ? 19.109 17.922 16.781 1 96.44 73 ALA B N 1
ATOM 3150 C CA . ALA B 1 73 ? 18.859 19.156 17.516 1 96.44 73 ALA B CA 1
ATOM 3151 C C . ALA B 1 73 ? 17.5 19.125 18.188 1 96.44 73 ALA B C 1
ATOM 3153 O O . ALA B 1 73 ? 16.641 18.328 17.828 1 96.44 73 ALA B O 1
ATOM 3154 N N . PRO B 1 74 ? 17.344 19.922 19.281 1 97.25 74 PRO B N 1
ATOM 3155 C CA . PRO B 1 74 ? 16.031 19.953 19.953 1 97.25 74 PRO B CA 1
ATOM 3156 C C . PRO B 1 74 ? 14.898 20.312 19 1 97.25 74 PRO B C 1
ATOM 3158 O O . PRO B 1 74 ? 14.93 21.359 18.359 1 97.25 74 PRO B O 1
ATOM 3161 N N . GLU B 1 75 ? 13.977 19.391 18.891 1 97.94 75 GLU B N 1
ATOM 3162 C CA . GLU B 1 75 ? 12.898 19.531 17.922 1 97.94 75 GLU B CA 1
ATOM 3163 C C . GLU B 1 75 ? 12.156 20.859 18.109 1 97.94 75 GLU B C 1
ATOM 3165 O O . GLU B 1 75 ? 12.031 21.359 19.219 1 97.94 75 GLU B O 1
ATOM 3170 N N . ASN B 1 76 ? 11.633 21.422 17 1 98.25 76 ASN B N 1
ATOM 3171 C CA . ASN B 1 76 ? 10.758 22.578 17.016 1 98.25 76 ASN B CA 1
ATOM 3172 C C . ASN B 1 76 ? 11.453 23.781 17.656 1 98.25 76 ASN B C 1
ATOM 3174 O O . ASN B 1 76 ? 10.852 24.484 18.484 1 98.25 76 ASN B O 1
ATOM 3178 N N . THR B 1 77 ? 12.703 23.953 17.359 1 98.06 77 THR B N 1
ATOM 3179 C CA . THR B 1 77 ? 13.492 25.109 17.766 1 98.06 77 THR B CA 1
ATOM 3180 C C . THR B 1 77 ? 14.172 25.75 16.562 1 98.06 77 THR B C 1
ATOM 3182 O O . THR B 1 77 ? 14.219 25.156 15.484 1 98.06 77 THR B O 1
ATOM 3185 N N . ILE B 1 78 ? 14.641 27 16.797 1 98.19 78 ILE B N 1
ATOM 3186 C CA . ILE B 1 78 ? 15.414 27.672 15.75 1 98.19 78 ILE B CA 1
ATOM 3187 C C . ILE B 1 78 ? 16.688 26.891 15.477 1 98.19 78 ILE B C 1
ATOM 3189 O O . ILE B 1 78 ? 17.109 26.75 14.32 1 98.19 78 ILE B O 1
ATOM 3193 N N . ALA B 1 79 ? 17.266 26.312 16.469 1 97.5 79 ALA B N 1
ATOM 3194 C CA . ALA B 1 79 ? 18.469 25.5 16.312 1 97.5 79 ALA B CA 1
ATOM 3195 C C . ALA B 1 79 ? 18.188 24.297 15.406 1 97.5 79 ALA B C 1
ATOM 3197 O O . ALA B 1 79 ? 19.031 23.938 14.578 1 97.5 79 ALA B O 1
ATOM 3198 N N . ALA B 1 80 ? 17.094 23.703 15.617 1 97.81 80 ALA B N 1
ATOM 3199 C CA . ALA B 1 80 ? 16.734 22.547 14.812 1 97.81 80 ALA B CA 1
ATOM 3200 C C . ALA B 1 80 ? 16.547 22.938 13.344 1 97.81 80 ALA B C 1
ATOM 3202 O O . ALA B 1 80 ? 16.953 22.188 12.445 1 97.81 80 ALA B O 1
ATOM 3203 N N . ILE B 1 81 ? 15.984 24.078 13.102 1 98.44 81 ILE B N 1
ATOM 3204 C CA . ILE B 1 81 ? 15.781 24.578 11.742 1 98.44 81 ILE B CA 1
ATOM 3205 C C . ILE B 1 81 ? 17.125 24.828 11.078 1 98.44 81 ILE B C 1
ATOM 3207 O O . ILE B 1 81 ? 17.359 24.406 9.945 1 98.44 81 ILE B O 1
ATOM 3211 N N . ARG B 1 82 ? 17.969 25.438 11.766 1 97.81 82 ARG B N 1
ATOM 3212 C CA . ARG B 1 82 ? 19.312 25.719 11.25 1 97.81 82 ARG B CA 1
ATOM 3213 C C . ARG B 1 82 ? 20.078 24.422 10.992 1 97.81 82 ARG B C 1
ATOM 3215 O O . ARG B 1 82 ? 20.781 24.297 9.984 1 97.81 82 ARG B O 1
ATOM 3222 N N . THR B 1 83 ? 19.922 23.5 11.914 1 96.94 83 THR B N 1
ATOM 3223 C CA . THR B 1 83 ? 20.594 22.219 11.773 1 96.94 83 THR B CA 1
ATOM 3224 C C . THR B 1 83 ? 20.078 21.469 10.547 1 96.94 83 THR B C 1
ATOM 3226 O O . THR B 1 83 ? 20.844 20.812 9.836 1 96.94 83 THR B O 1
ATOM 3229 N N . ALA B 1 84 ? 18.797 21.516 10.328 1 97.81 84 ALA B N 1
ATOM 3230 C CA . ALA B 1 84 ? 18.219 20.875 9.148 1 97.81 84 ALA B CA 1
ATOM 3231 C C . ALA B 1 84 ? 18.844 21.422 7.871 1 97.81 84 ALA B C 1
ATOM 3233 O O . ALA B 1 84 ? 19.266 20.641 7 1 97.81 84 ALA B O 1
ATOM 3234 N N . LYS B 1 85 ? 18.938 22.75 7.781 1 97.75 85 LYS B N 1
ATOM 3235 C CA . LYS B 1 85 ? 19.562 23.375 6.617 1 97.75 85 LYS B CA 1
ATOM 3236 C C . LYS B 1 85 ? 21.016 22.953 6.484 1 97.75 85 LYS B C 1
ATOM 3238 O O . LYS B 1 85 ? 21.469 22.578 5.398 1 97.75 85 LYS B O 1
ATOM 3243 N N . LYS B 1 86 ? 21.672 23 7.539 1 97.06 86 LYS B N 1
ATOM 3244 C CA . LYS B 1 86 ? 23.078 22.641 7.555 1 97.06 86 LYS B CA 1
ATOM 3245 C C . LYS B 1 86 ? 23.281 21.203 7.066 1 97.06 86 LYS B C 1
ATOM 3247 O O . LYS B 1 86 ? 24.281 20.906 6.391 1 97.06 86 LYS B O 1
ATOM 3252 N N . ASN B 1 87 ? 22.344 20.391 7.434 1 96.38 87 ASN B N 1
ATOM 3253 C CA . ASN B 1 87 ? 22.469 18.969 7.129 1 96.38 87 ASN B CA 1
ATOM 3254 C C . ASN B 1 87 ? 21.844 18.625 5.777 1 96.38 87 ASN B C 1
ATOM 3256 O O . ASN B 1 87 ? 21.578 17.453 5.496 1 96.38 87 ASN B O 1
ATOM 3260 N N . GLY B 1 88 ? 21.484 19.594 5.035 1 95 88 GLY B N 1
ATOM 3261 C CA . GLY B 1 88 ? 21.203 19.359 3.627 1 95 88 GLY B CA 1
ATOM 3262 C C . GLY B 1 88 ? 19.719 19.297 3.322 1 95 88 GLY B C 1
ATOM 3263 O O . GLY B 1 88 ? 19.312 18.969 2.205 1 95 88 GLY B O 1
ATOM 3264 N N . ALA B 1 89 ? 18.906 19.609 4.242 1 96.69 89 ALA B N 1
ATOM 3265 C CA . ALA B 1 89 ? 17.484 19.641 3.963 1 96.69 89 ALA B CA 1
ATOM 3266 C C . ALA B 1 89 ? 17.109 20.859 3.115 1 96.69 89 ALA B C 1
ATOM 3268 O O . ALA B 1 89 ? 17.688 21.938 3.287 1 96.69 89 ALA B O 1
ATOM 3269 N N . ASP B 1 90 ? 16.219 20.625 2.168 1 97.38 90 ASP B N 1
ATOM 3270 C CA . ASP B 1 90 ? 15.695 21.75 1.385 1 97.38 90 ASP B CA 1
ATOM 3271 C C . ASP B 1 90 ? 14.406 22.281 1.998 1 97.38 90 ASP B C 1
ATOM 3273 O O . ASP B 1 90 ? 13.914 23.344 1.587 1 97.38 90 ASP B O 1
ATOM 3277 N N . SER B 1 91 ? 13.891 21.547 2.984 1 98.38 91 SER B N 1
ATOM 3278 C CA . SER B 1 91 ? 12.625 21.891 3.627 1 98.38 91 SER B CA 1
ATOM 3279 C C . SER B 1 91 ? 12.625 21.5 5.098 1 98.38 91 SER B C 1
ATOM 3281 O O . SER B 1 91 ? 13.43 20.672 5.523 1 98.38 91 SER B O 1
ATOM 3283 N N . VAL B 1 92 ? 11.711 22.109 5.844 1 98.75 92 VAL B N 1
ATOM 3284 C CA . VAL B 1 92 ? 11.555 21.781 7.254 1 98.75 92 VAL B CA 1
ATOM 3285 C C . VAL B 1 92 ? 10.07 21.688 7.602 1 98.75 92 VAL B C 1
ATOM 3287 O O . VAL B 1 92 ? 9.234 22.344 6.973 1 98.75 92 VAL B O 1
ATOM 3290 N N . GLU B 1 93 ? 9.82 20.797 8.469 1 98.81 93 GLU B N 1
ATOM 3291 C CA . GLU B 1 93 ? 8.5 20.703 9.07 1 98.81 93 GLU B CA 1
ATOM 3292 C C . GLU B 1 93 ? 8.539 21.078 10.555 1 98.81 93 GLU B C 1
ATOM 3294 O O . GLU B 1 93 ? 9.469 20.688 11.266 1 98.81 93 GLU B O 1
ATOM 3299 N N . PHE B 1 94 ? 7.629 21.812 10.961 1 98.56 94 PHE B N 1
ATOM 3300 C CA . PHE B 1 94 ? 7.504 22.078 12.391 1 98.56 94 PHE B CA 1
ATOM 3301 C C . PHE B 1 94 ? 6.039 22.141 12.805 1 98.56 94 PHE B C 1
ATOM 3303 O O . PHE B 1 94 ? 5.156 22.281 11.961 1 98.56 94 PHE B O 1
ATOM 3310 N N . ASP B 1 95 ? 5.797 22.031 14.148 1 98.62 95 ASP B N 1
ATOM 3311 C CA . ASP B 1 95 ? 4.461 21.922 14.719 1 98.62 95 ASP B CA 1
ATOM 3312 C C . ASP B 1 95 ? 3.984 23.25 15.281 1 98.62 95 ASP B C 1
ATOM 3314 O O . ASP B 1 95 ? 4.77 24 15.875 1 98.62 95 ASP B O 1
ATOM 3318 N N . LEU B 1 96 ? 2.742 23.484 15.047 1 98.44 96 LEU B N 1
ATOM 3319 C CA . LEU B 1 96 ? 2.154 24.734 15.508 1 98.44 96 LEU B CA 1
ATOM 3320 C C . LEU B 1 96 ? 1.184 24.484 16.656 1 98.44 96 LEU B C 1
ATOM 3322 O O . LEU B 1 96 ? 0.275 23.656 16.547 1 98.44 96 LEU B O 1
ATOM 3326 N N . GLU B 1 97 ? 1.419 25.172 17.734 1 97.56 97 GLU B N 1
ATOM 3327 C CA . GLU B 1 97 ? 0.545 25.203 18.906 1 97.56 97 GLU B CA 1
ATOM 3328 C C . GLU B 1 97 ? 0.318 26.641 19.391 1 97.56 97 GLU B C 1
ATOM 3330 O O . GLU B 1 97 ? 0.883 27.578 18.828 1 97.56 97 GLU B O 1
ATOM 3335 N N . TYR B 1 98 ? -0.594 26.75 20.438 1 97.88 98 TYR B N 1
ATOM 3336 C CA . TYR B 1 98 ? -0.927 28.078 20.953 1 97.88 98 TYR B CA 1
ATOM 3337 C C . TYR B 1 98 ? -0.811 28.109 22.484 1 97.88 98 TYR B C 1
ATOM 3339 O O . TYR B 1 98 ? -1.208 27.156 23.156 1 97.88 98 TYR B O 1
ATOM 3347 N N . THR B 1 99 ? -0.235 29.203 22.906 1 98.06 99 THR B N 1
ATOM 3348 C CA . THR B 1 99 ? -0.201 29.438 24.344 1 98.06 99 THR B CA 1
ATOM 3349 C C . THR B 1 99 ? -1.569 29.891 24.844 1 98.06 99 THR B C 1
ATOM 3351 O O . THR B 1 99 ? -2.488 30.109 24.047 1 98.06 99 THR B O 1
ATOM 3354 N N . LYS B 1 100 ? -1.646 29.969 26.188 1 97.94 100 LYS B N 1
ATOM 3355 C CA . LYS B 1 100 ? -2.875 30.391 26.859 1 97.94 100 LYS B CA 1
ATOM 3356 C C . LYS B 1 100 ? -3.357 31.734 26.328 1 97.94 100 LYS B C 1
ATOM 3358 O O . LYS B 1 100 ? -4.559 31.938 26.141 1 97.94 100 LYS B O 1
ATOM 3363 N N . ASP B 1 101 ? -2.467 32.625 26.094 1 97.75 101 ASP B N 1
ATOM 3364 C CA . ASP B 1 101 ? -2.799 33.969 25.641 1 97.75 101 ASP B CA 1
ATOM 3365 C C . ASP B 1 101 ? -2.824 34.031 24.125 1 97.75 101 ASP B C 1
ATOM 3367 O O . ASP B 1 101 ? -2.793 35.125 23.547 1 97.75 101 ASP B O 1
ATOM 3371 N N . GLY B 1 102 ? -2.76 32.938 23.406 1 96.81 102 GLY B N 1
ATOM 3372 C CA . GLY B 1 102 ? -3.051 32.844 21.984 1 96.81 102 GLY B CA 1
ATOM 3373 C C . GLY B 1 102 ? -1.828 33.062 21.125 1 96.81 102 GLY B C 1
ATOM 3374 O O . GLY B 1 102 ? -1.952 33.312 19.906 1 96.81 102 GLY B O 1
ATOM 3375 N N . VAL B 1 103 ? -0.681 33.062 21.688 1 98.06 103 VAL B N 1
ATOM 3376 C CA . VAL B 1 103 ? 0.531 33.25 20.891 1 98.06 103 VAL B CA 1
ATOM 3377 C C . VAL B 1 103 ? 0.896 31.953 20.188 1 98.06 103 VAL B C 1
ATOM 3379 O O . VAL B 1 103 ? 1.025 30.906 20.844 1 98.06 103 VAL B O 1
ATOM 3382 N N . PRO B 1 104 ? 1.024 32 18.828 1 98.5 104 PRO B N 1
ATOM 3383 C CA . PRO B 1 104 ? 1.449 30.781 18.125 1 98.5 104 PRO B CA 1
ATOM 3384 C C . PRO B 1 104 ? 2.912 30.438 18.375 1 98.5 104 PRO B C 1
ATOM 3386 O O . PRO B 1 104 ? 3.797 31.266 18.188 1 98.5 104 PRO B O 1
ATOM 3389 N N . VAL B 1 105 ? 3.156 29.203 18.812 1 98.62 105 VAL B N 1
ATOM 3390 C CA . VAL B 1 105 ? 4.504 28.734 19.125 1 98.62 105 VAL B CA 1
ATOM 3391 C C . VAL B 1 105 ? 4.723 27.344 18.516 1 98.62 105 VAL B C 1
ATOM 3393 O O . VAL B 1 105 ? 3.771 26.703 18.062 1 98.62 105 VAL B O 1
ATOM 3396 N N . LEU B 1 106 ? 5.965 26.969 18.406 1 98.69 106 LEU B N 1
ATOM 3397 C CA . LEU B 1 106 ? 6.289 25.641 17.891 1 98.69 106 LEU B CA 1
ATOM 3398 C C . LEU B 1 106 ? 6.316 24.609 19.031 1 98.69 106 LEU B C 1
ATOM 3400 O O . LEU B 1 106 ? 7.145 24.703 19.938 1 98.69 106 LEU B O 1
ATOM 3404 N N . LEU B 1 107 ? 5.43 23.656 18.984 1 98.44 107 LEU B N 1
ATOM 3405 C CA . LEU B 1 107 ? 5.367 22.562 19.953 1 98.44 107 LEU B CA 1
ATOM 3406 C C . LEU B 1 107 ? 4.543 21.406 19.406 1 98.44 107 LEU B C 1
ATOM 3408 O O . LEU B 1 107 ? 3.477 21.625 18.812 1 98.44 107 LEU B O 1
ATOM 3412 N N . HIS B 1 108 ? 5.074 20.219 19.562 1 97 108 HIS B N 1
ATOM 3413 C CA . HIS B 1 108 ? 4.402 19.047 19.031 1 97 108 HIS B CA 1
ATOM 3414 C C . HIS B 1 108 ? 3.314 18.547 19.969 1 97 108 HIS B C 1
ATOM 3416 O O . HIS B 1 108 ? 2.203 18.234 19.547 1 97 108 HIS B O 1
ATOM 3422 N N . ASP B 1 109 ? 3.65 18.516 21.25 1 95.69 109 ASP B N 1
ATOM 3423 C CA . ASP B 1 109 ? 2.779 17.906 22.25 1 95.69 109 ASP B CA 1
ATOM 3424 C C . ASP B 1 109 ? 1.793 18.938 22.812 1 95.69 109 ASP B C 1
ATOM 3426 O O . ASP B 1 109 ? 1.963 20.141 22.609 1 95.69 109 ASP B O 1
ATOM 3430 N N . ASP B 1 110 ? 0.869 18.344 23.594 1 95.81 110 ASP B N 1
ATOM 3431 C CA . ASP B 1 110 ? -0.067 19.219 24.297 1 95.81 110 ASP B CA 1
ATOM 3432 C C . ASP B 1 110 ? 0.571 19.812 25.547 1 95.81 110 ASP B C 1
ATOM 3434 O O . ASP B 1 110 ? 0.096 20.828 26.062 1 95.81 110 ASP B O 1
ATOM 3438 N N . THR B 1 111 ? 1.577 19.109 25.953 1 97.88 111 THR B N 1
ATOM 3439 C CA . THR B 1 111 ? 2.275 19.547 27.156 1 97.88 111 THR B CA 1
ATOM 3440 C C . THR B 1 111 ? 3.736 19.859 26.844 1 97.88 111 THR B C 1
ATOM 3442 O O . THR B 1 111 ? 4.27 19.438 25.812 1 97.88 111 THR B O 1
ATOM 3445 N N . VAL B 1 112 ? 4.309 20.641 27.781 1 98.25 112 VAL B N 1
ATOM 3446 C CA . VAL B 1 112 ? 5.707 21.031 27.594 1 98.25 112 VAL B CA 1
ATOM 3447 C C . VAL B 1 112 ? 6.613 20 28.281 1 98.25 112 VAL B C 1
ATOM 3449 O O . VAL B 1 112 ? 7.84 20.156 28.281 1 98.25 112 VAL B O 1
ATOM 3452 N N . ASP B 1 113 ? 6.102 18.906 28.734 1 98.06 113 ASP B N 1
ATOM 3453 C CA . ASP B 1 113 ? 6.773 17.984 29.656 1 98.06 113 ASP B CA 1
ATOM 3454 C C . ASP B 1 113 ? 7.867 17.203 28.953 1 98.06 113 ASP B C 1
ATOM 3456 O O . ASP B 1 113 ? 8.938 16.953 29.516 1 98.06 113 ASP B O 1
ATOM 3460 N N . ARG B 1 114 ? 7.621 16.812 27.75 1 97.06 114 ARG B N 1
ATOM 3461 C CA . ARG B 1 114 ? 8.508 15.852 27.094 1 97.06 114 ARG B CA 1
ATOM 3462 C C . ARG B 1 114 ? 9.789 16.531 26.625 1 97.06 114 ARG B C 1
ATOM 3464 O O . ARG B 1 114 ? 10.867 15.938 26.688 1 97.06 114 ARG B O 1
ATOM 3471 N N . THR B 1 115 ? 9.695 17.828 26.203 1 97.31 115 THR B N 1
ATOM 3472 C CA . THR B 1 115 ? 10.828 18.422 25.484 1 97.31 115 THR B CA 1
ATOM 3473 C C . THR B 1 115 ? 11.469 19.531 26.312 1 97.31 115 THR B C 1
ATOM 3475 O O . THR B 1 115 ? 12.539 20.031 25.953 1 97.31 115 THR B O 1
ATOM 3478 N N . THR B 1 116 ? 10.883 19.953 27.391 1 97.94 116 THR B N 1
ATOM 3479 C CA . THR B 1 116 ? 11.422 21.078 28.156 1 97.94 116 THR B CA 1
ATOM 3480 C C . THR B 1 116 ? 11.633 20.672 29.609 1 97.94 116 THR B C 1
ATOM 3482 O O . THR B 1 116 ? 11.391 19.531 29.984 1 97.94 116 THR B O 1
ATOM 3485 N N . ASP B 1 117 ? 12.172 21.672 30.359 1 97.31 117 ASP B N 1
ATOM 3486 C CA . ASP B 1 117 ? 12.367 21.469 31.797 1 97.31 117 ASP B CA 1
ATOM 3487 C C . ASP B 1 117 ? 11.148 21.922 32.594 1 97.31 117 ASP B C 1
ATOM 3489 O O . ASP B 1 117 ? 11.211 22.062 33.812 1 97.31 117 ASP B O 1
ATOM 3493 N N . GLY B 1 118 ? 10.094 22.219 31.906 1 97.38 118 GLY B N 1
ATOM 3494 C CA . GLY B 1 118 ? 8.859 22.609 32.562 1 97.38 118 GLY B CA 1
ATOM 3495 C C . GLY B 1 118 ? 7.797 21.531 32.531 1 97.38 118 GLY B C 1
ATOM 3496 O O . GLY B 1 118 ? 8.07 20.391 32.156 1 97.38 118 GLY B O 1
ATOM 3497 N N . THR B 1 119 ? 6.648 21.859 33.156 1 97.88 119 THR B N 1
ATOM 3498 C CA . THR B 1 119 ? 5.504 20.953 33.188 1 97.88 119 THR B CA 1
ATOM 3499 C C . THR B 1 119 ? 4.207 21.719 32.938 1 97.88 119 THR B C 1
ATOM 3501 O O . THR B 1 119 ? 4.082 22.891 33.344 1 97.88 119 THR B O 1
ATOM 3504 N N . GLY B 1 120 ? 3.271 21.031 32.281 1 98.12 120 GLY B N 1
ATOM 3505 C CA . GLY B 1 120 ? 1.955 21.625 32.125 1 98.12 120 GLY B CA 1
ATOM 3506 C C . GLY B 1 120 ? 1.471 21.625 30.672 1 98.12 120 GLY B C 1
ATOM 3507 O O . GLY B 1 120 ? 2.25 21.359 29.75 1 98.12 120 GLY B O 1
ATOM 3508 N N . ASP B 1 121 ? 0.218 21.859 30.547 1 98.38 121 ASP B N 1
ATOM 3509 C CA . ASP B 1 121 ? -0.394 21.984 29.234 1 98.38 121 ASP B CA 1
ATOM 3510 C C . ASP B 1 121 ? -0.052 23.344 28.609 1 98.38 121 ASP B C 1
ATOM 3512 O O . ASP B 1 121 ? -0.146 24.375 29.266 1 98.38 121 ASP B O 1
ATOM 3516 N N . ILE B 1 122 ? 0.336 23.281 27.359 1 98.12 122 ILE B N 1
ATOM 3517 C CA . ILE B 1 122 ? 0.693 24.516 26.656 1 98.12 122 ILE B CA 1
ATOM 3518 C C . ILE B 1 122 ? -0.483 25.484 26.688 1 98.12 122 ILE B C 1
ATOM 3520 O O . ILE B 1 122 ? -0.289 26.703 26.75 1 98.12 122 ILE B O 1
ATOM 3524 N N . LYS B 1 123 ? -1.742 25 26.672 1 97.38 123 LYS B N 1
ATOM 3525 C CA . LYS B 1 123 ? -2.945 25.828 26.656 1 97.38 123 LYS B CA 1
ATOM 3526 C C . LYS B 1 123 ? -3.135 26.562 27.969 1 97.38 123 LYS B C 1
ATOM 3528 O O . LYS B 1 123 ? -3.955 27.484 28.062 1 97.38 123 LYS B O 1
ATOM 3533 N N . ASP B 1 124 ? -2.418 26.156 29 1 98.38 124 ASP B N 1
ATOM 3534 C CA . ASP B 1 124 ? -2.555 26.766 30.312 1 98.38 124 ASP B CA 1
ATOM 3535 C C . ASP B 1 124 ? -1.359 27.656 30.641 1 98.38 124 ASP B C 1
ATOM 3537 O O . ASP B 1 124 ? -1.281 28.219 31.734 1 98.38 124 ASP B O 1
ATOM 3541 N N . LEU B 1 125 ? -0.443 27.734 29.766 1 98.5 125 LEU B N 1
ATOM 3542 C CA . LEU B 1 125 ? 0.758 28.531 29.969 1 98.5 125 LEU B CA 1
ATOM 3543 C C . LEU B 1 125 ? 0.75 29.766 29.078 1 98.5 125 LEU B C 1
ATOM 3545 O O . LEU B 1 125 ? 0.424 29.688 27.891 1 98.5 125 LEU B O 1
ATOM 3549 N N . THR B 1 126 ? 1.07 30.906 29.719 1 98.44 126 THR B N 1
ATOM 3550 C CA . THR B 1 126 ? 1.243 32.125 28.922 1 98.44 126 THR B CA 1
ATOM 3551 C C . THR B 1 126 ? 2.557 32.062 28.141 1 98.44 126 THR B C 1
ATOM 3553 O O . THR B 1 126 ? 3.441 31.281 28.453 1 98.44 126 THR B O 1
ATOM 3556 N N . PHE B 1 127 ? 2.584 33.031 27.156 1 98.31 127 PHE B N 1
ATOM 3557 C CA . PHE B 1 127 ? 3.811 33.062 26.375 1 98.31 127 PHE B CA 1
ATOM 3558 C C . PHE B 1 127 ? 5.004 33.406 27.25 1 98.31 127 PHE B C 1
ATOM 3560 O O . PHE B 1 127 ? 6.094 32.875 27.078 1 98.31 127 PHE B O 1
ATOM 3567 N N . ALA B 1 128 ? 4.82 34.312 28.125 1 98.31 128 ALA B N 1
ATOM 3568 C CA . ALA B 1 128 ? 5.891 34.719 29.047 1 98.31 128 ALA B CA 1
ATOM 3569 C C . ALA B 1 128 ? 6.402 33.5 29.844 1 98.31 128 ALA B C 1
ATOM 3571 O O . ALA B 1 128 ? 7.609 33.375 30.047 1 98.31 128 ALA B O 1
ATOM 3572 N N . GLU B 1 129 ? 5.539 32.656 30.297 1 98.25 129 GLU B N 1
ATOM 3573 C CA . GLU B 1 129 ? 5.914 31.469 31.031 1 98.25 129 GLU B CA 1
ATOM 3574 C C . GLU B 1 129 ? 6.648 30.469 30.125 1 98.25 129 GLU B C 1
ATOM 3576 O O . GLU B 1 129 ? 7.633 29.859 30.531 1 98.25 129 GLU B O 1
ATOM 3581 N N . VAL B 1 130 ? 6.164 30.359 28.922 1 98.19 130 VAL B N 1
ATOM 3582 C CA . VAL B 1 130 ? 6.742 29.422 27.953 1 98.19 130 VAL B CA 1
ATOM 3583 C C . VAL B 1 130 ? 8.172 29.859 27.625 1 98.19 130 VAL B C 1
ATOM 3585 O O . VAL B 1 130 ? 9.047 29.016 27.438 1 98.19 130 VAL B O 1
ATOM 3588 N N . GLN B 1 131 ? 8.422 31.141 27.609 1 97.5 131 GLN B N 1
ATOM 3589 C CA . GLN B 1 131 ? 9.727 31.688 27.234 1 97.5 131 GLN B CA 1
ATOM 3590 C C . GLN B 1 131 ? 10.766 31.406 28.312 1 97.5 131 GLN B C 1
ATOM 3592 O O . GLN B 1 131 ? 11.969 31.531 28.062 1 97.5 131 GLN B O 1
ATOM 3597 N N . GLN B 1 132 ? 10.344 30.984 29.438 1 97.25 132 GLN B N 1
ATOM 3598 C CA . GLN B 1 132 ? 11.266 30.656 30.516 1 97.25 132 GLN B CA 1
ATOM 3599 C C . GLN B 1 132 ? 11.75 29.219 30.406 1 97.25 132 GLN B C 1
ATOM 3601 O O . GLN B 1 132 ? 12.711 28.828 31.094 1 97.25 132 GLN B O 1
ATOM 3606 N N . LEU B 1 133 ? 11.133 28.5 29.594 1 97.88 133 LEU B N 1
ATOM 3607 C CA . LEU B 1 133 ? 11.445 27.078 29.484 1 97.88 133 LEU B CA 1
ATOM 3608 C C . LEU B 1 133 ? 12.641 26.859 28.562 1 97.88 133 LEU B C 1
ATOM 3610 O O . LEU B 1 133 ? 12.859 27.625 27.625 1 97.88 133 LEU B O 1
ATOM 3614 N N . ASP B 1 134 ? 13.383 25.797 28.844 1 97.88 134 ASP B N 1
ATOM 3615 C CA . ASP B 1 134 ? 14.477 25.344 28 1 97.88 134 ASP B CA 1
ATOM 3616 C C . ASP B 1 134 ? 14.039 24.172 27.125 1 97.88 134 ASP B C 1
ATOM 3618 O O . ASP B 1 134 ? 13.961 23.031 27.609 1 97.88 134 ASP B O 1
ATOM 3622 N N . ALA B 1 135 ? 13.938 24.453 25.844 1 97.19 135 ALA B N 1
ATOM 3623 C CA . ALA B 1 135 ? 13.43 23.453 24.906 1 97.19 135 ALA B CA 1
ATOM 3624 C C . ALA B 1 135 ? 14.508 22.438 24.547 1 97.19 135 ALA B C 1
ATOM 3626 O O . ALA B 1 135 ? 14.234 21.469 23.828 1 97.19 135 ALA B O 1
ATOM 3627 N N . ALA B 1 136 ? 15.695 22.578 25 1 96.75 136 ALA B N 1
ATOM 3628 C CA . ALA B 1 136 ? 16.781 21.641 24.75 1 96.75 136 ALA B CA 1
ATOM 3629 C C . ALA B 1 136 ? 17 20.719 25.938 1 96.75 136 ALA B C 1
ATOM 3631 O O . ALA B 1 136 ? 17.766 19.75 25.859 1 96.75 136 ALA B O 1
ATOM 3632 N N . ALA B 1 137 ? 16.312 20.984 26.984 1 95.94 137 ALA B N 1
ATOM 3633 C CA . ALA B 1 137 ? 16.641 20.422 28.297 1 95.94 137 ALA B CA 1
ATOM 3634 C C . ALA B 1 137 ? 16.641 18.891 28.25 1 95.94 137 ALA B C 1
ATOM 3636 O O . ALA B 1 137 ? 17.453 18.25 28.922 1 95.94 137 ALA B O 1
ATOM 3637 N N . LYS B 1 138 ? 15.82 18.344 27.5 1 95.94 138 LYS B N 1
ATOM 3638 C CA . LYS B 1 138 ? 15.648 16.891 27.578 1 95.94 138 LYS B CA 1
ATOM 3639 C C . LYS B 1 138 ? 16.109 16.203 26.297 1 95.94 138 LYS B C 1
ATOM 3641 O O . LYS B 1 138 ? 15.883 15.008 26.109 1 95.94 138 LYS B O 1
ATOM 3646 N N . HIS B 1 139 ? 16.656 16.969 25.422 1 95.81 139 HIS B N 1
ATOM 3647 C CA . HIS B 1 139 ? 17.203 16.375 24.203 1 95.81 139 HIS B CA 1
ATOM 3648 C C . HIS B 1 139 ? 18.469 15.57 24.516 1 95.81 139 HIS B C 1
ATOM 3650 O O . HIS B 1 139 ? 19.281 15.977 25.344 1 95.81 139 HIS B O 1
ATOM 3656 N N . PRO B 1 140 ? 18.672 14.445 23.844 1 93.69 140 PRO B N 1
ATOM 3657 C CA . PRO B 1 140 ? 19.859 13.633 24.078 1 93.69 140 PRO B CA 1
ATOM 3658 C C . PRO B 1 140 ? 21.156 14.398 23.859 1 93.69 140 PRO B C 1
ATOM 3660 O O . PRO B 1 140 ? 22.172 14.117 24.5 1 93.69 140 PRO B O 1
ATOM 3663 N N . GLU B 1 141 ? 21.172 15.375 22.953 1 91.31 141 GLU B N 1
ATOM 3664 C CA . GLU B 1 141 ? 22.359 16.172 22.672 1 91.31 141 GLU B CA 1
ATOM 3665 C C . GLU B 1 141 ? 22.25 17.562 23.297 1 91.31 141 GLU B C 1
ATOM 3667 O O . GLU B 1 141 ? 22.75 18.531 22.734 1 91.31 141 GLU B O 1
ATOM 3672 N N . ALA B 1 142 ? 21.609 17.625 24.344 1 90.81 142 ALA B N 1
ATOM 3673 C CA . ALA B 1 142 ? 21.328 18.891 25 1 90.81 142 ALA B CA 1
ATOM 3674 C C . ALA B 1 142 ? 22.609 19.656 25.281 1 90.81 142 ALA B C 1
ATOM 3676 O O . ALA B 1 142 ? 22.641 20.891 25.219 1 90.81 142 ALA B O 1
ATOM 3677 N N . SER B 1 143 ? 23.688 18.984 25.578 1 90.81 143 SER B N 1
ATOM 3678 C CA . SER B 1 143 ? 24.953 19.609 25.953 1 90.81 143 SER B CA 1
ATOM 3679 C C . SER B 1 143 ? 25.531 20.422 24.812 1 90.81 143 SER B C 1
ATOM 3681 O O . SER B 1 143 ? 26.344 21.328 25.047 1 90.81 143 SER B O 1
ATOM 3683 N N . LYS B 1 144 ? 25.125 20.156 23.625 1 91.75 144 LYS B N 1
ATOM 3684 C CA . LYS B 1 144 ? 25.641 20.844 22.453 1 91.75 144 LYS B CA 1
ATOM 3685 C C . LYS B 1 144 ? 24.891 22.141 22.188 1 91.75 144 LYS B C 1
ATOM 3687 O O . LYS B 1 144 ? 25.266 22.938 21.328 1 91.75 144 LYS B O 1
ATOM 3692 N N . PHE B 1 145 ? 23.875 22.297 22.922 1 91.5 145 PHE B N 1
ATOM 3693 C CA . PHE B 1 145 ? 23.031 23.438 22.641 1 91.5 145 PHE B CA 1
ATOM 3694 C C . PHE B 1 145 ? 22.891 24.312 23.891 1 91.5 145 PHE B C 1
ATOM 3696 O O . PHE B 1 145 ? 22.828 23.797 25.016 1 91.5 145 PHE B O 1
ATOM 3703 N N . LYS B 1 146 ? 23.047 25.562 23.641 1 85 146 LYS B N 1
ATOM 3704 C CA . LYS B 1 146 ? 22.688 26.5 24.703 1 85 146 LYS B CA 1
ATOM 3705 C C . LYS B 1 146 ? 21.188 26.469 24.984 1 85 146 LYS B C 1
ATOM 3707 O O . LYS B 1 146 ? 20.453 25.703 24.344 1 85 146 LYS B O 1
ATOM 3712 N N . VAL B 1 147 ? 20.797 27.281 25.875 1 88.75 147 VAL B N 1
ATOM 3713 C CA . VAL B 1 147 ? 19.375 27.422 26.172 1 88.75 147 VAL B CA 1
ATOM 3714 C C . VAL B 1 147 ? 18.609 27.781 24.906 1 88.75 147 VAL B C 1
ATOM 3716 O O . VAL B 1 147 ? 18.953 28.75 24.219 1 88.75 147 VAL B O 1
ATOM 3719 N N . GLU B 1 148 ? 17.766 26.797 24.578 1 93.75 148 GLU B N 1
ATOM 3720 C CA . GLU B 1 148 ? 16.859 27.047 23.453 1 93.75 148 GLU B CA 1
ATOM 3721 C C . GLU B 1 148 ? 15.453 27.359 23.938 1 93.75 148 GLU B C 1
ATOM 3723 O O . GLU B 1 148 ? 14.922 26.703 24.828 1 93.75 148 GLU B O 1
ATOM 3728 N N . ARG B 1 149 ? 14.898 28.344 23.406 1 95.75 149 ARG B N 1
ATOM 3729 C CA . ARG B 1 149 ? 13.516 28.688 23.734 1 95.75 149 ARG B CA 1
ATOM 3730 C C . ARG B 1 149 ? 12.547 28.062 22.734 1 95.75 149 ARG B C 1
ATOM 3732 O O . ARG B 1 149 ? 12.945 27.688 21.625 1 95.75 149 ARG B O 1
ATOM 3739 N N . ILE B 1 150 ? 11.328 27.938 23.219 1 98.19 150 ILE B N 1
ATOM 3740 C CA . ILE B 1 150 ? 10.258 27.609 22.281 1 98.19 150 ILE B CA 1
ATOM 3741 C C . ILE B 1 150 ? 9.953 28.812 21.391 1 98.19 150 ILE B C 1
ATOM 3743 O O . ILE B 1 150 ? 9.469 29.828 21.875 1 98.19 150 ILE B O 1
ATOM 3747 N N . PRO B 1 151 ? 10.305 28.703 20.188 1 98.56 151 PRO B N 1
ATOM 3748 C CA . PRO B 1 151 ? 10.141 29.891 19.344 1 98.56 151 PRO B CA 1
ATOM 3749 C C . PRO B 1 151 ? 8.688 30.156 18.969 1 98.56 151 PRO B C 1
ATOM 3751 O O . PRO B 1 151 ? 7.848 29.25 19.047 1 98.56 151 PRO B O 1
ATOM 3754 N N . THR B 1 152 ? 8.422 31.406 18.641 1 98.69 152 THR B N 1
ATOM 3755 C CA . THR B 1 152 ? 7.141 31.734 18.016 1 98.69 152 THR B CA 1
ATOM 3756 C C . THR B 1 152 ? 7.102 31.25 16.562 1 98.69 152 THR B C 1
ATOM 3758 O O . THR B 1 152 ? 8.148 31 15.961 1 98.69 152 THR B O 1
ATOM 3761 N N . LEU B 1 153 ? 5.898 31.156 16.078 1 98.75 153 LEU B N 1
ATOM 3762 C CA . LEU B 1 153 ? 5.734 30.812 14.664 1 98.75 153 LEU B CA 1
ATOM 3763 C C . LEU B 1 153 ? 6.441 31.828 13.781 1 98.75 153 LEU B C 1
ATOM 3765 O O . LEU B 1 153 ? 7.109 31.453 12.812 1 98.75 153 LEU B O 1
ATOM 3769 N N . GLU B 1 154 ? 6.32 33.062 14.102 1 98.69 154 GLU B N 1
ATOM 3770 C CA . GLU B 1 154 ? 6.914 34.125 13.281 1 98.69 154 GLU B CA 1
ATOM 3771 C C . GLU B 1 154 ? 8.438 34.031 13.266 1 98.69 154 GLU B C 1
ATOM 3773 O O . GLU B 1 154 ? 9.07 34.219 12.227 1 98.69 154 GLU B O 1
ATOM 3778 N N . GLU B 1 155 ? 9.039 33.75 14.383 1 98.62 155 GLU B N 1
ATOM 3779 C CA . GLU B 1 155 ? 10.484 33.594 14.438 1 98.62 155 GLU B CA 1
ATOM 3780 C C . GLU B 1 155 ? 10.93 32.438 13.539 1 98.62 155 GLU B C 1
ATOM 3782 O O . GLU B 1 155 ? 11.938 32.531 12.836 1 98.62 155 GLU B O 1
ATOM 3787 N N . ALA B 1 156 ? 10.219 31.344 13.617 1 98.75 156 ALA B N 1
ATOM 3788 C CA . ALA B 1 156 ? 10.539 30.188 12.789 1 98.75 156 ALA B CA 1
ATOM 3789 C C . ALA B 1 156 ? 10.414 30.531 11.305 1 98.75 156 ALA B C 1
ATOM 3791 O O . ALA B 1 156 ? 11.242 30.109 10.5 1 98.75 156 ALA B O 1
ATOM 3792 N N . VAL B 1 157 ? 9.398 31.234 10.953 1 98.75 157 VAL B N 1
ATOM 3793 C CA . VAL B 1 157 ? 9.141 31.625 9.57 1 98.75 157 VAL B CA 1
ATOM 3794 C C . VAL B 1 157 ? 10.266 32.531 9.062 1 98.75 157 VAL B C 1
ATOM 3796 O O . VAL B 1 157 ? 10.82 32.281 7.988 1 98.75 157 VAL B O 1
ATOM 3799 N N . LYS B 1 158 ? 10.586 33.5 9.836 1 98.69 158 LYS B N 1
ATOM 3800 C CA . LYS B 1 158 ? 11.664 34.406 9.453 1 98.69 158 LYS B CA 1
ATOM 3801 C C . LYS B 1 158 ? 12.969 33.656 9.234 1 98.69 158 LYS B C 1
ATOM 3803 O O . LYS B 1 158 ? 13.672 33.875 8.25 1 98.69 158 LYS B O 1
ATOM 3808 N N . GLU B 1 159 ? 13.273 32.781 10.164 1 98.69 159 GLU B N 1
ATOM 3809 C CA . GLU B 1 159 ? 14.492 32 10.055 1 98.69 159 GLU B CA 1
ATOM 3810 C C . GLU B 1 159 ? 14.477 31.125 8.805 1 98.69 159 GLU B C 1
ATOM 3812 O O . GLU B 1 159 ? 15.469 31.047 8.078 1 98.69 159 GLU B O 1
ATOM 3817 N N . SER B 1 160 ? 13.391 30.469 8.57 1 98.81 160 SER B N 1
ATOM 3818 C CA . SER B 1 160 ? 13.273 29.562 7.434 1 98.81 160 SER B CA 1
ATOM 3819 C C . SER B 1 160 ? 13.367 30.312 6.113 1 98.81 160 SER B C 1
ATOM 3821 O O . SER B 1 160 ? 14.016 29.844 5.172 1 98.81 160 SER B O 1
ATOM 3823 N N . LEU B 1 161 ? 12.727 31.469 6.031 1 98.5 161 LEU B N 1
ATOM 3824 C CA . LEU B 1 161 ? 12.805 32.281 4.832 1 98.5 161 LEU B CA 1
ATOM 3825 C C . LEU B 1 161 ? 14.242 32.75 4.574 1 98.5 161 LEU B C 1
ATOM 3827 O O . LEU B 1 161 ? 14.719 32.688 3.439 1 98.5 161 LEU B O 1
ATOM 3831 N N . GLN B 1 162 ? 14.852 33.156 5.633 1 98.38 162 GLN B N 1
ATOM 3832 C CA . GLN B 1 162 ? 16.234 33.594 5.512 1 98.38 162 GLN B CA 1
ATOM 3833 C C . GLN B 1 162 ? 17.125 32.469 5 1 98.38 162 GLN B C 1
ATOM 3835 O O . GLN B 1 162 ? 18.062 32.719 4.227 1 98.38 162 GLN B O 1
ATOM 3840 N N . LEU B 1 163 ? 16.875 31.297 5.379 1 98.44 163 LEU B N 1
ATOM 3841 C CA . LEU B 1 163 ? 17.688 30.141 5.023 1 98.44 163 LEU B CA 1
ATOM 3842 C C . LEU B 1 163 ? 17.25 29.562 3.678 1 98.44 163 LEU B C 1
ATOM 3844 O O . LEU B 1 163 ? 17.859 28.609 3.182 1 98.44 163 LEU B O 1
ATOM 3848 N N . GLY B 1 164 ? 16.203 30.031 3.096 1 98.12 164 GLY B N 1
ATOM 3849 C CA . GLY B 1 164 ? 15.719 29.547 1.812 1 98.12 164 GLY B CA 1
ATOM 3850 C C . GLY B 1 164 ? 15.031 28.203 1.904 1 98.12 164 GLY B C 1
ATOM 3851 O O . GLY B 1 164 ? 15.039 27.422 0.944 1 98.12 164 GLY B O 1
ATOM 3852 N N . LEU B 1 165 ? 14.484 27.891 3.037 1 98.62 165 LEU B N 1
ATOM 3853 C CA . LEU B 1 165 ? 13.82 26.609 3.254 1 98.62 165 LEU B CA 1
ATOM 3854 C C . LEU B 1 165 ? 12.344 26.703 2.898 1 98.62 165 LEU B C 1
ATOM 3856 O O . LEU B 1 165 ? 11.695 27.719 3.162 1 98.62 165 LEU B O 1
ATOM 3860 N N . VAL B 1 166 ? 11.852 25.594 2.324 1 98.75 166 VAL B N 1
ATOM 3861 C CA . VAL B 1 166 ? 10.406 25.422 2.258 1 98.75 166 VAL B CA 1
ATOM 3862 C C . VAL B 1 166 ? 9.891 24.922 3.604 1 98.75 166 VAL B C 1
ATOM 3864 O O . VAL B 1 166 ? 10.547 24.109 4.273 1 98.75 166 VAL B O 1
ATOM 3867 N N . MET B 1 167 ? 8.727 25.438 3.986 1 98.81 167 MET B N 1
ATOM 3868 C CA . MET B 1 167 ? 8.203 25.109 5.309 1 98.81 167 MET B CA 1
ATOM 3869 C C . MET B 1 167 ? 6.922 24.281 5.199 1 98.81 167 MET B C 1
ATOM 3871 O O . MET B 1 167 ? 6.074 24.562 4.348 1 98.81 167 MET B O 1
ATOM 3875 N N . TYR B 1 168 ? 6.848 23.281 6 1 98.81 168 TYR B N 1
ATOM 3876 C CA . TYR B 1 168 ? 5.605 22.562 6.258 1 98.81 168 TYR B CA 1
ATOM 3877 C C . TYR B 1 168 ? 5.113 22.812 7.68 1 98.81 168 TYR B C 1
ATOM 3879 O O . TYR B 1 168 ? 5.707 22.328 8.641 1 98.81 168 TYR B O 1
ATOM 3887 N N . ILE B 1 169 ? 4.066 23.562 7.766 1 98.88 169 ILE B N 1
ATOM 3888 C CA . ILE B 1 169 ? 3.525 23.953 9.062 1 98.88 169 ILE B CA 1
ATOM 3889 C C . ILE B 1 169 ? 2.432 22.984 9.484 1 98.88 169 ILE B C 1
ATOM 3891 O O . ILE B 1 169 ? 1.343 22.969 8.906 1 98.88 169 ILE B O 1
ATOM 3895 N N . ASP B 1 170 ? 2.73 22.219 10.469 1 98.69 170 ASP B N 1
ATOM 3896 C CA . ASP B 1 170 ? 1.799 21.203 10.945 1 98.69 170 ASP B CA 1
ATOM 3897 C C . ASP B 1 170 ? 0.88 21.766 12.023 1 98.69 170 ASP B C 1
ATOM 3899 O O . ASP B 1 170 ? 1.287 21.891 13.18 1 98.69 170 ASP B O 1
ATOM 3903 N N . VAL B 1 171 ? -0.351 21.953 11.68 1 98 171 VAL B N 1
ATOM 3904 C CA . VAL B 1 171 ? -1.33 22.5 12.609 1 98 171 VAL B CA 1
ATOM 3905 C C . VAL B 1 171 ? -2.029 21.359 13.359 1 98 171 VAL B C 1
ATOM 3907 O O . VAL B 1 171 ? -2.619 20.484 12.734 1 98 171 VAL B O 1
ATOM 3910 N N . LYS B 1 172 ? -2.027 21.484 14.586 1 90.5 172 LYS B N 1
ATOM 3911 C CA . LYS B 1 172 ? -2.486 20.375 15.414 1 90.5 172 LYS B CA 1
ATOM 3912 C C . LYS B 1 172 ? -3.928 20.594 15.867 1 90.5 172 LYS B C 1
ATOM 3914 O O . LYS B 1 172 ? -4.676 19.625 16.047 1 90.5 172 LYS B O 1
ATOM 3919 N N . ARG B 1 173 ? -4.293 21.828 16.141 1 90.94 173 ARG B N 1
ATOM 3920 C CA . ARG B 1 173 ? -5.613 22.109 16.688 1 90.94 173 ARG B CA 1
ATOM 3921 C C . ARG B 1 173 ? -6.023 23.547 16.391 1 90.94 173 ARG B C 1
ATOM 3923 O O . ARG B 1 173 ? -5.363 24.25 15.625 1 90.94 173 ARG B O 1
ATOM 3930 N N . LEU B 1 174 ? -7.242 23.906 16.891 1 93.69 174 LEU B N 1
ATOM 3931 C CA . LEU B 1 174 ? -7.824 25.25 16.844 1 93.69 174 LEU B CA 1
ATOM 3932 C C . LEU B 1 174 ? -7.934 25.75 15.414 1 93.69 174 LEU B C 1
ATOM 3934 O O . LEU B 1 174 ? -7.234 26.688 15.023 1 93.69 174 LEU B O 1
ATOM 3938 N N . PRO B 1 175 ? -8.836 25.188 14.734 1 96.44 175 PRO B N 1
ATOM 3939 C CA . PRO B 1 175 ? -8.992 25.516 13.32 1 96.44 175 PRO B CA 1
ATOM 3940 C C . PRO B 1 175 ? -9.211 27 13.078 1 96.44 175 PRO B C 1
ATOM 3942 O O . PRO B 1 175 ? -8.57 27.594 12.203 1 96.44 175 PRO B O 1
ATOM 3945 N N . GLU B 1 176 ? -10.055 27.656 13.867 1 96.19 176 GLU B N 1
ATOM 3946 C CA . GLU B 1 176 ? -10.367 29.062 13.656 1 96.19 176 GLU B CA 1
ATOM 3947 C C . GLU B 1 176 ? -9.156 29.938 13.961 1 96.19 176 GLU B C 1
ATOM 3949 O O . GLU B 1 176 ? -8.805 30.812 13.164 1 96.19 176 GLU B O 1
ATOM 3954 N N . ASN B 1 177 ? -8.523 29.672 15.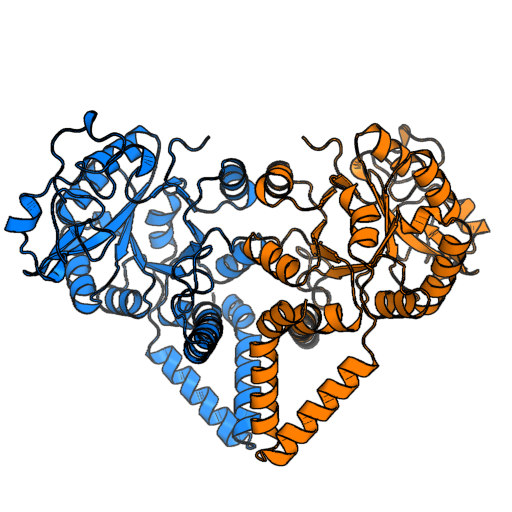055 1 95.88 177 ASN B N 1
ATOM 3955 C CA . ASN B 1 177 ? -7.336 30.438 15.43 1 95.88 177 ASN B CA 1
ATOM 3956 C C . ASN B 1 177 ? -6.227 30.266 14.391 1 95.88 177 ASN B C 1
ATOM 3958 O O . ASN B 1 177 ? -5.559 31.25 14.031 1 95.88 177 ASN B O 1
ATOM 3962 N N . SER B 1 178 ? -6.066 29.078 13.969 1 97.94 178 SER B N 1
ATOM 3963 C CA . SER B 1 178 ? -4.996 28.781 13.023 1 97.94 178 SER B CA 1
ATOM 3964 C C . SER B 1 178 ? -5.25 29.438 11.672 1 97.94 178 SER B C 1
ATOM 3966 O O . SER B 1 178 ? -4.32 29.938 11.031 1 97.94 178 SER B O 1
ATOM 3968 N N . ALA B 1 179 ? -6.512 29.406 11.242 1 98.06 179 ALA B N 1
ATOM 3969 C CA . ALA B 1 179 ? -6.859 30.062 9.977 1 98.06 179 ALA B CA 1
ATOM 3970 C C . ALA B 1 179 ? -6.539 31.547 10.023 1 98.06 179 ALA B C 1
ATOM 3972 O O . ALA B 1 179 ? -5.941 32.094 9.086 1 98.06 179 ALA B O 1
ATOM 3973 N N . GLU B 1 180 ? -6.926 32.188 11.078 1 97.88 180 GLU B N 1
ATOM 3974 C CA . GLU B 1 180 ? -6.664 33.594 11.227 1 97.88 180 GLU B CA 1
ATOM 3975 C C . GLU B 1 180 ? -5.164 33.875 11.328 1 97.88 180 GLU B C 1
ATOM 3977 O O . GLU B 1 180 ? -4.652 34.781 10.664 1 97.88 180 GLU B O 1
ATOM 3982 N N . THR B 1 181 ? -4.5 33.125 12.141 1 98.19 181 THR B N 1
ATOM 3983 C CA . THR B 1 181 ? -3.066 33.25 12.352 1 98.19 181 THR B CA 1
ATOM 3984 C C . THR B 1 181 ? -2.303 33.125 11.039 1 98.19 181 THR B C 1
ATOM 3986 O O . THR B 1 181 ? -1.465 33.969 10.711 1 98.19 181 THR B O 1
ATOM 3989 N N . LEU B 1 182 ? -2.566 32.125 10.297 1 98.69 182 LEU B N 1
ATOM 3990 C CA . LEU B 1 182 ? -1.827 31.828 9.078 1 98.69 182 LEU B CA 1
ATOM 3991 C C . LEU B 1 182 ? -2.193 32.812 7.973 1 98.69 182 LEU B C 1
ATOM 3993 O O . LEU B 1 182 ? -1.328 33.25 7.207 1 98.69 182 LEU B O 1
ATOM 3997 N N . HIS B 1 183 ? -3.477 33.188 7.898 1 98.38 183 HIS B N 1
ATOM 3998 C CA . HIS B 1 183 ? -3.867 34.188 6.938 1 98.38 183 HIS B CA 1
ATOM 3999 C C . HIS B 1 183 ? -3.086 35.5 7.16 1 98.38 183 HIS B C 1
ATOM 4001 O O . HIS B 1 183 ? -2.523 36.062 6.219 1 98.38 183 HIS B O 1
ATOM 4007 N N . THR B 1 184 ? -3.039 35.938 8.398 1 98.44 184 THR B N 1
ATOM 4008 C CA . THR B 1 184 ? -2.332 37.156 8.75 1 98.44 184 THR B CA 1
ATOM 4009 C C . THR B 1 184 ? -0.838 37.031 8.469 1 98.44 184 THR B C 1
ATOM 4011 O O . THR B 1 184 ? -0.215 37.938 7.941 1 98.44 184 THR B O 1
ATOM 4014 N N . LEU B 1 185 ? -0.314 35.906 8.82 1 98.62 185 LEU B N 1
ATOM 4015 C CA . LEU B 1 185 ? 1.107 35.625 8.617 1 98.62 185 LEU B CA 1
ATOM 4016 C C . LEU B 1 185 ? 1.458 35.656 7.137 1 98.62 185 LEU B C 1
ATOM 4018 O O . LEU B 1 185 ? 2.469 36.25 6.742 1 98.62 185 LEU B O 1
ATOM 4022 N N . PHE B 1 186 ? 0.675 35 6.277 1 98.62 186 PHE B N 1
ATOM 4023 C CA . PHE B 1 186 ? 0.92 34.969 4.84 1 98.62 186 PHE B CA 1
ATOM 4024 C C . PHE B 1 186 ? 0.781 36.344 4.223 1 98.62 186 PHE B C 1
ATOM 4026 O O . PHE B 1 186 ? 1.478 36.688 3.258 1 98.62 186 PHE B O 1
ATOM 4033 N N . GLN B 1 187 ? -0.133 37.219 4.789 1 98.31 187 GLN B N 1
ATOM 4034 C CA . GLN B 1 187 ? -0.255 38.594 4.32 1 98.31 187 GLN B CA 1
ATOM 4035 C C . GLN B 1 187 ? 0.984 39.406 4.684 1 98.31 187 GLN B C 1
ATOM 4037 O O . GLN B 1 187 ? 1.448 40.219 3.889 1 98.31 187 GLN B O 1
ATOM 4042 N N . LYS B 1 188 ? 1.431 39.125 5.801 1 98.38 188 LYS B N 1
ATOM 4043 C CA . LYS B 1 188 ? 2.602 39.844 6.289 1 98.38 188 LYS B CA 1
ATOM 4044 C C . LYS B 1 188 ? 3.861 39.438 5.539 1 98.38 188 LYS B C 1
ATOM 4046 O O . LYS B 1 188 ? 4.75 40.25 5.297 1 98.38 188 LYS B O 1
ATOM 4051 N N . TYR B 1 189 ? 3.99 38.188 5.184 1 98.5 189 TYR B N 1
ATOM 4052 C CA . TYR B 1 189 ? 5.117 37.625 4.449 1 98.5 189 TYR B CA 1
ATOM 4053 C C . TYR B 1 189 ? 4.648 36.906 3.176 1 98.5 189 TYR B C 1
ATOM 4055 O O . TYR B 1 189 ? 4.602 35.688 3.113 1 98.5 189 TYR B O 1
ATOM 4063 N N . PRO B 1 190 ? 4.504 37.625 2.129 1 98.12 190 PRO B N 1
ATOM 4064 C CA . PRO B 1 190 ? 3.906 37.062 0.913 1 98.12 190 PRO B CA 1
ATOM 4065 C C . PRO B 1 190 ? 4.762 35.969 0.283 1 98.12 190 PRO B C 1
ATOM 4067 O O . PRO B 1 190 ? 4.254 35.125 -0.479 1 98.12 190 PRO B O 1
ATOM 4070 N N . ASP B 1 191 ? 6.023 35.875 0.601 1 98.06 191 ASP B N 1
ATOM 4071 C CA . ASP B 1 191 ? 6.902 34.844 0.083 1 98.06 191 ASP B CA 1
ATOM 4072 C C . ASP B 1 191 ? 6.457 33.469 0.556 1 98.06 191 ASP B C 1
ATOM 4074 O O . ASP B 1 191 ? 6.844 32.438 -0.024 1 98.06 191 ASP B O 1
ATOM 4078 N N . LEU B 1 192 ? 5.645 33.469 1.536 1 98.69 192 LEU B N 1
ATOM 4079 C CA . LEU B 1 192 ? 5.164 32.188 2.088 1 98.69 192 LEU B CA 1
ATOM 4080 C C . LEU B 1 192 ? 4.301 31.453 1.075 1 98.69 192 LEU B C 1
ATOM 4082 O O . LEU B 1 192 ? 4.273 30.219 1.064 1 98.69 192 LEU B O 1
ATOM 4086 N N . TYR B 1 193 ? 3.645 32.188 0.211 1 98.19 193 TYR B N 1
ATOM 4087 C CA . TYR B 1 193 ? 2.812 31.547 -0.804 1 98.19 193 TYR B CA 1
ATOM 4088 C C . TYR B 1 193 ? 3.66 30.703 -1.76 1 98.19 193 TYR B C 1
ATOM 4090 O O . TYR B 1 193 ? 3.141 29.844 -2.467 1 98.19 193 TYR B O 1
ATOM 4098 N N . LYS B 1 194 ? 4.969 30.891 -1.705 1 98 194 LYS B N 1
ATOM 4099 C CA . LYS B 1 194 ? 5.879 30.141 -2.57 1 98 194 LYS B CA 1
ATOM 4100 C C . LYS B 1 194 ? 6.844 29.297 -1.749 1 98 194 LYS B C 1
ATOM 4102 O O . LYS B 1 194 ? 7.738 28.641 -2.303 1 98 194 LYS B O 1
ATOM 4107 N N . SER B 1 195 ? 6.633 29.312 -0.444 1 98.25 195 SER B N 1
ATOM 4108 C CA . SER B 1 195 ? 7.656 28.641 0.347 1 98.25 195 SER B CA 1
ATOM 4109 C C . SER B 1 195 ? 7.035 27.891 1.525 1 98.25 195 SER B C 1
ATOM 4111 O O . SER B 1 195 ? 7.754 27.375 2.385 1 98.25 195 SER B O 1
ATOM 4113 N N . ALA B 1 196 ? 5.711 27.812 1.571 1 98.75 196 ALA B N 1
ATOM 4114 C CA . ALA B 1 196 ? 5.145 27.125 2.736 1 98.75 196 ALA B CA 1
ATOM 4115 C C . ALA B 1 196 ? 3.875 26.375 2.365 1 98.75 196 ALA B C 1
ATOM 4117 O O . ALA B 1 196 ? 3.09 26.828 1.532 1 98.75 196 ALA B O 1
ATOM 4118 N N . ALA B 1 197 ? 3.738 25.266 2.934 1 98.69 197 ALA B N 1
ATOM 4119 C CA . ALA B 1 197 ? 2.502 24.484 2.918 1 98.69 197 ALA B CA 1
ATOM 4120 C C . ALA B 1 197 ? 2.01 24.219 4.336 1 98.69 197 ALA B C 1
ATOM 4122 O O . ALA B 1 197 ? 2.811 24.094 5.266 1 98.69 197 ALA B O 1
ATOM 4123 N N . VAL B 1 198 ? 0.719 24.188 4.469 1 98.75 198 VAL B N 1
ATOM 4124 C CA . VAL B 1 198 ? 0.125 23.844 5.758 1 98.75 198 VAL B CA 1
ATOM 4125 C C . VAL B 1 198 ? -0.35 22.391 5.727 1 98.75 198 VAL B C 1
ATOM 4127 O O . VAL B 1 198 ? -1.021 21.969 4.781 1 98.75 198 VAL B O 1
ATOM 4130 N N . VAL B 1 199 ? 0.038 21.641 6.754 1 98.56 199 VAL B N 1
ATOM 4131 C CA . VAL B 1 199 ? -0.348 20.234 6.84 1 98.56 199 VAL B CA 1
ATOM 4132 C C . VAL B 1 199 ? -1.097 19.984 8.148 1 98.56 199 VAL B C 1
ATOM 4134 O O . VAL B 1 199 ? -0.847 20.641 9.148 1 98.56 199 VAL B O 1
ATOM 4137 N N . SER B 1 200 ? -2.082 19.062 8.094 1 98.38 200 SER B N 1
ATOM 4138 C CA . SER B 1 200 ? -2.822 18.75 9.312 1 98.38 200 SER B CA 1
ATOM 4139 C C . SER B 1 200 ? -3.537 17.406 9.195 1 98.38 200 SER B C 1
ATOM 4141 O O . SER B 1 200 ? -3.943 17.016 8.109 1 98.38 200 SER B O 1
ATOM 4143 N N . PHE B 1 201 ? -3.746 16.766 10.359 1 96.94 201 PHE B N 1
ATOM 4144 C CA . PHE B 1 201 ? -4.543 15.555 10.453 1 96.94 201 PHE B CA 1
ATOM 4145 C C . PHE B 1 201 ? -6.031 15.883 10.445 1 96.94 201 PHE B C 1
ATOM 4147 O O . PHE B 1 201 ? -6.867 15 10.242 1 96.94 201 PHE B O 1
ATOM 4154 N N . LEU B 1 202 ? -6.312 17.094 10.672 1 96.19 202 LEU B N 1
ATOM 4155 C CA . LEU B 1 202 ? -7.703 17.484 10.891 1 96.19 202 LEU B CA 1
ATOM 4156 C C . LEU B 1 202 ? -8.273 18.156 9.648 1 96.19 202 LEU B C 1
ATOM 4158 O O . LEU B 1 202 ? -7.93 19.312 9.352 1 96.19 202 LEU B O 1
ATOM 4162 N N . PRO B 1 203 ? -9.203 17.484 9.023 1 96.62 203 PRO B N 1
ATOM 4163 C CA . PRO B 1 203 ? -9.805 18.109 7.84 1 96.62 203 PRO B CA 1
ATOM 4164 C C . PRO B 1 203 ? -10.445 19.453 8.141 1 96.62 203 PRO B C 1
ATOM 4166 O O . PRO B 1 203 ? -10.469 20.344 7.273 1 96.62 203 PRO B O 1
ATOM 4169 N N . THR B 1 204 ? -10.922 19.609 9.344 1 96.94 204 THR B N 1
ATOM 4170 C CA . THR B 1 204 ? -11.555 20.875 9.711 1 96.94 204 THR B CA 1
ATOM 4171 C C . THR B 1 204 ? -10.539 22.016 9.703 1 96.94 204 THR B C 1
ATOM 4173 O O . THR B 1 204 ? -10.867 23.141 9.344 1 96.94 204 THR B O 1
ATOM 4176 N N . VAL B 1 205 ? -9.359 21.719 10.086 1 97.44 205 VAL B N 1
ATOM 4177 C CA . VAL B 1 205 ? -8.289 22.703 10.07 1 97.44 205 VAL B CA 1
ATOM 4178 C C . VAL B 1 205 ? -7.98 23.109 8.625 1 97.44 205 VAL B C 1
ATOM 4180 O O . VAL B 1 205 ? -7.945 24.297 8.297 1 97.44 205 VAL B O 1
ATOM 4183 N N . ILE B 1 206 ? -7.82 22.141 7.801 1 98.06 206 ILE B N 1
ATOM 4184 C CA . ILE B 1 206 ? -7.512 22.391 6.395 1 98.06 206 ILE B CA 1
ATOM 4185 C C . ILE B 1 206 ? -8.633 23.203 5.754 1 98.06 206 ILE B C 1
ATOM 4187 O O . ILE B 1 206 ? -8.367 24.203 5.078 1 98.06 206 ILE B O 1
ATOM 4191 N N . TYR B 1 207 ? -9.82 22.812 6.008 1 97.94 207 TYR B N 1
ATOM 4192 C CA . TYR B 1 207 ? -10.969 23.469 5.398 1 97.94 207 TYR B CA 1
ATOM 4193 C C . TYR B 1 207 ? -11.047 24.922 5.836 1 97.94 207 TYR B C 1
ATOM 4195 O O . TYR B 1 207 ? -11.289 25.812 5.012 1 97.94 207 TYR B O 1
ATOM 4203 N N . LYS B 1 208 ? -10.883 25.172 7.113 1 98.06 208 LYS B N 1
ATOM 4204 C CA . LYS B 1 208 ? -10.977 26.531 7.629 1 98.06 208 LYS B CA 1
ATOM 4205 C C . LYS B 1 208 ? -9.867 27.422 7.062 1 98.06 208 LYS B C 1
ATOM 4207 O O . LYS B 1 208 ? -10.102 28.562 6.695 1 98.06 208 LYS B O 1
ATOM 4212 N N . ILE B 1 209 ? -8.711 26.891 7.008 1 98.25 209 ILE B N 1
ATOM 4213 C CA . ILE B 1 209 ? -7.574 27.641 6.48 1 98.25 209 ILE B CA 1
ATOM 4214 C C . ILE B 1 209 ? -7.816 27.984 5.016 1 98.25 209 ILE B C 1
ATOM 4216 O O . ILE B 1 209 ? -7.645 29.141 4.605 1 98.25 209 ILE B O 1
ATOM 4220 N N . ARG B 1 210 ? -8.289 27.062 4.27 1 97.94 210 ARG B N 1
ATOM 4221 C CA . ARG B 1 210 ? -8.5 27.281 2.842 1 97.94 210 ARG B CA 1
ATOM 4222 C C . ARG B 1 210 ? -9.711 28.172 2.596 1 97.94 210 ARG B C 1
ATOM 4224 O O . ARG B 1 210 ? -9.734 28.938 1.631 1 97.94 210 ARG B O 1
ATOM 4231 N N . SER B 1 211 ? -10.68 28.016 3.43 1 97.25 211 SER B N 1
ATOM 4232 C CA . SER B 1 211 ? -11.828 28.906 3.32 1 97.25 211 SER B CA 1
ATOM 4233 C C . SER B 1 211 ? -11.43 30.359 3.533 1 97.25 211 SER B C 1
ATOM 4235 O O . SER B 1 211 ? -11.953 31.25 2.871 1 97.25 211 SER B O 1
ATOM 4237 N N . GLN B 1 212 ? -10.547 30.547 4.43 1 97.69 212 GLN B N 1
ATOM 4238 C CA . GLN B 1 212 ? -10.086 31.891 4.758 1 97.69 212 GLN B CA 1
ATOM 4239 C C . GLN B 1 212 ? -9.102 32.406 3.709 1 97.69 212 GLN B C 1
ATOM 4241 O O . GLN B 1 212 ? -9.102 33.594 3.387 1 97.69 212 GLN B O 1
ATOM 4246 N N . ASP B 1 213 ? -8.242 31.578 3.225 1 98.06 213 ASP B N 1
ATOM 4247 C CA . ASP B 1 213 ? -7.234 31.922 2.229 1 98.06 213 ASP B CA 1
ATOM 4248 C C . ASP B 1 213 ? -7.023 30.781 1.243 1 98.06 213 ASP B C 1
ATOM 4250 O O . ASP B 1 213 ? -6.137 29.938 1.434 1 98.06 213 ASP B O 1
ATOM 4254 N N . PRO B 1 214 ? -7.75 30.781 0.152 1 97.25 214 PRO B N 1
ATOM 4255 C CA . PRO B 1 214 ? -7.734 29.656 -0.785 1 97.25 214 PRO B CA 1
ATOM 4256 C C . PRO B 1 214 ? -6.422 29.547 -1.557 1 97.25 214 PRO B C 1
ATOM 4258 O O . PRO B 1 214 ? -6.211 28.578 -2.289 1 97.25 214 PRO B O 1
ATOM 4261 N N . ASN B 1 215 ? -5.504 30.453 -1.351 1 97.62 215 ASN B N 1
ATOM 4262 C CA . ASN B 1 215 ? -4.242 30.438 -2.082 1 97.62 215 ASN B CA 1
ATOM 4263 C C . ASN B 1 215 ? -3.156 29.703 -1.301 1 97.62 215 ASN B C 1
ATOM 4265 O O . ASN B 1 215 ? -2.061 29.469 -1.816 1 97.62 215 ASN B O 1
ATOM 4269 N N . ILE B 1 216 ? -3.439 29.328 -0.101 1 98.38 216 ILE B N 1
ATOM 4270 C CA . ILE B 1 216 ? -2.463 28.625 0.713 1 98.38 216 ILE B CA 1
ATOM 4271 C C . ILE B 1 216 ? -2.41 27.156 0.291 1 98.38 216 ILE B C 1
ATOM 4273 O O . ILE B 1 216 ? -3.445 26.484 0.21 1 98.38 216 ILE B O 1
ATOM 4277 N N . VAL B 1 217 ? -1.188 26.688 -0.05 1 98.44 217 VAL B N 1
ATOM 4278 C CA . VAL B 1 217 ? -0.971 25.281 -0.345 1 98.44 217 VAL B CA 1
ATOM 4279 C C . VAL B 1 217 ? -1.161 24.453 0.924 1 98.44 217 VAL B C 1
ATOM 4281 O O . VAL B 1 217 ? -0.585 24.766 1.969 1 98.44 217 VAL B O 1
ATOM 4284 N N . THR B 1 218 ? -2.049 23.453 0.866 1 98.62 218 THR B N 1
ATOM 4285 C CA . THR B 1 218 ? -2.316 22.609 2.027 1 98.62 218 THR B CA 1
ATOM 4286 C C . THR B 1 218 ? -2.168 21.141 1.669 1 98.62 218 THR B C 1
ATOM 4288 O O . THR B 1 218 ? -2.262 20.766 0.498 1 98.62 218 THR B O 1
ATOM 4291 N N . ALA B 1 219 ? -1.841 20.375 2.645 1 98.44 219 ALA B N 1
ATOM 4292 C CA . ALA B 1 219 ? -1.783 18.922 2.506 1 98.44 219 ALA B CA 1
ATOM 4293 C C . ALA B 1 219 ? -2.527 18.234 3.646 1 98.44 219 ALA B C 1
ATOM 4295 O O . ALA B 1 219 ? -2.33 18.578 4.816 1 98.44 219 ALA B O 1
ATOM 4296 N N . LEU B 1 220 ? -3.357 17.344 3.299 1 97.94 220 LEU B N 1
ATOM 4297 C CA . LEU B 1 220 ? -4.086 16.547 4.277 1 97.94 220 LEU B CA 1
ATOM 4298 C C . LEU B 1 220 ? -3.236 15.375 4.766 1 97.94 220 LEU B C 1
ATOM 4300 O O . LEU B 1 220 ? -2.68 14.625 3.959 1 97.94 220 LEU B O 1
ATOM 4304 N N . THR B 1 221 ? -3.143 15.234 6.09 1 98.12 221 THR B N 1
ATOM 4305 C CA . THR B 1 221 ? -2.311 14.203 6.703 1 98.12 221 THR B CA 1
ATOM 4306 C C . THR B 1 221 ? -3.154 13 7.102 1 98.12 221 THR B C 1
ATOM 4308 O O . THR B 1 221 ? -4.285 13.148 7.566 1 98.12 221 THR B O 1
ATOM 4311 N N . TRP B 1 222 ? -2.574 11.82 6.926 1 97.75 222 TRP B N 1
ATOM 4312 C CA . TRP B 1 222 ? -3.312 10.617 7.293 1 97.75 222 TRP B CA 1
ATOM 4313 C C . TRP B 1 222 ? -2.357 9.492 7.668 1 97.75 222 TRP B C 1
ATOM 4315 O O . TRP B 1 222 ? -1.248 9.406 7.141 1 97.75 222 TRP B O 1
ATOM 4325 N N . ARG B 1 223 ? -2.787 8.703 8.578 1 97.44 223 ARG B N 1
ATOM 4326 C CA . ARG B 1 223 ? -2.162 7.422 8.906 1 97.44 223 ARG B CA 1
ATOM 4327 C C . ARG B 1 223 ? -3.213 6.344 9.141 1 97.44 223 ARG B C 1
ATOM 4329 O O . ARG B 1 223 ? -4.355 6.648 9.492 1 97.44 223 ARG B O 1
ATOM 4336 N N . PRO B 1 224 ? -2.836 5.062 8.922 1 95.19 224 PRO B N 1
ATOM 4337 C CA . PRO B 1 224 ? -3.766 3.994 9.289 1 95.19 224 PRO B CA 1
ATOM 4338 C C . PRO B 1 224 ? -4.039 3.941 10.789 1 95.19 224 PRO B C 1
ATOM 4340 O O . PRO B 1 224 ? -3.16 4.262 11.594 1 95.19 224 PRO B O 1
ATOM 4343 N N . ARG B 1 225 ? -5.312 3.551 11.273 1 94.12 225 ARG B N 1
ATOM 4344 C CA . ARG B 1 225 ? -5.73 3.316 12.648 1 94.12 225 ARG B CA 1
ATOM 4345 C C . ARG B 1 225 ? -5.492 4.555 13.508 1 94.12 225 ARG B C 1
ATOM 4347 O O . ARG B 1 225 ? -4.938 4.453 14.609 1 94.12 225 ARG B O 1
ATOM 4354 N N . PHE B 1 226 ? -5.809 5.691 12.836 1 94.19 226 PHE B N 1
ATOM 4355 C CA . PHE B 1 226 ? -5.617 6.977 13.5 1 94.19 226 PHE B CA 1
ATOM 4356 C C . PHE B 1 226 ? -6.461 7.066 14.766 1 94.19 226 PHE B C 1
ATOM 4358 O O . PHE B 1 226 ? -5.992 7.547 15.797 1 94.19 226 PHE B O 1
ATOM 4365 N N . PHE B 1 227 ? -7.695 6.551 14.805 1 94.25 227 PHE B N 1
ATOM 4366 C CA . PHE B 1 227 ? -8.625 6.723 15.914 1 94.25 227 PHE B CA 1
ATOM 4367 C C . PHE B 1 227 ? -8.461 5.609 16.938 1 94.25 227 PHE B C 1
ATOM 4369 O O . PHE B 1 227 ? -8.711 5.812 18.125 1 94.25 227 PHE B O 1
ATOM 4376 N N . SER B 1 228 ? -8.031 4.48 16.547 1 94.06 228 SER B N 1
ATOM 4377 C CA . SER B 1 228 ? -8.078 3.314 17.422 1 94.06 228 SER B CA 1
ATOM 4378 C C . SER B 1 228 ? -6.727 3.064 18.078 1 94.06 228 SER B C 1
ATOM 4380 O O . SER B 1 228 ? -6.648 2.408 19.125 1 94.06 228 SER B O 1
ATOM 4382 N N . TYR B 1 229 ? -5.703 3.619 17.469 1 94.25 229 TYR B N 1
ATOM 4383 C CA . TYR B 1 229 ? -4.371 3.363 18.016 1 94.25 229 TYR B CA 1
ATOM 4384 C C . TYR B 1 229 ? -3.629 4.668 18.266 1 94.25 229 TYR B C 1
ATOM 4386 O O . TYR B 1 229 ? -3.896 5.684 17.625 1 94.25 229 TYR B O 1
ATOM 4394 N N . SER B 1 230 ? -2.676 4.605 19.234 1 91.31 230 SER B N 1
ATOM 4395 C CA . SER B 1 230 ? -1.911 5.789 19.609 1 91.31 230 SER B CA 1
ATOM 4396 C C . SER B 1 230 ? -0.913 6.172 18.531 1 91.31 230 SER B C 1
ATOM 4398 O O . SER B 1 230 ? -0.585 7.348 18.359 1 91.31 230 SER B O 1
ATOM 4400 N N . SER B 1 231 ? -0.333 5.297 17.906 1 89.75 231 SER B N 1
ATOM 4401 C CA . SER B 1 231 ? 0.545 5.441 16.75 1 89.75 231 SER B CA 1
ATOM 4402 C C . SER B 1 231 ? 0.376 4.277 15.773 1 89.75 231 SER B C 1
ATOM 4404 O O . SER B 1 231 ? -0.368 3.334 16.047 1 89.75 231 SER B O 1
ATOM 4406 N N . VAL B 1 232 ? 0.92 4.344 14.656 1 86.81 232 VAL B N 1
ATOM 4407 C CA . VAL B 1 232 ? 0.747 3.322 13.633 1 86.81 232 VAL B CA 1
ATOM 4408 C C . VAL B 1 232 ? 1.228 1.973 14.156 1 86.81 232 VAL B C 1
ATOM 4410 O O . VAL B 1 232 ? 0.616 0.937 13.883 1 86.81 232 VAL B O 1
ATOM 4413 N N . ASP B 1 233 ? 2.324 1.912 14.914 1 85 233 ASP B N 1
ATOM 4414 C CA . ASP B 1 233 ? 2.852 0.693 15.516 1 85 233 ASP B CA 1
ATOM 4415 C C . ASP B 1 233 ? 2.615 0.684 17.031 1 85 233 ASP B C 1
ATOM 4417 O O . ASP B 1 233 ? 3.33 0.004 17.766 1 85 233 ASP B O 1
ATOM 4421 N N . GLY B 1 234 ? 1.618 1.452 17.438 1 87.5 234 GLY B N 1
ATOM 4422 C CA . GLY B 1 234 ? 1.433 1.601 18.859 1 87.5 234 GLY B CA 1
ATOM 4423 C C . GLY B 1 234 ? 0.351 0.696 19.422 1 87.5 234 GLY B C 1
ATOM 4424 O O . GLY B 1 234 ? -0.004 -0.311 18.812 1 87.5 234 GLY B O 1
ATOM 4425 N N . GLU B 1 235 ? -0.037 1.05 20.656 1 91.81 235 GLU B N 1
ATOM 4426 C CA . GLU B 1 235 ? -1.067 0.304 21.375 1 91.81 235 GLU B CA 1
ATOM 4427 C C . GLU B 1 235 ? -2.453 0.888 21.109 1 91.81 235 GLU B C 1
ATOM 4429 O O . GLU B 1 235 ? -2.582 2.062 20.75 1 91.81 235 GLU B O 1
ATOM 4434 N N . PRO B 1 236 ? -3.439 -0.045 21.266 1 92.31 236 PRO B N 1
ATOM 4435 C CA . PRO B 1 236 ? -4.797 0.498 21.188 1 92.31 236 PRO B CA 1
ATOM 4436 C C . PRO B 1 236 ? -5.02 1.66 22.156 1 92.31 236 PRO B C 1
ATOM 4438 O O . PRO B 1 236 ? -4.508 1.64 23.281 1 92.31 236 PRO B O 1
ATOM 4441 N N . LYS B 1 237 ? -5.734 2.684 21.703 1 94.19 237 LYS B N 1
ATOM 4442 C CA . LYS B 1 237 ? -6.012 3.854 22.531 1 94.19 237 LYS B CA 1
ATOM 4443 C C . LYS B 1 237 ? -6.973 3.508 23.672 1 94.19 237 LYS B C 1
ATOM 4445 O O . LYS B 1 237 ? -6.961 4.156 24.719 1 94.19 237 LYS B O 1
ATOM 4450 N N . TYR B 1 238 ? -7.773 2.438 23.375 1 93.75 238 TYR B N 1
ATOM 4451 C CA . TYR B 1 238 ? -8.812 2.082 24.344 1 93.75 238 TYR B CA 1
ATOM 4452 C C . TYR B 1 238 ? -8.695 0.621 24.75 1 93.75 238 TYR B C 1
ATOM 4454 O O . TYR B 1 238 ? -8.508 -0.259 23.906 1 93.75 238 TYR B O 1
ATOM 4462 N N . SER B 1 239 ? -8.828 0.391 26.062 1 91.94 239 SER B N 1
ATOM 4463 C CA . SER B 1 239 ? -8.742 -0.963 26.594 1 91.94 239 SER B CA 1
ATOM 4464 C C . SER B 1 239 ? -10.078 -1.694 26.469 1 91.94 239 SER B C 1
ATOM 4466 O O . SER B 1 239 ? -10.109 -2.924 26.375 1 91.94 239 SER B O 1
ATOM 4468 N N . GLN B 1 240 ? -11.117 -0.898 26.531 1 93.44 240 GLN B N 1
ATOM 4469 C CA . GLN B 1 240 ? -12.438 -1.499 26.375 1 93.44 240 GLN B CA 1
ATOM 4470 C C . GLN B 1 240 ? -12.656 -2.016 24.969 1 93.44 240 GLN B C 1
ATOM 4472 O O . GLN B 1 240 ? -12.539 -1.257 24 1 93.44 240 GLN B O 1
ATOM 4477 N N . THR B 1 241 ? -13.078 -3.184 24.906 1 88.44 241 THR B N 1
ATOM 4478 C CA . THR B 1 241 ? -13.211 -3.861 23.625 1 88.44 241 THR B CA 1
ATOM 4479 C C . THR B 1 241 ? -14.227 -3.148 22.734 1 88.44 241 THR B C 1
ATOM 4481 O O . THR B 1 241 ? -14 -2.963 21.547 1 88.44 241 THR B O 1
ATOM 4484 N N . TRP B 1 242 ? -15.32 -2.773 23.375 1 89.25 242 TRP B N 1
ATOM 4485 C CA . TRP B 1 242 ? -16.359 -2.16 22.562 1 89.25 242 TRP B CA 1
ATOM 4486 C C . TRP B 1 242 ? -15.906 -0.808 22.016 1 89.25 242 TRP B C 1
ATOM 4488 O O . TRP B 1 242 ? -16.234 -0.44 20.891 1 89.25 242 TRP B O 1
ATOM 4498 N N . LYS B 1 243 ? -15.18 -0.013 22.719 1 92.75 243 LYS B N 1
ATOM 4499 C CA . LYS B 1 243 ? -14.648 1.27 22.266 1 92.75 243 LYS B CA 1
ATOM 4500 C C . LYS B 1 243 ? -13.617 1.077 21.156 1 92.75 243 LYS B C 1
ATOM 4502 O O . LYS B 1 243 ? -13.633 1.801 20.156 1 92.75 243 LYS B O 1
ATOM 4507 N N . HIS B 1 244 ? -12.789 0.079 21.422 1 90.31 244 HIS B N 1
ATOM 4508 C CA . HIS B 1 244 ? -11.797 -0.227 20.391 1 90.31 244 HIS B CA 1
ATOM 4509 C C . HIS B 1 244 ? -12.469 -0.608 19.078 1 90.31 244 HIS B C 1
ATOM 4511 O O . HIS B 1 244 ? -12.031 -0.181 18 1 90.31 244 HIS B O 1
ATOM 4517 N N . PHE B 1 245 ? -13.516 -1.338 19.203 1 85.19 245 PHE B N 1
ATOM 4518 C CA . PHE B 1 245 ? -14.242 -1.757 18 1 85.19 245 PHE B CA 1
ATOM 4519 C C . PHE B 1 245 ? -14.867 -0.558 17.297 1 85.19 245 PHE B C 1
ATOM 4521 O O . PHE B 1 245 ? -14.781 -0.433 16.078 1 85.19 245 PHE B O 1
ATOM 4528 N N . LEU B 1 246 ? -15.484 0.239 18.078 1 89.44 246 LEU B N 1
ATOM 4529 C CA . LEU B 1 246 ? -16.141 1.424 17.531 1 89.44 246 LEU B CA 1
ATOM 4530 C C . LEU B 1 246 ? -15.125 2.314 16.812 1 89.44 246 LEU B C 1
ATOM 4532 O O . LEU B 1 246 ? -15.367 2.764 15.688 1 89.44 246 LEU B O 1
ATOM 4536 N N . TYR B 1 247 ? -14 2.562 17.391 1 92.81 247 TYR B N 1
ATOM 4537 C CA . TYR B 1 247 ? -13 3.457 16.812 1 92.81 247 TYR B CA 1
ATOM 4538 C C . TYR B 1 247 ? -12.297 2.799 15.633 1 92.81 247 TYR B C 1
ATOM 4540 O O . TYR B 1 247 ? -11.859 3.482 14.703 1 92.81 247 TYR B O 1
ATOM 4548 N N . SER B 1 248 ? -12.203 1.481 15.719 1 89.12 248 SER B N 1
ATOM 4549 C CA . SER B 1 248 ? -11.695 0.766 14.555 1 89.12 248 SER B CA 1
ATOM 4550 C C . SER B 1 248 ? -12.633 0.922 13.359 1 89.12 248 SER B C 1
ATOM 4552 O O . SER B 1 248 ?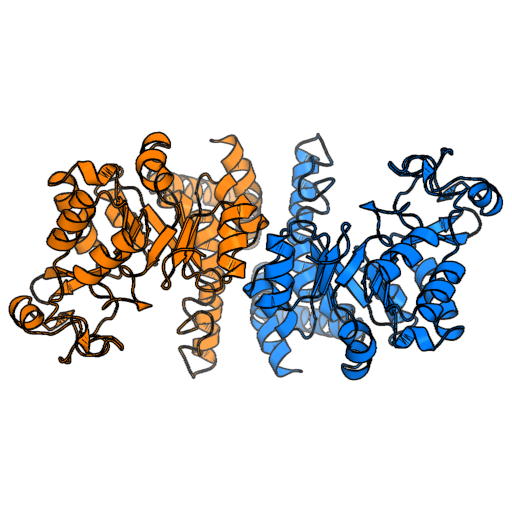 -12.188 1.054 12.227 1 89.12 248 SER B O 1
ATOM 4554 N N . PHE B 1 249 ? -13.898 0.888 13.672 1 86.5 249 PHE B N 1
ATOM 4555 C CA . PHE B 1 249 ? -14.898 1.123 12.633 1 86.5 249 PHE B CA 1
ATOM 4556 C C . PHE B 1 249 ? -14.766 2.531 12.07 1 86.5 249 PHE B C 1
ATOM 4558 O O . PHE B 1 249 ? -14.828 2.723 10.852 1 86.5 249 PHE B O 1
ATOM 4565 N N . TRP B 1 250 ? -14.531 3.477 12.883 1 91.44 250 TRP B N 1
ATOM 4566 C CA . TRP B 1 250 ? -14.375 4.863 12.461 1 91.44 250 TRP B CA 1
ATOM 4567 C C . TRP B 1 250 ? -13.117 5.035 11.617 1 91.44 250 TRP B C 1
ATOM 4569 O O . TRP B 1 250 ? -13.086 5.855 10.695 1 91.44 250 TRP B O 1
ATOM 4579 N N . ASP B 1 251 ? -12.117 4.277 11.953 1 93.56 251 ASP B N 1
ATOM 4580 C CA . ASP B 1 251 ? -10.906 4.293 11.133 1 93.56 251 ASP B CA 1
ATOM 4581 C C . ASP B 1 251 ? -11.211 3.902 9.688 1 93.56 251 ASP B C 1
ATOM 4583 O O . ASP B 1 251 ? -10.727 4.535 8.75 1 93.56 251 ASP B O 1
ATOM 4587 N N . VAL B 1 252 ? -12.016 2.93 9.516 1 89.19 252 VAL B N 1
ATOM 4588 C CA . VAL B 1 252 ? -12.367 2.439 8.188 1 89.19 252 VAL B CA 1
ATOM 4589 C C . VAL B 1 252 ? -13.172 3.5 7.441 1 89.19 252 VAL B C 1
ATOM 4591 O O . VAL B 1 252 ? -12.891 3.809 6.281 1 89.19 252 VAL B O 1
ATOM 4594 N N . VAL B 1 253 ? -14.141 4.043 8.094 1 89.38 253 VAL B N 1
ATOM 4595 C CA . VAL B 1 253 ? -15.008 5.055 7.508 1 89.38 253 VAL B CA 1
ATOM 4596 C C . VAL B 1 253 ? -14.188 6.277 7.113 1 89.38 253 VAL B C 1
ATOM 4598 O O . VAL B 1 253 ? -14.312 6.789 6 1 89.38 253 VAL B O 1
ATOM 4601 N N . TYR B 1 254 ? -13.383 6.695 8.023 1 94.5 254 TYR B N 1
ATOM 4602 C CA . TYR B 1 254 ? -12.578 7.891 7.789 1 94.5 254 TYR B CA 1
ATOM 4603 C C . TYR B 1 254 ? -11.602 7.676 6.641 1 94.5 254 TYR B C 1
ATOM 4605 O O . TYR B 1 254 ? -11.383 8.578 5.824 1 94.5 254 TYR B O 1
ATOM 4613 N N . GLU B 1 255 ? -10.977 6.535 6.664 1 94.31 255 GLU B N 1
ATOM 4614 C CA . GLU B 1 255 ? -10.086 6.195 5.559 1 94.31 255 GLU B CA 1
ATOM 4615 C C . GLU B 1 255 ? -10.797 6.332 4.215 1 94.31 255 GLU B C 1
ATOM 4617 O O . GLU B 1 255 ? -10.25 6.91 3.273 1 94.31 255 GLU B O 1
ATOM 4622 N N . TYR B 1 256 ? -11.969 5.828 4.148 1 90.56 256 TYR B N 1
ATOM 4623 C CA . TYR B 1 256 ? -12.75 5.922 2.92 1 90.56 256 TYR B CA 1
ATOM 4624 C C . TYR B 1 256 ? -13.07 7.371 2.588 1 90.56 256 TYR B C 1
ATOM 4626 O O . TYR B 1 256 ? -12.867 7.816 1.454 1 90.56 256 TYR B O 1
ATOM 4634 N N . LEU B 1 257 ? -13.539 8.125 3.49 1 92.81 257 LEU B N 1
ATOM 4635 C CA . LEU B 1 257 ? -13.938 9.508 3.275 1 92.81 257 LEU B CA 1
ATOM 4636 C C . LEU B 1 257 ? -12.75 10.359 2.846 1 92.81 257 LEU B C 1
ATOM 4638 O O . LEU B 1 257 ? -12.867 11.18 1.934 1 92.81 257 LEU B O 1
ATOM 4642 N N . LEU B 1 258 ? -11.688 10.18 3.523 1 96 258 LEU B N 1
ATOM 4643 C CA . LEU B 1 258 ? -10.492 10.961 3.232 1 96 258 LEU B CA 1
ATOM 4644 C C . LEU B 1 258 ? -10.008 10.711 1.807 1 96 258 LEU B C 1
ATOM 4646 O O . LEU B 1 258 ? -9.75 11.656 1.061 1 96 258 LEU B O 1
ATOM 4650 N N . HIS B 1 259 ? -9.984 9.469 1.337 1 94.69 259 HIS B N 1
ATOM 4651 C CA . HIS B 1 259 ? -9.367 9.07 0.08 1 94.69 259 HIS B CA 1
ATOM 4652 C C . HIS B 1 259 ? -10.289 9.352 -1.103 1 94.69 259 HIS B C 1
ATOM 4654 O O . HIS B 1 259 ? -9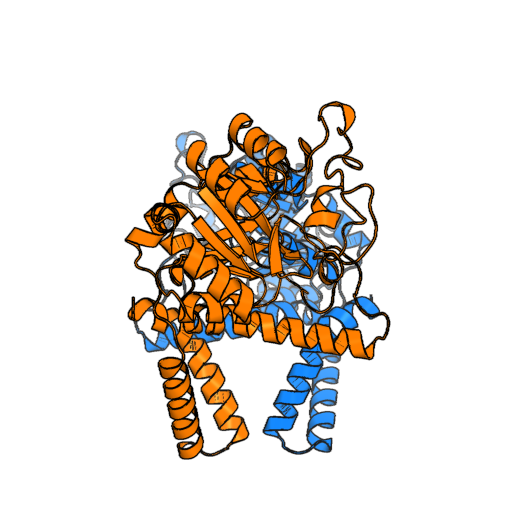.828 9.469 -2.24 1 94.69 259 HIS B O 1
ATOM 4660 N N . TYR B 1 260 ? -11.562 9.57 -0.792 1 91.31 260 TYR B N 1
ATOM 4661 C CA . TYR B 1 260 ? -12.422 9.656 -1.962 1 91.31 260 TYR B CA 1
ATOM 4662 C C . TYR B 1 260 ? -13.227 10.953 -1.952 1 91.31 260 TYR B C 1
ATOM 4664 O O . TYR B 1 260 ? -13.672 11.422 -3 1 91.31 260 TYR B O 1
ATOM 4672 N N . TRP B 1 261 ? -13.305 11.562 -0.792 1 90.88 261 TRP B N 1
ATOM 4673 C CA . TRP B 1 261 ? -14.219 12.695 -0.782 1 90.88 261 TRP B CA 1
ATOM 4674 C C . TRP B 1 261 ? -13.555 13.93 -0.178 1 90.88 261 TRP B C 1
ATOM 4676 O O . TRP B 1 261 ? -13.586 15.008 -0.768 1 90.88 261 TRP B O 1
ATOM 4686 N N . LEU B 1 262 ? -12.922 13.812 0.957 1 94.56 262 LEU B N 1
ATOM 4687 C CA . LEU B 1 262 ? -12.461 14.961 1.727 1 94.56 262 LEU B CA 1
ATOM 4688 C C . LEU B 1 262 ? -11.406 15.75 0.951 1 94.56 262 LEU B C 1
ATOM 4690 O O . LEU B 1 262 ? -11.406 16.984 0.967 1 94.56 262 LEU B O 1
ATOM 4694 N N . TRP B 1 263 ? -10.484 15.047 0.341 1 94.81 263 TRP B N 1
ATOM 4695 C CA . TRP B 1 263 ? -9.461 15.742 -0.427 1 94.81 263 TRP B CA 1
ATOM 4696 C C . TRP B 1 263 ? -10.086 16.641 -1.484 1 94.81 263 TRP B C 1
ATOM 4698 O O . TRP B 1 263 ? -9.609 17.766 -1.717 1 94.81 263 TRP B O 1
ATOM 4708 N N . TYR B 1 264 ? -11.164 16.203 -2.104 1 92.31 264 TYR B N 1
ATOM 4709 C CA . TYR B 1 264 ? -11.859 16.938 -3.158 1 92.31 264 TYR B CA 1
ATOM 4710 C C . TYR B 1 264 ? -12.609 18.125 -2.588 1 92.31 264 TYR B C 1
ATOM 4712 O O . TYR B 1 264 ? -12.57 19.219 -3.156 1 92.31 264 TYR B O 1
ATOM 4720 N N . ILE B 1 265 ? -13.266 17.906 -1.479 1 93.88 265 ILE B N 1
ATOM 4721 C CA . ILE B 1 265 ? -14.055 18.953 -0.849 1 93.88 265 ILE B CA 1
ATOM 4722 C C . ILE B 1 265 ? -13.141 20.094 -0.389 1 93.88 265 ILE B C 1
ATOM 4724 O O . ILE B 1 265 ? -13.453 21.266 -0.581 1 93.88 265 ILE B O 1
ATOM 4728 N N . GLU B 1 266 ? -12.023 19.734 0.142 1 96.44 266 GLU B N 1
ATOM 4729 C CA . GLU B 1 266 ? -11.102 20.719 0.701 1 96.44 266 GLU B CA 1
ATOM 4730 C C . GLU B 1 266 ? -10.227 21.328 -0.387 1 96.44 266 GLU B C 1
ATOM 4732 O O . GLU B 1 266 ? -9.609 22.375 -0.178 1 96.44 266 GLU B O 1
ATOM 4737 N N . GLY B 1 267 ? -10.148 20.734 -1.521 1 95.62 267 GLY B N 1
ATOM 4738 C CA . GLY B 1 267 ? -9.258 21.203 -2.572 1 95.62 267 GLY B CA 1
ATOM 4739 C C . GLY B 1 267 ? -7.801 21.219 -2.152 1 95.62 267 GLY B C 1
ATOM 4740 O O . GLY B 1 267 ? -7.102 22.219 -2.365 1 95.62 267 GLY B O 1
ATOM 4741 N N . VAL B 1 268 ? -7.363 20.125 -1.547 1 96.56 268 VAL B N 1
ATOM 4742 C CA . VAL B 1 268 ? -5.988 20.094 -1.056 1 96.56 268 VAL B CA 1
ATOM 4743 C C . VAL B 1 268 ? -5.023 19.984 -2.23 1 96.56 268 VAL B C 1
ATOM 4745 O O . VAL B 1 268 ? -5.383 19.453 -3.289 1 96.56 268 VAL B O 1
ATOM 4748 N N . SER B 1 269 ? -3.801 20.469 -1.977 1 97.5 269 SER B N 1
ATOM 4749 C CA . SER B 1 269 ? -2.764 20.5 -3.002 1 97.5 269 SER B CA 1
ATOM 4750 C C . SER B 1 269 ? -1.91 19.234 -2.967 1 97.5 269 SER B C 1
ATOM 4752 O O . SER B 1 269 ? -1.247 18.906 -3.951 1 97.5 269 SER B O 1
ATOM 4754 N N . ALA B 1 270 ? -1.862 18.609 -1.854 1 97.94 270 ALA B N 1
ATOM 4755 C CA . ALA B 1 270 ? -1.026 17.438 -1.617 1 97.94 270 ALA B CA 1
ATOM 4756 C C . ALA B 1 270 ? -1.561 16.609 -0.451 1 97.94 270 ALA B C 1
ATOM 4758 O O . ALA B 1 270 ? -2.57 16.969 0.16 1 97.94 270 ALA B O 1
ATOM 4759 N N . VAL B 1 271 ? -0.949 15.477 -0.261 1 98.25 271 VAL B N 1
ATOM 4760 C CA . VAL B 1 271 ? -1.276 14.641 0.89 1 98.25 271 VAL B CA 1
ATOM 4761 C C . VAL B 1 271 ? 0.002 14.273 1.639 1 98.25 271 VAL B C 1
ATOM 4763 O O . VAL B 1 271 ? 1.059 14.094 1.028 1 98.25 271 VAL B O 1
ATOM 4766 N N . ASN B 1 272 ? -0.094 14.312 2.91 1 98.5 272 ASN B N 1
ATOM 4767 C CA . ASN B 1 272 ? 0.967 13.906 3.826 1 98.5 272 ASN B CA 1
ATOM 4768 C C . ASN B 1 272 ? 0.654 12.562 4.488 1 98.5 272 ASN B C 1
ATOM 4770 O O . ASN B 1 272 ? -0.066 12.516 5.484 1 98.5 272 ASN B O 1
ATOM 4774 N N . MET B 1 273 ? 1.31 11.461 3.973 1 98.44 273 MET B N 1
ATOM 4775 C CA . MET B 1 273 ? 0.881 10.109 4.332 1 98.44 273 MET B CA 1
ATOM 4776 C C . MET B 1 273 ? 1.953 9.398 5.152 1 98.44 273 MET B C 1
ATOM 4778 O O . MET B 1 273 ? 3.146 9.586 4.914 1 98.44 273 MET B O 1
ATOM 4782 N N . ASN B 1 274 ? 1.449 8.625 6.016 1 98.12 274 ASN B N 1
ATOM 4783 C CA . ASN B 1 274 ? 2.355 7.828 6.84 1 98.12 274 ASN B CA 1
ATOM 4784 C C . ASN B 1 274 ? 3.133 6.816 6 1 98.12 274 ASN B C 1
ATOM 4786 O O . ASN B 1 274 ? 2.57 6.184 5.105 1 98.12 274 ASN B O 1
ATOM 4790 N N . ASN B 1 275 ? 4.402 6.605 6.348 1 97.62 275 ASN B N 1
ATOM 4791 C CA . ASN B 1 275 ? 5.297 5.777 5.547 1 97.62 275 ASN B CA 1
ATOM 4792 C C . ASN B 1 275 ? 4.824 4.324 5.5 1 97.62 275 ASN B C 1
ATOM 4794 O O . ASN B 1 275 ? 5.16 3.588 4.57 1 97.62 275 ASN B O 1
ATOM 4798 N N . HIS B 1 276 ? 4.023 3.891 6.434 1 96.75 276 HIS B N 1
ATOM 4799 C CA . HIS B 1 276 ? 3.568 2.506 6.496 1 96.75 276 HIS B CA 1
ATOM 4800 C C . HIS B 1 276 ? 2.617 2.186 5.348 1 96.75 276 HIS B C 1
ATOM 4802 O O . HIS B 1 276 ? 2.369 1.016 5.047 1 96.75 276 HIS B O 1
ATOM 4808 N N . SER B 1 277 ? 2.139 3.176 4.676 1 96.81 277 SER B N 1
ATOM 4809 C CA . SER B 1 277 ? 1.083 2.943 3.697 1 96.81 277 SER B CA 1
ATOM 4810 C C . SER B 1 277 ? 1.584 3.18 2.275 1 96.81 277 SER B C 1
ATOM 4812 O O . SER B 1 277 ? 0.798 3.178 1.326 1 96.81 277 SER B O 1
ATOM 4814 N N . ILE B 1 278 ? 2.836 3.324 2.074 1 98 278 ILE B N 1
ATOM 4815 C CA . ILE B 1 278 ? 3.324 3.832 0.797 1 98 278 ILE B CA 1
ATOM 4816 C C . ILE B 1 278 ? 3.633 2.664 -0.138 1 98 278 ILE B C 1
ATOM 4818 O O . ILE B 1 278 ? 4.391 1.759 0.219 1 98 278 ILE B O 1
ATOM 4822 N N . SER B 1 279 ? 3.029 2.609 -1.19 1 97.19 279 SER B N 1
ATOM 4823 C CA . SER B 1 279 ? 3.281 1.71 -2.312 1 97.19 279 SER B CA 1
ATOM 4824 C C . SER B 1 279 ? 3.25 2.459 -3.641 1 97.19 279 SER B C 1
ATOM 4826 O O . SER B 1 279 ? 2.82 3.613 -3.697 1 97.19 279 SER B O 1
ATOM 4828 N N . ARG B 1 280 ? 3.748 1.846 -4.75 1 96.75 280 ARG B N 1
ATOM 4829 C CA . ARG B 1 280 ? 3.678 2.451 -6.074 1 96.75 280 ARG B CA 1
ATOM 4830 C C . ARG B 1 280 ? 2.234 2.766 -6.457 1 96.75 280 ARG B C 1
ATOM 4832 O O . ARG B 1 280 ? 1.952 3.824 -7.02 1 96.75 280 ARG B O 1
ATOM 4839 N N . GLU B 1 281 ? 1.341 1.831 -6.176 1 95.88 281 GLU B N 1
ATOM 4840 C CA . GLU B 1 281 ? -0.072 2.021 -6.492 1 95.88 281 GLU B CA 1
ATOM 4841 C C . GLU B 1 281 ? -0.657 3.195 -5.711 1 95.88 281 GLU B C 1
ATOM 4843 O O . GLU B 1 281 ? -1.502 3.93 -6.227 1 95.88 281 GLU B O 1
ATOM 4848 N N . TYR B 1 282 ? -0.211 3.338 -4.504 1 97 282 TYR B N 1
ATOM 4849 C CA . TYR B 1 282 ? -0.719 4.41 -3.654 1 97 282 TYR B CA 1
ATOM 4850 C C . TYR B 1 282 ? -0.246 5.77 -4.152 1 97 282 TYR B C 1
ATOM 4852 O O . TYR B 1 282 ? -1.007 6.742 -4.145 1 97 282 TYR B O 1
ATOM 4860 N N . VAL B 1 283 ? 0.987 5.828 -4.566 1 97.5 283 VAL B N 1
ATOM 4861 C CA . VAL B 1 283 ? 1.53 7.051 -5.145 1 97.5 283 VAL B CA 1
ATOM 4862 C C . VAL B 1 283 ? 0.768 7.402 -6.422 1 97.5 283 VAL B C 1
ATOM 4864 O O . VAL B 1 283 ? 0.365 8.555 -6.613 1 97.5 283 VAL B O 1
ATOM 4867 N N . LYS B 1 284 ? 0.517 6.449 -7.266 1 93.25 284 LYS B N 1
ATOM 4868 C CA . LYS B 1 284 ? -0.239 6.656 -8.492 1 93.25 284 LYS B CA 1
ATOM 4869 C C . LYS B 1 284 ? -1.668 7.102 -8.195 1 93.25 284 LYS B C 1
ATOM 4871 O O . LYS B 1 284 ? -2.215 7.965 -8.883 1 93.25 284 LYS B O 1
ATOM 4876 N N . PHE B 1 285 ? -2.254 6.488 -7.211 1 93.5 285 PHE B N 1
ATOM 4877 C CA . PHE B 1 285 ? -3.609 6.809 -6.781 1 93.5 285 PHE B CA 1
ATOM 4878 C C . PHE B 1 285 ? -3.76 8.305 -6.531 1 93.5 285 PHE B C 1
ATOM 4880 O O . PHE B 1 285 ? -4.691 8.93 -7.039 1 93.5 285 PHE B O 1
ATOM 4887 N N . TRP B 1 286 ? -2.863 8.836 -5.801 1 95.62 286 TRP B N 1
ATOM 4888 C CA . TRP B 1 286 ? -2.943 10.25 -5.449 1 95.62 286 TRP B CA 1
ATOM 4889 C C . TRP B 1 286 ? -2.482 11.125 -6.609 1 95.62 286 TRP B C 1
ATOM 4891 O O . TRP B 1 286 ? -3.021 12.211 -6.828 1 95.62 286 TRP B O 1
ATOM 4901 N N . ALA B 1 287 ? -1.482 10.688 -7.352 1 93.19 287 ALA B N 1
ATOM 4902 C CA . ALA B 1 287 ? -1.049 11.43 -8.539 1 93.19 287 ALA B CA 1
ATOM 4903 C C . ALA B 1 287 ? -2.201 11.617 -9.516 1 93.19 287 ALA B C 1
ATOM 4905 O O . ALA B 1 287 ? -2.352 12.688 -10.109 1 93.19 287 ALA B O 1
ATOM 4906 N N . ASP B 1 288 ? -3.018 10.578 -9.656 1 89.19 288 ASP B N 1
ATOM 4907 C CA . ASP B 1 288 ? -4.172 10.633 -10.547 1 89.19 288 ASP B CA 1
ATOM 4908 C C . ASP B 1 288 ? -5.195 11.656 -10.055 1 89.19 288 ASP B C 1
ATOM 4910 O O . ASP B 1 288 ? -6.062 12.086 -10.82 1 89.19 288 ASP B O 1
ATOM 4914 N N . ARG B 1 289 ? -5.082 12.062 -8.836 1 90.56 289 ARG B N 1
ATOM 4915 C CA . ARG B 1 289 ? -5.98 13.047 -8.242 1 90.56 289 ARG B CA 1
ATOM 4916 C C . ARG B 1 289 ? -5.328 14.43 -8.195 1 90.56 289 ARG B C 1
ATOM 4918 O O . ARG B 1 289 ? -5.887 15.367 -7.625 1 90.56 289 ARG B O 1
ATOM 4925 N N . GLY B 1 290 ? -4.125 14.484 -8.727 1 90.75 290 GLY B N 1
ATOM 4926 C CA . GLY B 1 290 ? -3.414 15.75 -8.758 1 90.75 290 GLY B CA 1
ATOM 4927 C C . GLY B 1 290 ? -2.814 16.125 -7.414 1 90.75 290 GLY B C 1
ATOM 4928 O O . GLY B 1 290 ? -2.578 17.312 -7.145 1 90.75 290 GLY B O 1
ATOM 4929 N N . CYS B 1 291 ? -2.635 15.172 -6.566 1 94.31 291 CYS B N 1
ATOM 4930 C CA . CYS B 1 291 ? -2.105 15.445 -5.234 1 94.31 291 CYS B CA 1
ATOM 4931 C C . CYS B 1 291 ? -0.764 14.75 -5.027 1 94.31 291 CYS B C 1
ATOM 4933 O O . CYS B 1 291 ? -0.719 13.555 -4.723 1 94.31 291 CYS B O 1
ATOM 4935 N N . PRO B 1 292 ? 0.336 15.523 -5.191 1 95 292 PRO B N 1
ATOM 4936 C CA . PRO B 1 292 ? 1.626 14.922 -4.848 1 95 292 PRO B CA 1
ATOM 4937 C C . PRO B 1 292 ? 1.69 14.453 -3.396 1 95 292 PRO B C 1
ATOM 4939 O O . PRO B 1 292 ? 0.942 14.953 -2.551 1 95 292 PRO B O 1
ATOM 4942 N N . MET B 1 293 ? 2.621 13.516 -3.207 1 96.88 293 MET B N 1
ATOM 4943 C CA . MET B 1 293 ? 2.637 12.875 -1.895 1 96.88 293 MET B CA 1
ATOM 4944 C C . MET B 1 293 ? 3.871 13.297 -1.102 1 96.88 293 MET B C 1
ATOM 4946 O O . MET B 1 293 ? 4.984 13.297 -1.631 1 96.88 293 MET B O 1
ATOM 4950 N N . LEU B 1 294 ? 3.613 13.664 0.127 1 98 294 LEU B N 1
ATOM 4951 C CA . LEU B 1 294 ? 4.613 13.727 1.188 1 98 294 LEU B CA 1
ATOM 4952 C C . LEU B 1 294 ? 4.523 12.5 2.088 1 98 294 LEU B C 1
ATOM 4954 O O . LEU B 1 294 ? 3.428 12.039 2.408 1 98 294 LEU B O 1
ATOM 4958 N N . VAL B 1 295 ? 5.688 12.016 2.504 1 98.44 295 VAL B N 1
ATOM 4959 C CA . VAL B 1 295 ? 5.695 10.812 3.33 1 98.44 295 VAL B CA 1
ATOM 4960 C C . VAL B 1 295 ? 6.438 11.086 4.637 1 98.44 295 VAL B C 1
ATOM 4962 O O . VAL B 1 295 ? 7.527 11.664 4.629 1 98.44 295 VAL B O 1
ATOM 4965 N N . TRP B 1 296 ? 5.816 10.766 5.723 1 97.31 296 TRP B N 1
ATOM 4966 C CA . TRP B 1 296 ? 6.441 10.906 7.035 1 97.31 296 TRP B CA 1
ATOM 4967 C C . TRP B 1 296 ? 6.293 9.617 7.844 1 97.31 296 TRP B C 1
ATOM 4969 O O . TRP B 1 296 ? 5.395 8.812 7.586 1 97.31 296 TRP B O 1
ATOM 4979 N N . THR B 1 297 ? 7.086 9.344 8.711 1 95.38 297 THR B N 1
ATOM 4980 C CA . THR B 1 297 ? 8.469 9.766 8.867 1 95.38 297 THR B CA 1
ATOM 4981 C C . THR B 1 297 ? 9.422 8.695 8.352 1 95.38 297 THR B C 1
ATOM 4983 O O . THR B 1 297 ? 9.328 7.527 8.742 1 95.38 297 THR B O 1
ATOM 4986 N N . VAL B 1 298 ? 10.25 9.008 7.566 1 96.81 298 VAL B N 1
ATOM 4987 C CA . VAL B 1 298 ? 11.094 8.047 6.867 1 96.81 298 VAL B CA 1
ATOM 4988 C C . VAL B 1 298 ? 12.516 8.109 7.426 1 96.81 298 VAL B C 1
ATOM 4990 O O . VAL B 1 298 ? 13.273 9.023 7.109 1 96.81 298 VAL B O 1
ATOM 4993 N N . ASN B 1 299 ? 12.898 7.051 8.164 1 95.25 299 ASN B N 1
ATOM 4994 C CA . ASN B 1 299 ? 14.227 7.035 8.773 1 95.25 299 ASN B CA 1
ATOM 4995 C C . ASN B 1 299 ? 15.047 5.84 8.297 1 95.25 299 ASN B C 1
ATOM 4997 O O . ASN B 1 299 ? 16.266 5.832 8.43 1 95.25 299 ASN B O 1
ATOM 5001 N N . ASP B 1 300 ? 14.391 4.828 7.773 1 94.31 300 ASP B N 1
ATOM 5002 C CA . ASP B 1 300 ? 15.078 3.664 7.219 1 94.31 300 ASP B CA 1
ATOM 5003 C C . ASP B 1 300 ? 15.805 4.016 5.922 1 94.31 300 ASP B C 1
ATOM 5005 O O . ASP B 1 300 ? 15.195 4.543 4.988 1 94.31 300 ASP B O 1
ATOM 5009 N N . PRO B 1 301 ? 17.109 3.766 5.887 1 94.5 301 PRO B N 1
ATOM 5010 C CA . PRO B 1 301 ? 17.891 4.168 4.707 1 94.5 301 PRO B CA 1
ATOM 5011 C C . PRO B 1 301 ? 17.375 3.531 3.418 1 94.5 301 PRO B C 1
ATOM 5013 O O . PRO B 1 301 ? 17.359 4.176 2.365 1 94.5 301 PRO B O 1
ATOM 5016 N N . ASP B 1 302 ? 17 2.26 3.445 1 94.69 302 ASP B N 1
ATOM 5017 C CA . ASP B 1 302 ? 16.469 1.6 2.254 1 94.69 302 ASP B CA 1
ATOM 5018 C C . ASP B 1 302 ? 15.156 2.225 1.816 1 94.69 302 ASP B C 1
ATOM 5020 O O . ASP B 1 302 ? 14.898 2.375 0.62 1 94.69 302 ASP B O 1
ATOM 5024 N N . GLU B 1 303 ? 14.406 2.568 2.803 1 94.5 303 GLU B N 1
ATOM 5025 C CA . GLU B 1 303 ? 13.148 3.252 2.508 1 94.5 303 GLU B CA 1
ATOM 5026 C C . GLU B 1 303 ? 13.398 4.621 1.885 1 94.5 303 GLU B C 1
ATOM 5028 O O . GLU B 1 303 ? 12.719 5.016 0.938 1 94.5 303 GLU B O 1
ATOM 5033 N N . LYS B 1 304 ? 14.352 5.352 2.41 1 95.25 304 LYS B N 1
ATOM 5034 C CA . LYS B 1 304 ? 14.711 6.652 1.857 1 95.25 304 LYS B CA 1
ATOM 5035 C C . LYS B 1 304 ? 15.07 6.543 0.378 1 95.25 304 LYS B C 1
ATOM 5037 O O . LYS B 1 304 ? 14.539 7.289 -0.451 1 95.25 304 LYS B O 1
ATOM 5042 N N . ASN B 1 305 ? 15.891 5.566 0.094 1 94.69 305 ASN B N 1
ATOM 5043 C CA . ASN B 1 305 ? 16.328 5.367 -1.281 1 94.69 305 ASN B CA 1
ATOM 5044 C C . ASN B 1 305 ? 15.18 4.973 -2.195 1 94.69 305 ASN B C 1
ATOM 5046 O O . ASN B 1 305 ? 15.023 5.531 -3.281 1 94.69 305 ASN B O 1
ATOM 5050 N N . TYR B 1 306 ? 14.391 4.035 -1.762 1 96.31 306 TYR B N 1
ATOM 5051 C CA . TYR B 1 306 ? 13.266 3.566 -2.562 1 96.31 306 TYR B CA 1
ATOM 5052 C C . TYR B 1 306 ? 12.266 4.691 -2.816 1 96.31 306 TYR B C 1
ATOM 5054 O O . TYR B 1 306 ? 11.844 4.906 -3.953 1 96.31 306 TYR B O 1
ATOM 5062 N N . PHE B 1 307 ? 11.938 5.473 -1.76 1 96.25 307 PHE B N 1
ATOM 5063 C CA . PHE B 1 307 ? 10.945 6.535 -1.862 1 96.25 307 PHE B CA 1
ATOM 5064 C C . PHE B 1 307 ? 11.461 7.676 -2.73 1 96.25 307 PHE B C 1
ATOM 5066 O O . PHE B 1 307 ? 10.711 8.258 -3.518 1 96.25 307 PHE B O 1
ATOM 5073 N N . SER B 1 308 ? 12.758 7.961 -2.627 1 92.81 308 SER B N 1
ATOM 5074 C CA . SER B 1 308 ? 13.328 9.086 -3.363 1 92.81 308 SER B CA 1
ATOM 5075 C C . SER B 1 308 ? 13.625 8.703 -4.809 1 92.81 308 SER B C 1
ATOM 5077 O O . SER B 1 308 ? 13.195 9.391 -5.738 1 92.81 308 SER B O 1
ATOM 5079 N N . ASN B 1 309 ? 14.258 7.582 -5.004 1 93.31 309 ASN B N 1
ATOM 5080 C CA . ASN B 1 309 ? 14.789 7.242 -6.32 1 93.31 309 ASN B CA 1
ATOM 5081 C C . ASN B 1 309 ? 13.727 6.598 -7.207 1 93.31 309 ASN B C 1
ATOM 5083 O O . ASN B 1 309 ? 13.695 6.836 -8.414 1 93.31 309 ASN B O 1
ATOM 5087 N N . THR B 1 310 ? 12.914 5.766 -6.598 1 94.56 310 THR B N 1
ATOM 5088 C CA . THR B 1 310 ? 11.984 4.973 -7.387 1 94.56 310 THR B CA 1
ATOM 5089 C C . THR B 1 310 ? 10.602 5.625 -7.422 1 94.56 310 THR B C 1
ATOM 5091 O O . THR B 1 310 ? 10.008 5.777 -8.492 1 94.56 310 THR B O 1
ATOM 5094 N N . LEU B 1 311 ? 10.117 5.98 -6.301 1 96.38 311 LEU B N 1
ATOM 5095 C CA . LEU B 1 311 ? 8.758 6.496 -6.25 1 96.38 311 LEU B CA 1
ATOM 5096 C C . LEU B 1 311 ? 8.734 7.996 -6.531 1 96.38 311 LEU B C 1
ATOM 5098 O O . LEU B 1 311 ? 7.715 8.531 -6.973 1 96.38 311 LEU B O 1
ATOM 5102 N N . GLY B 1 312 ? 9.836 8.734 -6.219 1 95.5 312 GLY B N 1
ATOM 5103 C CA . GLY B 1 312 ? 9.906 10.164 -6.473 1 95.5 312 GLY B CA 1
ATOM 5104 C C . GLY B 1 312 ? 9.008 10.977 -5.562 1 95.5 312 GLY B C 1
ATOM 5105 O O . GLY B 1 312 ? 8.398 11.953 -5.996 1 95.5 312 GLY B O 1
ATOM 5106 N N . VAL B 1 313 ? 8.883 10.562 -4.301 1 97.31 313 VAL B N 1
ATOM 5107 C CA . VAL B 1 313 ? 8.023 11.289 -3.367 1 97.31 313 VAL B CA 1
ATOM 5108 C C . VAL B 1 313 ? 8.883 12.141 -2.43 1 97.31 313 VAL B C 1
ATOM 5110 O O . VAL B 1 313 ? 10.07 11.875 -2.258 1 97.31 313 VAL B O 1
ATOM 5113 N N . ILE B 1 314 ? 8.266 13.203 -1.897 1 97.06 314 ILE B N 1
ATOM 5114 C CA . ILE B 1 314 ? 8.891 14 -0.846 1 97.06 314 ILE B CA 1
ATOM 5115 C C . ILE B 1 314 ? 8.82 13.242 0.481 1 97.06 314 ILE B C 1
ATOM 5117 O O . ILE B 1 314 ? 7.781 12.68 0.828 1 97.06 314 ILE B O 1
ATOM 5121 N N . TYR B 1 315 ? 9.969 13.164 1.173 1 97 315 TYR B N 1
ATOM 5122 C CA . TYR B 1 315 ? 9.867 12.445 2.439 1 97 315 TYR B CA 1
ATOM 5123 C C . TYR B 1 315 ? 10.43 13.281 3.584 1 97 315 TYR B C 1
ATOM 5125 O O . TYR B 1 315 ? 11.352 14.078 3.387 1 97 315 TYR B O 1
ATOM 5133 N N . MET B 1 316 ? 9.797 13.133 4.695 1 97.19 316 MET B N 1
ATOM 5134 C CA . MET B 1 316 ? 10.195 13.75 5.961 1 97.19 316 MET B CA 1
ATOM 5135 C C . MET B 1 316 ? 10.992 12.766 6.812 1 97.19 316 MET B C 1
ATOM 5137 O O . MET B 1 316 ? 10.641 11.594 6.918 1 97.19 316 MET B O 1
ATOM 5141 N N . THR B 1 317 ? 12.117 13.234 7.375 1 97.25 317 THR B N 1
ATOM 5142 C CA . THR B 1 317 ? 13.008 12.344 8.117 1 97.25 317 THR B CA 1
ATOM 5143 C C . THR B 1 317 ? 13.5 13.016 9.398 1 97.25 317 THR B C 1
ATOM 5145 O O . THR B 1 317 ? 13.586 14.242 9.461 1 97.25 317 THR B O 1
ATOM 5148 N N . ASP B 1 318 ? 13.75 12.195 10.406 1 94.62 318 ASP B N 1
ATOM 5149 C CA . ASP B 1 318 ? 14.336 12.672 11.648 1 94.62 318 ASP B CA 1
ATOM 5150 C C . ASP B 1 318 ? 15.859 12.656 11.578 1 94.62 318 ASP B C 1
ATOM 5152 O O . ASP B 1 318 ? 16.531 13.211 12.453 1 94.62 318 ASP B O 1
ATOM 5156 N N . ASP B 1 319 ? 16.344 11.961 10.555 1 90.19 319 ASP B N 1
ATOM 5157 C CA . ASP B 1 319 ? 17.781 11.688 10.461 1 90.19 319 ASP B CA 1
ATOM 5158 C C . ASP B 1 319 ? 18.359 12.273 9.172 1 90.19 319 ASP B C 1
ATOM 5160 O O . ASP B 1 319 ? 18.188 11.703 8.094 1 90.19 319 ASP B O 1
ATOM 5164 N N . LEU B 1 320 ? 19.188 13.391 9.266 1 89.56 320 LEU B N 1
ATOM 5165 C CA . LEU B 1 320 ? 19.812 14.07 8.148 1 89.56 320 LEU B CA 1
ATOM 5166 C C . LEU B 1 320 ? 21.328 13.922 8.211 1 89.56 320 LEU B C 1
ATOM 5168 O O . LEU B 1 320 ? 21.906 13.781 9.297 1 89.56 320 LEU B O 1
ATOM 5172 N N . PRO B 1 321 ? 22.188 13.953 6.945 1 80.19 321 PRO B N 1
ATOM 5173 C CA . PRO B 1 321 ? 21.672 14.094 5.586 1 80.19 321 PRO B CA 1
ATOM 5174 C C . PRO B 1 321 ? 21.047 12.805 5.051 1 80.19 321 PRO B C 1
ATOM 5176 O O . PRO B 1 321 ? 21.25 11.734 5.633 1 80.19 321 PRO B O 1
ATOM 5179 N N . PRO B 1 322 ? 20.281 12.977 3.914 1 66.44 322 PRO B N 1
ATOM 5180 C CA . PRO B 1 322 ? 19.75 11.758 3.291 1 66.44 322 PRO B CA 1
ATOM 5181 C C . PRO B 1 322 ? 20.859 10.812 2.814 1 66.44 322 PRO B C 1
ATOM 5183 O O . PRO B 1 322 ? 21.953 11.258 2.482 1 66.44 322 PRO B O 1
ATOM 5186 N N . GLN B 1 323 ? 21.125 9.68 3.221 1 59.03 323 GLN B N 1
ATOM 5187 C CA . GLN B 1 323 ? 22.219 8.836 2.77 1 59.03 323 GLN B CA 1
ATOM 5188 C C . GLN B 1 323 ? 22.266 8.75 1.246 1 59.03 323 GLN B C 1
ATOM 5190 O O . GLN B 1 323 ? 21.234 8.93 0.582 1 59.03 323 GLN B O 1
#

InterPro domains:
  IPR017946 PLC-like phosphodiesterase, TIM beta/alpha-barrel domain superfamily [G3DSA:3.20.20.190] (57-322)
  IPR017946 PLC-like phosphodiesterase, TIM beta/alpha-barrel domain superfamily [SSF51695] (62-315)
  IPR030395 Glycerophosphodiester phosphodiesterase domain [PF03009] (66-313)
  IPR030395 Glycerophosphodiester phosphodiesterase domain [PS51704] (61-323)

Secondary structure (DSSP, 8-state):
-HHHHHHHHHHHHHHHHHHHHHHH--HHHHHHHHHHHHHHHHHH--PPPPHHHHHHHHTT-SEEETTTTTTTS-TTSHHHHHHHHHTT-SEEEEEEEE-TT--EEE-SSSBSTTTSS--SBGGGS-HHHHTTS-TTTTSTTGGGS------BHHHHHHHHHHHT-EEEEEE-S-HHHHHHHHHHHHHH-GGGGGTEEEEES-HHHHHHHHHH-TTSEEEEEE-TTTTTBSSTTS-BS-SSHHHHHHHHHHHHHHHHHIIIIIHHHHT-SEEEEEGGG--HHHHHHHHTTT--EEEE----HHHHHIIIIII--EEEESS-S--/-HHHHHHHHHHHHHHHHHHHHHHH--HHHHHHHHHHHHHHHHHH--PPPPHHHHHHHHTT-SEEETTTTTTTS-TTSHHHHHHHHHTT-SEEEEEEEE-TT--EEE-SSSBSTTTSS--SBGGGS-HHHHTTS-TTTTSTTGGGS------BHHHHHHHHHHTT-EEEEEE-S-HHHHHHHHHHHHHH-GGGGGTEEEEES-HHHHHHHHHH-TTSEEEEEE-TTTTTBSSTTS-BS-SSHHHHHHHHHHHHHHHHHIIIIIHHHHT-SEEEEEGGG--HHHHHHHHTTT--EEEE----HHHHHIIIIII--EEEESS-S--

Radius of gyration: 28.26 Å; Cα contacts (8 Å, |Δi|>4): 1328; chains: 2; bounding box: 63×79×67 Å

Foldseek 3Di:
DVVLLCVLQVVVLVVQLVVLCVVVVDNVVSVVVSVVVVVVLVVLAFAAADPVLLCLACVQFAEEAELQLVLVALGQFLVSVVVNLVQPGQAYEFEWDAALVGFIWTDDDQWLPQQWPDTDGRNDHDPVRQQVIFRLVNRPVSVVDDRTGTGTPLVNVVSCVVSNHAYEYEYEDDLQSLLVVVVVSCVVPVCNSSRYEYEYCDLSNLQSNCVSPVSHAYAYEDEQLVQQAPDNPGDGPDPDPVSSVVSNVVSVVVVVCVLRRSCRRSNHQAYEYELVPDDLVVQVSVVSVNHAYEYPDDADLVSSCCCCPPNNGHYYYSHGDND/DVVLLCVLCVVVLVVQLVVLCVVVVDNVVSVVVSVVVVVVLVVLAFAAADPVLLCLACVQFAEEAELQLVLVALGQFLVSVVVNLVQPGQAYEFEWDAALVGFIWTDDDQWLPQQWPDTDGRNDHDPVRQQPIFRLVNRPVSVVDDRTGTGTPLVNVVSCVVSNHAYEYEYEDDLQSLLVVVVVSCVVPVCNSSRYEYEYCDLSNLQSNCVSPVSHAYAYEDEQLVQQAPDNPGDGPDPDPVSSVVSNVVSVVVVVCVLRRSCRRSNHQAYEYELVPDDLVVQVSVVSVNHAYEYPDDADLVSSCCCCPPNNGRYYYSHGDND

Nearest PDB structures (foldseek):
  2pz0-assembly1_A  TM=8.838E-01  e=4.994E-21  Caldanaerobacter subterraneus subsp. tengcongensis MB4
  5t91-assembly1_A  TM=8.245E-01  e=4.442E-21  Bacillus subtilis subsp. subtilis str. 168
  5t9b-assembly1_G  TM=8.175E-01  e=8.975E-21  Bacillus subtilis subsp. subtilis str. 168
  5t9c-assembly1_E  TM=8.116E-01  e=3.205E-19  Bacillus subtilis subsp. subtilis str. 168
  1zcc-assembly1_D  TM=8.727E-01  e=4.751E-18  Agrobacterium fabrum str. C58

Organism: Branchiostoma floridae (NCBI:txid7739)

Sequence (646 aa):
MPVRLLVVLGPQVFGVFLIILAITRNLQTTVLTLVLLGACLYHFRIAPVSEKAVEAVLGRSRVVGHRGASRQAPENTIAAIRTAKKNGADSVEFDLEYTKDGVPVLLHDDTVDRTTDGTGDIKDLTFAEVQQLDAAAKHPEASKFKVERIPTLEEAVKESLQLGLVMYIDVKRLPENSAETLHTLFQKYPDLYKSAAVVSFLPTVIYKIRSQDPNIVTALTWRPRFFSYSSVDGEPKYSQTWKHFLYSFWDVVYEYLLHYWLWYIEGVSAVNMNNHSISREYVKFWADRGCPMLVWTVNDPDEKNYFSNTLGVIYMTDDLPPQMPVRLLVVLGPQVFGVFLIILAITRNLQTTVLTLVLLGACLYHFRIAPVSEKAVEAVLGRSRVVGHRGASRQAPENTIAAIRTAKKNGADSVEFDLEYTKDGVPVLLHDDTVDRTTDGTGDIKDLTFAEVQQLDAAAKHPEASKFKVERIPTLEEAVKESLQLGLVMYIDVKRLPENSAETLHTLFQKYPDLYKSAAVVSFLPTVIYKIRSQDPNIVTALTWRPRFFSYSSVDGEPKYSQTWKHFLYSFWDVVYEYLLHYWLWYIEGVSAVNMNNHSISREYVKFWADRGCPMLVWTVNDPDEKNYFSNTLGVIYMTDDLPPQ

Solvent-accessible surface area (backbone atoms only — not comparable to full-atom values): 32072 Å² total; per-residue (Å²): 116,65,66,48,45,46,66,67,42,40,67,55,52,52,52,50,48,54,51,42,28,53,67,62,73,31,70,68,61,27,51,52,50,51,51,50,51,51,50,50,48,60,69,68,36,37,70,53,49,53,66,67,50,44,42,49,28,56,67,62,44,52,39,26,12,32,31,11,19,38,72,79,28,36,50,31,25,64,65,2,45,53,46,16,48,73,35,67,30,37,18,32,25,36,29,41,36,47,25,47,77,63,48,51,24,30,38,84,60,67,42,40,48,77,43,23,77,46,77,50,47,36,62,75,30,40,58,75,61,48,58,71,32,30,34,22,64,57,35,94,63,27,88,80,45,67,91,30,44,53,34,40,47,64,58,49,49,53,52,33,55,75,70,65,34,29,38,36,42,32,45,74,66,58,33,68,61,47,23,52,51,49,49,52,48,39,68,74,38,62,65,37,56,44,25,34,32,40,31,26,70,42,66,64,36,54,37,40,29,32,71,73,37,51,69,57,42,31,23,52,32,50,56,71,46,61,66,21,21,72,40,82,88,52,52,65,67,46,88,50,64,69,57,31,50,54,26,45,49,46,29,53,53,46,52,51,40,48,77,71,41,46,48,62,34,46,19,44,44,25,32,35,34,34,52,46,62,50,21,58,50,52,51,50,56,32,46,63,69,62,22,52,52,34,31,35,72,47,67,51,68,44,51,46,46,23,38,46,74,72,66,64,40,30,37,23,18,41,61,74,51,80,128,115,67,67,48,46,48,67,67,43,40,66,56,52,51,50,51,47,53,51,41,28,54,68,62,74,31,68,67,61,28,49,51,50,51,51,51,51,51,51,51,48,59,68,69,34,36,72,54,48,54,67,67,50,43,42,49,28,55,66,61,43,51,39,26,13,32,30,10,18,38,72,80,29,36,52,32,24,65,64,2,44,53,47,15,48,74,36,67,30,36,18,32,26,37,29,39,36,47,25,48,77,64,47,50,25,32,36,82,60,67,42,40,48,77,43,22,77,45,78,51,46,37,61,76,30,40,58,74,61,48,59,71,31,30,34,22,63,58,34,95,62,26,89,82,46,68,89,30,46,54,34,40,47,64,58,48,48,53,53,34,56,73,70,66,32,28,37,36,44,32,46,74,64,58,31,69,61,46,22,53,51,50,49,52,48,39,67,74,40,60,66,34,57,42,26,34,33,40,31,26,71,42,68,62,36,54,37,40,30,31,72,73,37,50,69,56,41,30,23,50,32,51,55,71,46,62,64,23,20,73,39,81,89,52,53,66,67,44,87,49,63,69,57,31,49,54,27,45,51,47,29,55,53,48,52,51,41,47,78,71,42,47,48,62,34,47,18,43,44,25,33,36,33,34,51,46,64,50,22,58,49,51,53,49,56,32,47,63,69,62,21,53,50,33,30,35,71,47,68,52,67,44,51,47,46,24,38,45,74,70,67,64,40,30,36,23,17,40,62,74,51,81,129